Protein AF-A0A533ZCI6-F1 (afdb_monomer)

Sequence (620 aa):
MDQLDFVTLEGLLAYGEVLAHRTAGEGMVLPPAPSPSADRPRRAREAMEKIRAFVQRAQKGFPTAEEYRVARRGLIDDGCGGDELVFFAAWNQLLAAGELAPLVRAPIGSVQKPPHRRPVGIVPRAQLTPQLAEDRIVLDLGDDRFWLLPRDLTGRTLLFTMRHGVSRVESAKYRVGRRLANVLDPDRGVAKADAVGGALARMIGVVGQQLDFLHLHNYLDPRTFVHLVSPSPNTRQLCERAVAALLASHSDSCKATQPAVESALESQDFGWATGLDKKTEVEEAAKAFGVDPTTAKRLIKHPLYSYPGGHSFFDVYVDVVDGFRRLGQSHQGKVLCLYTHSSTLRALMIYLDPRPFREAFTEFGEYKEGQDNVVLLTFEHGLLSGYSTAVGLSARERAARDAWMTVERERRDRVTLKPKQIKRIVALVSGGDFAGAGAALKELRVAGNRLGLEVLFVRHGFLGLANNWIEAVTEQATRGMGSNASTPIGSSRFEDFKDEHVQQATMRHLKPHMEDGALVVIGGDGSLRGARALYEGFGVQVVGIPGTIDNNIAGTTALGFHSAVALANQSIESGPWVSRTRATYLLWPSRRLTAITGMEGSMVLSIMWVARLLSGRKLR

Foldseek 3Di:
DPQLQLFDLQLLLVLQQCLLPDDFDPQFDHDHRDDDDPCLNVLLVQLLVLVLVLLVVLQVAAAALVVNVVSLVCSCCVSNVVFLSSVQSSQLNCVSRVSNVSNLVRHHNLLDFDPDQDLAQKDFLVGDDPVSLPQFDWADQDPRMTGGHHLALFQKEKEKEFAFFAWPQHVVFWQQAPREQIAADPPGRLVRLLVLLLSLLVSLVRRQVVCVVVVGDSLSQLVQEAEEAEPHNRLQSSSVSNQCNNCVVPPDPDDRDRHHYDNLQRLRFLDSGRTDGPQVSLVSSCVSSVHDSVSSVVSCLDQCNGRRRGGRLVSNLSSNSSSVLVVGNVDRRHYYYYRHHPSSVLSVQLSQDPDRSVVSCVVSSPPDPPWAGIKMWMHHPSDIHTDTPTPHDDPVGCVVVVVVVVVVVVVVVVPPPVVPFQQEEEEEEADDKFAQLLVVLLVCCVVCVVVNHFYWYQAAALVSLLVLRIGGDDNVNSPCSRVDGTNSRHYYDDPCLVDVVSVVSSCVNCVVQQPNYAYEYEEAPSRVVSQVCCCVVPVGHYDYAAADLLQPDPPDGHGRVVVNVVVLVCCLVPDPVVDDDDDQDDDDDDDPLPDDDPDSVVPSVVSSVVSVVVVPDDDD

Nearest PDB structures (foldseek):
  5xz7-assembly1_A  TM=9.270E-01  e=3.174E-10  Staphylococcus aureus subsp. aureus NCTC 8325
  1mto-assembly2_E  TM=9.511E-01  e=9.132E-10  Geobacillus stearothermophilus
  3u39-assembly1_A  TM=9.474E-01  e=3.079E-09  Geobacillus stearothermophilus
  4i4i-assembly1_C  TM=9.494E-01  e=4.699E-09  Geobacillus stearothermophilus
  4i7e-assembly1_A  TM=9.435E-01  e=4.010E-09  Geobacillus stearothermophilus

Secondary structure (DSSP, 8-state):
----TT--HHHHHHHHHHHHTPPPPTTB-PPPPPPP-TTHHHHHHHHHHHHHHHHHHHHH-BSSHHHHHHHHHHIIIIISTT-HHHHHHHHHHHHHTTTTGGGGG--BGGGPPPSSPPP-SEEEGGG--HHHHTTEEEEEEETTEEEEEES--TTEEEEEEEE---BSS-TTTB---TTB---B-TTTHHHHHHHHHHHHHHHHHHHHHHHHHTT---TT-GGGPEEEE-SSHHHHHHHHHHHHHHHTT--S---PPPPEE-GGG-----TT--S-BHHHHHHHHHHHHTS-HHHHHHHHTSTT---TTS--HHHHHHHHHHHHHHHHHHTTT-EEEEEE-HHHHHHHHHHHSSS-HHHHHHHHHS--TTS-SEEEEEEETTEEEEEEE-SS--HHHHHHHHHHHHHHHHHHHH-----S---EEEEEEESS--TTHHHHHHHHHHHHHHTT-EEEEETTHHHHHHTT-EEE--HHHHTTGGG-SS-TT-----GGGGSHHHHHHHHHHHGGGSSSEEEEEEESHHHHHHHHHHHHHH---EEEEEB-TT---TTSPPBTHHHHHHHHHHHHHSSGGGSS----------TTTTSS-TTTTHHHHHHHHHHHHTT-----

Radius of gyration: 32.13 Å; Cα contacts (8 Å, |Δi|>4): 1011; chains: 1; bounding box: 85×69×82 Å

pLDDT: mean 77.2, std 17.93, range [25.48, 96.94]

Solvent-accessible surface area (backbone atoms only — not comparable to full-atom values): 33564 Å² total; per-residue (Å²): 134,85,68,42,80,66,60,44,57,67,26,39,39,54,45,44,52,56,58,52,71,55,83,72,58,94,74,46,70,77,76,82,61,79,79,90,63,96,56,43,70,60,50,14,59,58,25,35,57,54,50,49,54,47,49,58,46,34,60,77,36,31,82,33,56,65,59,46,50,51,58,55,49,43,41,32,47,73,45,33,69,61,33,40,55,30,36,30,20,22,52,49,42,37,45,27,69,49,69,49,63,57,59,75,68,33,49,30,51,60,62,56,70,71,97,59,87,67,69,72,35,52,41,48,53,95,68,65,42,72,81,70,46,57,85,35,42,78,37,74,73,56,93,61,31,30,37,44,39,64,81,64,47,82,70,22,12,41,35,43,38,30,47,44,41,47,39,62,67,51,64,89,54,22,42,70,14,64,37,40,74,44,38,54,18,80,81,61,5,46,60,43,20,42,52,51,11,45,50,52,31,52,52,44,51,56,43,42,54,53,32,55,72,67,72,44,86,62,80,68,48,70,91,71,49,43,45,34,19,19,89,46,55,24,19,46,56,30,48,56,37,26,51,51,42,52,47,68,86,51,91,66,88,67,81,78,80,79,62,45,77,36,73,54,40,58,54,33,52,42,21,69,38,67,48,48,46,51,66,59,53,26,49,52,48,5,62,39,40,73,50,55,47,71,62,36,41,54,54,73,68,35,52,76,37,47,38,42,79,36,40,18,56,53,53,45,33,47,45,34,46,36,34,53,49,53,50,30,66,77,37,53,56,38,37,35,39,35,24,25,44,70,56,46,55,45,36,50,52,32,60,70,42,91,57,59,52,66,62,33,40,63,62,54,68,72,58,69,85,83,30,64,44,33,34,43,31,40,28,44,93,92,40,80,25,52,41,74,50,42,82,35,54,55,78,67,49,39,52,51,48,53,51,48,46,49,51,47,48,54,48,52,70,66,53,73,73,69,80,85,57,72,44,32,37,42,34,31,36,20,29,76,83,31,30,50,49,13,32,54,52,36,49,53,44,55,55,30,48,76,72,68,27,48,47,30,40,25,32,26,9,64,53,18,39,54,69,59,40,68,40,80,65,52,74,76,76,40,61,66,26,62,76,35,66,47,43,79,56,38,54,31,76,55,72,68,59,76,40,65,70,46,44,56,54,20,42,68,57,49,51,85,56,48,84,40,20,36,40,37,41,35,14,29,70,73,37,46,50,53,49,48,48,44,29,77,75,68,68,46,53,67,45,76,43,57,27,25,60,77,52,83,50,88,95,56,83,28,38,17,25,67,58,49,53,52,50,51,52,49,55,64,71,72,36,73,75,83,63,76,78,100,71,92,82,87,86,81,74,69,96,69,58,80,71,92,61,101,65,66,49,45,54,65,53,42,56,58,48,48,67,58,62,75,65,79,71,86,85,130

Structure (mmCIF, N/CA/C/O backbone):
data_AF-A0A533ZCI6-F1
#
_entry.id   AF-A0A533ZCI6-F1
#
loop_
_atom_site.group_PDB
_atom_site.id
_atom_site.type_symbol
_atom_site.label_atom_id
_atom_site.label_alt_id
_atom_site.label_comp_id
_atom_site.label_asym_id
_atom_site.label_entity_id
_atom_site.label_seq_id
_atom_site.pdbx_PDB_ins_code
_atom_site.Cartn_x
_atom_site.Cartn_y
_atom_site.Cartn_z
_atom_site.occupancy
_atom_site.B_iso_or_equiv
_atom_site.auth_seq_id
_atom_site.auth_comp_id
_atom_site.auth_asym_id
_atom_site.auth_atom_id
_atom_site.pdbx_PDB_model_num
ATOM 1 N N . MET A 1 1 ? -0.637 -5.320 -31.713 1.00 46.88 1 MET A N 1
ATOM 2 C CA . MET A 1 1 ? 0.721 -4.802 -31.459 1.00 46.88 1 MET A CA 1
ATOM 3 C C . MET A 1 1 ? 0.829 -3.613 -32.368 1.00 46.88 1 MET A C 1
ATOM 5 O O . MET A 1 1 ? 0.711 -3.813 -33.564 1.00 46.88 1 MET A O 1
ATOM 9 N N . ASP A 1 2 ? 0.964 -2.417 -31.827 1.00 52.34 2 ASP A N 1
ATOM 10 C CA . ASP A 1 2 ? 1.239 -1.270 -32.679 1.00 52.34 2 ASP A CA 1
ATOM 11 C C . ASP A 1 2 ? 2.759 -1.151 -32.723 1.00 52.34 2 ASP A C 1
ATOM 13 O O . ASP A 1 2 ? 3.364 -0.729 -31.735 1.00 52.34 2 ASP A O 1
ATOM 17 N N . GLN A 1 3 ? 3.375 -1.625 -33.801 1.00 59.22 3 GLN A N 1
ATOM 18 C CA . GLN A 1 3 ? 4.811 -1.462 -33.994 1.00 59.22 3 GLN A CA 1
ATOM 19 C C . GLN A 1 3 ? 5.144 0.038 -34.022 1.00 59.22 3 GLN A C 1
ATOM 21 O O . GLN A 1 3 ? 4.397 0.843 -34.583 1.00 59.22 3 GLN A O 1
ATOM 26 N N . LEU A 1 4 ? 6.220 0.434 -33.338 1.00 74.12 4 LEU A N 1
ATOM 27 C CA . LEU A 1 4 ? 6.676 1.825 -33.276 1.00 74.12 4 LEU A CA 1
ATOM 28 C C . LEU A 1 4 ? 7.741 2.049 -34.364 1.00 74.12 4 LEU A C 1
ATOM 30 O O . LEU A 1 4 ? 8.807 2.590 -34.084 1.00 74.12 4 LEU A O 1
ATOM 34 N N . ASP A 1 5 ? 7.456 1.626 -35.601 1.00 67.25 5 ASP A N 1
ATOM 35 C CA . ASP A 1 5 ? 8.414 1.543 -36.725 1.00 67.25 5 ASP A CA 1
ATOM 36 C C . ASP A 1 5 ? 9.002 2.896 -37.178 1.00 67.25 5 ASP A C 1
ATOM 38 O O . ASP A 1 5 ? 9.829 2.959 -38.082 1.00 67.25 5 ASP A O 1
ATOM 42 N N . PHE A 1 6 ? 8.591 3.994 -36.544 1.00 73.81 6 PHE A N 1
ATOM 43 C CA . PHE A 1 6 ? 9.089 5.347 -36.781 1.00 73.81 6 PHE A CA 1
ATOM 44 C C . PHE A 1 6 ? 10.406 5.664 -36.054 1.00 73.81 6 PHE A C 1
ATOM 46 O O . PHE A 1 6 ? 11.034 6.679 -36.344 1.00 73.81 6 PHE A O 1
ATOM 53 N N . VAL A 1 7 ? 10.810 4.857 -35.069 1.00 81.50 7 VAL A N 1
ATOM 54 C CA . VAL A 1 7 ? 12.011 5.128 -34.266 1.00 81.50 7 VAL A CA 1
ATOM 55 C C . VAL A 1 7 ? 13.256 4.686 -35.038 1.00 81.50 7 VAL A C 1
ATOM 57 O O . VAL A 1 7 ? 13.346 3.535 -35.464 1.00 81.50 7 VAL A O 1
ATOM 60 N N . THR A 1 8 ? 14.224 5.591 -35.203 1.00 88.81 8 THR A N 1
ATOM 61 C CA . THR A 1 8 ? 15.527 5.307 -35.827 1.00 88.81 8 THR A CA 1
ATOM 62 C C . THR A 1 8 ? 16.657 5.331 -34.799 1.00 88.81 8 THR A C 1
ATOM 64 O O . THR A 1 8 ? 16.584 6.038 -33.786 1.00 88.81 8 THR A O 1
ATOM 67 N N . LEU A 1 9 ? 17.743 4.599 -35.077 1.00 90.31 9 LEU A N 1
ATOM 68 C CA . LEU A 1 9 ? 18.943 4.605 -34.234 1.00 90.31 9 LEU A CA 1
ATOM 69 C C . LEU A 1 9 ? 19.563 6.000 -34.157 1.00 90.31 9 LEU A C 1
ATOM 71 O O . LEU A 1 9 ? 19.981 6.428 -33.086 1.00 90.31 9 LEU A O 1
ATOM 75 N N . GLU A 1 10 ? 19.596 6.721 -35.274 1.00 89.50 10 GLU A N 1
ATOM 76 C CA . GLU A 1 10 ? 20.118 8.080 -35.364 1.00 89.50 10 GLU A CA 1
ATOM 77 C C . GLU A 1 10 ? 19.290 9.046 -34.510 1.00 89.50 10 GLU A C 1
ATOM 79 O O . GLU A 1 10 ? 19.861 9.848 -33.772 1.00 89.50 10 GLU A O 1
ATOM 84 N N . GLY A 1 11 ? 17.957 8.930 -34.545 1.00 89.94 11 GLY A N 1
ATOM 85 C CA . GLY A 1 11 ? 17.057 9.732 -33.714 1.00 89.94 11 GLY A CA 1
ATOM 86 C C . GLY A 1 11 ? 17.222 9.437 -32.221 1.00 89.94 11 GLY A C 1
ATOM 87 O O . GLY A 1 11 ? 17.282 10.362 -31.409 1.00 89.94 11 GLY A O 1
ATOM 88 N N . LEU A 1 12 ? 17.368 8.160 -31.846 1.00 92.19 12 LEU A N 1
ATOM 89 C CA . LEU A 1 12 ? 17.655 7.756 -30.466 1.00 92.19 12 LEU A CA 1
ATOM 90 C C . LEU A 1 12 ? 19.017 8.267 -29.991 1.00 92.19 12 LEU A C 1
ATOM 92 O O . LEU A 1 12 ? 19.107 8.820 -28.899 1.00 92.19 12 LEU A O 1
ATOM 96 N N . LEU A 1 13 ? 20.070 8.127 -30.795 1.00 91.75 13 LEU A N 1
ATOM 97 C CA . LEU A 1 13 ? 21.396 8.635 -30.446 1.00 91.75 13 LEU A CA 1
ATOM 98 C C . LEU A 1 13 ? 21.377 10.157 -30.295 1.00 91.75 13 LEU A C 1
ATOM 100 O O . LEU A 1 13 ? 21.826 10.654 -29.270 1.00 91.75 13 LEU A O 1
ATOM 104 N N . ALA A 1 14 ? 20.779 10.888 -31.239 1.00 88.56 14 ALA A N 1
ATOM 105 C CA . ALA A 1 14 ? 20.638 12.340 -31.144 1.00 88.56 14 ALA A CA 1
ATOM 106 C C . ALA A 1 14 ? 19.874 12.759 -29.877 1.00 88.56 14 ALA A C 1
ATOM 108 O O . ALA A 1 14 ? 20.297 13.668 -29.164 1.00 88.56 14 ALA A O 1
ATOM 109 N N . TYR A 1 15 ? 18.779 12.066 -29.551 1.00 89.62 15 TYR A N 1
ATOM 110 C CA . TYR A 1 15 ? 18.026 12.317 -28.325 1.00 89.62 15 TYR A CA 1
ATOM 111 C C . TYR A 1 15 ? 18.847 12.018 -27.060 1.00 89.62 15 TYR A C 1
ATOM 113 O O . TYR A 1 15 ? 18.854 12.810 -26.118 1.00 89.62 15 TYR A O 1
ATOM 121 N N . GLY A 1 16 ? 19.580 10.904 -27.048 1.00 89.12 16 GLY A N 1
ATOM 122 C CA . GLY A 1 16 ? 20.467 10.521 -25.955 1.00 89.12 16 GLY A CA 1
ATOM 123 C C . GLY A 1 16 ? 21.603 11.524 -25.731 1.00 89.12 16 GLY A C 1
ATOM 124 O O . GLY A 1 16 ? 21.868 11.893 -24.591 1.00 89.12 16 GLY A O 1
ATOM 125 N N . GLU A 1 17 ? 22.227 12.028 -26.797 1.00 85.81 17 GLU A N 1
ATOM 126 C CA . GLU A 1 17 ? 23.256 13.077 -26.722 1.00 85.81 17 GLU A CA 1
ATOM 127 C C . GLU A 1 17 ? 22.709 14.362 -26.109 1.00 85.81 17 GLU A C 1
ATOM 129 O O . GLU A 1 17 ? 23.333 14.954 -25.226 1.00 85.81 17 GLU A O 1
ATOM 134 N N . VAL A 1 18 ? 21.508 14.768 -26.529 1.00 83.75 18 VAL A N 1
ATOM 135 C CA . VAL A 1 18 ? 20.822 15.920 -25.944 1.00 83.75 18 VAL A CA 1
ATOM 136 C C . VAL A 1 18 ? 20.559 15.683 -24.455 1.00 83.75 18 VAL A C 1
ATOM 138 O O . VAL A 1 18 ? 20.718 16.611 -23.669 1.00 83.75 18 VAL A O 1
ATOM 141 N N . LEU A 1 19 ? 20.202 14.465 -24.033 1.00 82.75 19 LEU A N 1
ATOM 142 C CA . LEU A 1 19 ? 20.065 14.134 -22.610 1.00 82.75 19 LEU A CA 1
ATOM 143 C C . LEU A 1 19 ? 21.404 14.209 -21.855 1.00 82.75 19 LEU A C 1
ATOM 145 O O . LEU A 1 19 ? 21.415 14.663 -20.712 1.00 82.75 19 LEU A O 1
ATOM 149 N N . ALA A 1 20 ? 22.511 13.794 -22.477 1.00 80.12 20 ALA A N 1
ATOM 150 C CA . ALA A 1 20 ? 23.845 13.763 -21.866 1.00 80.12 20 ALA A CA 1
ATOM 151 C C . ALA A 1 20 ? 24.405 15.157 -21.560 1.00 80.12 20 ALA A C 1
ATOM 153 O O . ALA A 1 20 ? 25.083 15.350 -20.553 1.00 80.12 20 ALA A O 1
ATOM 154 N N . HIS A 1 21 ? 24.126 16.118 -22.441 1.00 77.50 21 HIS A N 1
ATOM 155 C CA . HIS A 1 21 ? 24.715 17.459 -22.413 1.00 77.50 21 HIS A CA 1
ATOM 156 C C . HIS A 1 21 ? 23.812 18.513 -21.757 1.00 77.50 21 HIS A C 1
ATOM 158 O O . HIS A 1 21 ? 24.104 19.708 -21.811 1.00 77.50 21 HIS A O 1
ATOM 164 N N . ARG A 1 22 ? 22.696 18.103 -21.146 1.00 73.94 22 ARG A N 1
ATOM 165 C CA . ARG A 1 22 ? 21.786 19.032 -20.468 1.00 73.94 22 ARG A CA 1
ATOM 166 C C . ARG A 1 22 ? 22.423 19.633 -19.226 1.00 73.94 22 ARG A C 1
ATOM 168 O O . ARG A 1 22 ? 23.042 18.939 -18.427 1.00 73.94 22 ARG A O 1
ATOM 175 N N . THR A 1 23 ? 22.193 20.924 -19.029 1.00 65.38 23 THR A N 1
ATOM 176 C CA . THR A 1 23 ? 22.563 21.623 -17.802 1.00 65.38 23 THR A CA 1
ATOM 177 C C . THR A 1 23 ? 21.701 21.152 -16.632 1.00 65.38 23 THR A C 1
ATOM 179 O O . THR A 1 23 ? 20.480 21.016 -16.732 1.00 65.38 23 THR A O 1
ATOM 182 N N . ALA A 1 24 ? 22.354 20.879 -15.504 1.00 59.66 24 ALA A N 1
ATOM 183 C CA . ALA A 1 24 ? 21.690 20.524 -14.260 1.00 59.66 24 ALA A CA 1
ATOM 184 C C . ALA A 1 24 ? 21.007 21.763 -13.649 1.00 59.66 24 ALA A C 1
ATOM 186 O O . ALA A 1 24 ? 21.622 22.821 -13.543 1.00 59.66 24 ALA A O 1
ATOM 187 N N . GLY A 1 25 ? 19.748 21.634 -13.225 1.00 63.47 25 GLY A N 1
ATOM 188 C CA . GLY A 1 25 ? 19.134 22.557 -12.261 1.00 63.47 25 GLY A CA 1
ATOM 189 C C . GLY A 1 25 ? 19.746 22.434 -10.854 1.00 63.47 25 GLY A C 1
ATOM 190 O O . GLY A 1 25 ? 20.546 21.534 -10.592 1.00 63.47 25 GLY A O 1
ATOM 191 N N . GLU A 1 26 ? 19.363 23.329 -9.936 1.00 58.88 26 GLU A N 1
ATOM 192 C CA . GLU A 1 26 ? 19.875 23.347 -8.555 1.00 58.88 26 GLU A CA 1
ATOM 193 C C . GLU A 1 26 ? 19.722 21.988 -7.839 1.00 58.88 26 GLU A C 1
ATOM 195 O O . GLU A 1 26 ? 18.660 21.364 -7.871 1.00 58.88 26 GLU A O 1
ATOM 200 N N . GLY A 1 27 ? 20.784 21.541 -7.155 1.00 59.69 27 GLY A N 1
ATOM 201 C CA . GLY A 1 27 ? 20.763 20.334 -6.315 1.00 59.69 27 GLY A CA 1
ATOM 202 C C . GLY A 1 27 ? 20.915 19.000 -7.057 1.00 59.69 27 GLY A C 1
ATOM 203 O O . GLY A 1 27 ? 20.572 17.958 -6.494 1.00 59.69 27 GLY A O 1
ATOM 204 N N . MET A 1 28 ? 21.415 19.010 -8.297 1.00 65.19 28 MET A N 1
ATOM 205 C CA . MET A 1 28 ? 21.593 17.806 -9.114 1.00 65.19 28 MET A CA 1
ATOM 206 C C . MET A 1 28 ? 23.055 17.503 -9.440 1.00 65.19 28 MET A C 1
ATOM 208 O O . MET A 1 28 ? 23.829 18.394 -9.780 1.00 65.19 28 MET A O 1
ATOM 212 N N . VAL A 1 29 ? 23.412 16.218 -9.385 1.00 60.19 29 VAL A N 1
ATOM 213 C CA . VAL A 1 29 ? 24.728 15.708 -9.796 1.00 60.19 29 VAL A CA 1
ATOM 214 C C . VAL A 1 29 ? 24.561 14.929 -11.097 1.00 60.19 29 VAL A C 1
ATOM 216 O O . VAL A 1 29 ? 23.854 13.918 -11.141 1.00 60.19 29 VAL A O 1
ATOM 219 N N . LEU A 1 30 ? 25.206 15.403 -12.162 1.00 59.53 30 LEU A N 1
ATOM 220 C CA . LEU A 1 30 ? 25.295 14.686 -13.431 1.00 59.53 30 LEU A CA 1
ATOM 221 C C . LEU A 1 30 ? 26.580 13.842 -13.464 1.00 59.53 30 LEU A C 1
ATOM 223 O O . LEU A 1 30 ? 27.618 14.300 -12.986 1.00 59.53 30 LEU A O 1
ATOM 227 N N . PRO A 1 31 ? 26.543 12.621 -14.023 1.00 61.19 31 PRO A N 1
ATOM 228 C CA . PRO A 1 31 ? 27.748 11.905 -14.402 1.00 61.19 31 PRO A CA 1
ATOM 229 C C . PRO A 1 31 ? 28.469 12.682 -15.512 1.00 61.19 31 PRO A C 1
ATOM 231 O O . PRO A 1 31 ? 27.842 13.491 -16.204 1.00 61.19 31 PRO A O 1
ATOM 234 N N . PRO A 1 32 ? 29.768 12.421 -15.716 1.00 65.19 32 PRO A N 1
ATOM 235 C CA . PRO A 1 32 ? 30.481 12.970 -16.858 1.00 65.19 32 PRO A CA 1
ATOM 236 C C . PRO A 1 32 ? 29.771 12.585 -18.161 1.00 65.19 32 PRO A C 1
ATOM 238 O O . PRO A 1 32 ? 29.330 11.443 -18.324 1.00 65.19 32 PRO A O 1
ATOM 241 N N . ALA A 1 33 ? 29.658 13.549 -19.078 1.00 65.75 33 ALA A N 1
ATOM 242 C CA . ALA A 1 33 ? 29.137 13.291 -20.412 1.00 65.75 33 ALA A CA 1
ATOM 243 C C . ALA A 1 33 ? 29.990 12.198 -21.083 1.00 65.75 33 ALA A C 1
ATOM 245 O O . ALA A 1 33 ? 31.220 12.202 -20.940 1.00 65.75 33 ALA A O 1
ATOM 246 N N . PRO A 1 34 ? 29.368 11.243 -21.789 1.00 70.19 34 PRO A N 1
ATOM 247 C CA . PRO A 1 34 ? 30.109 10.186 -22.453 1.00 70.19 34 PRO A CA 1
ATOM 248 C C . PRO A 1 34 ? 30.978 10.788 -23.563 1.00 70.19 34 PRO A C 1
ATOM 250 O O . PRO A 1 34 ? 30.570 11.721 -24.255 1.00 70.19 34 PRO A O 1
ATOM 253 N N . SER A 1 35 ? 32.182 10.247 -23.758 1.00 71.38 35 SER A N 1
ATOM 254 C CA . SER A 1 35 ? 33.121 10.770 -24.757 1.00 71.38 35 SER A CA 1
ATOM 255 C C . SER A 1 35 ? 32.500 10.768 -26.163 1.00 71.38 35 SER A C 1
ATOM 257 O O . SER A 1 35 ? 31.834 9.790 -26.512 1.00 71.38 35 SER A O 1
ATOM 259 N N . PRO A 1 36 ? 32.701 11.808 -26.990 1.00 69.25 36 PRO A N 1
ATOM 260 C CA . PRO A 1 36 ? 32.188 11.830 -28.358 1.00 69.25 36 PRO A CA 1
ATOM 261 C C . PRO A 1 36 ? 32.702 10.627 -29.159 1.00 69.25 36 PRO A C 1
ATOM 263 O O . PRO A 1 36 ? 33.893 10.318 -29.126 1.00 69.25 36 PRO A O 1
ATOM 266 N N . SER A 1 37 ? 31.819 9.943 -29.888 1.00 76.75 37 SER A N 1
ATOM 267 C CA . SER A 1 37 ? 32.194 8.797 -30.722 1.00 76.75 37 SER A CA 1
ATOM 268 C C . SER A 1 37 ? 31.373 8.772 -32.009 1.00 76.75 37 SER A C 1
ATOM 270 O O . SER A 1 37 ? 30.152 8.633 -31.976 1.00 76.75 37 SER A O 1
ATOM 272 N N . ALA A 1 38 ? 32.052 8.864 -33.157 1.00 72.69 38 ALA A N 1
ATOM 273 C CA . ALA A 1 38 ? 31.417 8.794 -34.477 1.00 72.69 38 ALA A CA 1
ATOM 274 C C . ALA A 1 38 ? 30.890 7.385 -34.826 1.00 72.69 38 ALA A C 1
ATOM 276 O O . ALA A 1 38 ? 30.128 7.217 -35.772 1.00 72.69 38 ALA A O 1
ATOM 277 N N . ASP A 1 39 ? 31.278 6.370 -34.052 1.00 89.25 39 ASP A N 1
ATOM 278 C CA . ASP A 1 39 ? 31.022 4.957 -34.340 1.00 89.25 39 ASP A CA 1
ATOM 279 C C . ASP A 1 39 ? 29.811 4.379 -33.574 1.00 89.25 39 ASP A C 1
ATOM 281 O O . ASP A 1 39 ? 29.494 3.190 -33.659 1.00 89.25 39 ASP A O 1
ATOM 285 N N . ARG A 1 40 ? 29.091 5.222 -32.818 1.00 91.50 40 ARG A N 1
ATOM 286 C CA . ARG A 1 40 ? 27.909 4.816 -32.038 1.00 91.50 40 ARG A CA 1
ATOM 287 C C . ARG A 1 40 ? 26.831 4.101 -32.865 1.00 91.50 40 ARG A C 1
ATOM 289 O O . ARG A 1 40 ? 26.344 3.082 -32.381 1.00 91.50 40 ARG A O 1
ATOM 296 N N . PRO A 1 41 ? 26.479 4.527 -34.097 1.00 92.31 41 PRO A N 1
ATOM 297 C CA . PRO A 1 41 ? 25.459 3.831 -34.888 1.00 92.31 41 PRO A CA 1
ATOM 298 C C . PRO A 1 41 ? 25.843 2.395 -35.266 1.00 92.31 41 PRO A C 1
ATOM 300 O O . PRO A 1 41 ? 24.992 1.505 -35.261 1.00 92.31 41 PRO A O 1
ATOM 303 N N . ARG A 1 42 ? 27.119 2.146 -35.598 1.00 92.75 42 ARG A N 1
ATOM 304 C CA . ARG A 1 42 ? 27.611 0.796 -35.918 1.00 92.75 42 ARG A CA 1
ATOM 305 C C . ARG A 1 42 ? 27.631 -0.072 -34.662 1.00 92.75 42 ARG A C 1
ATOM 307 O O . ARG A 1 42 ? 27.061 -1.160 -34.667 1.00 92.75 42 ARG A O 1
ATOM 314 N N . ARG A 1 43 ? 28.201 0.444 -33.570 1.00 93.75 43 ARG A N 1
ATOM 315 C CA . ARG A 1 43 ? 28.249 -0.248 -32.272 1.00 93.75 43 ARG A CA 1
ATOM 316 C C . ARG A 1 43 ? 26.856 -0.561 -31.730 1.00 93.75 43 ARG A C 1
ATOM 318 O O . ARG A 1 43 ? 26.660 -1.631 -31.169 1.00 93.75 43 ARG A O 1
ATOM 325 N N . ALA A 1 44 ? 25.879 0.326 -31.928 1.00 94.69 44 ALA A N 1
ATOM 326 C CA . ALA A 1 44 ? 24.496 0.083 -31.523 1.00 94.69 44 ALA A CA 1
ATOM 327 C C . ALA A 1 44 ? 23.879 -1.079 -32.312 1.00 94.69 44 ALA A C 1
ATOM 329 O O . ALA A 1 44 ? 23.277 -1.962 -31.708 1.00 94.69 44 ALA A O 1
ATOM 330 N N . ARG A 1 45 ? 24.097 -1.145 -33.633 1.00 94.31 45 ARG A N 1
ATOM 331 C CA . ARG A 1 45 ? 23.666 -2.292 -34.454 1.00 94.31 45 ARG A CA 1
ATOM 332 C C . ARG A 1 45 ? 24.297 -3.606 -33.994 1.00 94.31 45 ARG A C 1
ATOM 334 O O . ARG A 1 45 ? 23.604 -4.611 -33.902 1.00 94.31 45 ARG A O 1
ATOM 341 N N . GLU A 1 46 ? 25.580 -3.596 -33.647 1.00 94.00 46 GLU A N 1
ATOM 342 C CA . GLU A 1 46 ? 26.270 -4.775 -33.102 1.00 94.00 46 GLU A CA 1
ATOM 343 C C . GLU A 1 46 ? 25.747 -5.165 -31.712 1.00 94.00 46 GLU A C 1
ATOM 345 O O . GLU A 1 46 ? 25.552 -6.346 -31.417 1.00 94.00 46 GLU A O 1
ATOM 350 N N . ALA A 1 47 ? 25.461 -4.179 -30.860 1.00 95.75 47 ALA A N 1
ATOM 351 C CA . ALA A 1 47 ? 24.879 -4.401 -29.543 1.00 95.75 47 ALA A CA 1
ATOM 352 C C . ALA A 1 47 ? 23.466 -4.999 -29.625 1.00 95.75 47 ALA A C 1
ATOM 354 O O . ALA A 1 47 ? 23.110 -5.812 -28.771 1.00 95.75 47 ALA A O 1
ATOM 355 N N . MET A 1 48 ? 22.677 -4.668 -30.656 1.00 96.19 48 MET A N 1
ATOM 356 C CA . MET A 1 48 ? 21.342 -5.246 -30.855 1.00 96.19 48 MET A CA 1
ATOM 357 C C . MET A 1 48 ? 21.379 -6.777 -30.951 1.00 96.19 48 MET A C 1
ATOM 359 O O . MET A 1 48 ? 20.527 -7.431 -30.355 1.00 96.19 48 MET A O 1
ATOM 363 N N . GLU A 1 49 ? 22.383 -7.369 -31.605 1.00 95.81 49 GLU A N 1
ATOM 364 C CA . GLU A 1 49 ? 22.536 -8.834 -31.662 1.00 95.81 49 GLU A CA 1
ATOM 365 C C . GLU A 1 49 ? 22.775 -9.444 -30.276 1.00 95.81 49 GLU A C 1
ATOM 367 O O . GLU A 1 49 ? 22.152 -10.440 -29.896 1.00 95.81 49 GLU A O 1
ATOM 372 N N . LYS A 1 50 ? 23.621 -8.804 -29.460 1.00 95.81 50 LYS A N 1
ATOM 373 C CA . LYS A 1 50 ? 23.867 -9.239 -28.077 1.00 95.81 50 LYS A CA 1
ATOM 374 C C . LYS A 1 50 ? 22.608 -9.104 -27.214 1.00 95.81 50 LYS A C 1
ATOM 376 O O . LYS A 1 50 ? 22.314 -9.990 -26.412 1.00 95.81 50 LYS A O 1
ATOM 381 N N . ILE A 1 51 ? 21.831 -8.034 -27.401 1.00 96.75 51 ILE A N 1
ATOM 382 C CA . ILE A 1 51 ? 20.553 -7.835 -26.704 1.00 96.75 51 ILE A CA 1
ATOM 383 C C . ILE A 1 51 ? 19.530 -8.894 -27.144 1.00 96.75 51 ILE A C 1
ATOM 385 O O . ILE A 1 51 ? 18.854 -9.461 -26.288 1.00 96.75 51 ILE A O 1
ATOM 389 N N . ARG A 1 52 ? 19.443 -9.241 -28.436 1.00 96.88 52 ARG A N 1
ATOM 390 C CA . ARG A 1 52 ? 18.586 -10.341 -28.923 1.00 96.88 52 ARG A CA 1
ATOM 391 C C . ARG A 1 52 ? 18.950 -11.671 -28.272 1.00 96.88 52 ARG A C 1
ATOM 393 O O . ARG A 1 52 ? 18.064 -12.371 -27.780 1.00 96.88 52 ARG A O 1
ATOM 400 N N . ALA A 1 53 ? 20.241 -11.993 -28.191 1.00 96.00 53 ALA A N 1
ATOM 401 C CA . ALA A 1 53 ? 20.713 -13.185 -27.487 1.00 96.00 53 ALA A CA 1
ATOM 402 C C . ALA A 1 53 ? 20.332 -13.159 -25.994 1.00 96.00 53 ALA A C 1
ATOM 404 O O . ALA A 1 53 ? 19.897 -14.173 -25.440 1.00 96.00 53 ALA A O 1
ATOM 405 N N . PHE A 1 54 ? 20.414 -11.994 -25.342 1.00 96.06 54 PHE A N 1
ATOM 406 C CA . PHE A 1 54 ? 19.922 -11.815 -23.976 1.00 96.06 54 PHE A CA 1
ATOM 407 C C . PHE A 1 54 ? 18.409 -12.032 -23.860 1.00 96.06 54 PHE A C 1
ATOM 409 O O . PHE A 1 54 ? 17.981 -12.723 -22.940 1.00 96.06 54 PHE A O 1
ATOM 416 N N . VAL A 1 55 ? 17.595 -11.520 -24.788 1.00 95.81 55 VAL A N 1
ATOM 417 C CA . VAL A 1 55 ? 16.139 -11.748 -24.796 1.00 95.81 55 VAL A CA 1
ATOM 418 C C . VAL A 1 55 ? 15.823 -13.237 -24.957 1.00 95.81 55 VAL A C 1
ATOM 420 O O . VAL A 1 55 ? 14.991 -13.767 -24.220 1.00 95.81 55 VAL A O 1
ATOM 423 N N . GLN A 1 56 ? 16.524 -13.942 -25.849 1.00 94.75 56 GLN A N 1
ATOM 424 C CA . GLN A 1 56 ? 16.386 -15.394 -26.011 1.00 94.75 56 GLN A CA 1
ATOM 425 C C . GLN A 1 56 ? 16.774 -16.154 -24.736 1.00 94.75 56 GLN A C 1
ATOM 427 O O . GLN A 1 56 ? 16.103 -17.111 -24.345 1.00 94.75 56 GLN A O 1
ATOM 432 N N . ARG A 1 57 ? 17.837 -15.725 -24.044 1.00 94.31 57 ARG A N 1
ATOM 433 C CA . ARG A 1 57 ? 18.200 -16.270 -22.728 1.00 94.31 57 ARG A CA 1
ATOM 434 C C . ARG A 1 57 ? 17.112 -15.981 -21.693 1.00 94.31 57 ARG A C 1
ATOM 436 O O . ARG A 1 57 ? 16.711 -16.890 -20.975 1.00 94.31 57 ARG A O 1
ATOM 443 N N . ALA A 1 58 ? 16.594 -14.758 -21.648 1.00 91.00 58 ALA A N 1
ATOM 444 C CA . ALA A 1 58 ? 15.547 -14.349 -20.718 1.00 91.00 58 ALA A CA 1
ATOM 445 C C . ALA A 1 58 ? 14.251 -15.148 -20.904 1.00 91.00 58 ALA A C 1
ATOM 447 O O . ALA A 1 58 ? 13.588 -15.456 -19.920 1.00 91.00 58 ALA A O 1
ATOM 448 N N . GLN A 1 59 ? 13.918 -15.547 -22.137 1.00 90.69 59 GLN A N 1
ATOM 449 C CA . GLN A 1 59 ? 12.797 -16.451 -22.418 1.00 90.69 59 GLN A CA 1
ATOM 450 C C . GLN A 1 59 ? 12.980 -17.840 -21.795 1.00 90.69 59 GLN A C 1
ATOM 452 O O . GLN A 1 59 ? 12.001 -18.431 -21.345 1.00 90.69 59 GLN A O 1
ATOM 457 N N . LYS A 1 60 ? 14.217 -18.353 -21.748 1.00 92.19 60 LYS A N 1
ATOM 458 C CA . LYS A 1 60 ? 14.544 -19.616 -21.059 1.00 92.19 60 LYS A CA 1
ATOM 459 C C . LYS A 1 60 ? 14.474 -19.472 -19.536 1.00 92.19 60 LYS A C 1
ATOM 461 O O . LYS A 1 60 ? 14.233 -20.456 -18.845 1.00 92.19 60 LYS A O 1
ATOM 466 N N . GLY A 1 61 ? 14.638 -18.249 -19.038 1.00 90.00 61 GLY A N 1
ATOM 467 C CA . GLY A 1 61 ? 14.491 -17.884 -17.637 1.00 90.00 61 GLY A CA 1
ATOM 468 C C . GLY A 1 61 ? 15.802 -17.584 -16.928 1.00 90.00 61 GLY A C 1
ATOM 469 O O . GLY A 1 61 ? 16.886 -17.960 -17.372 1.00 90.00 61 GLY A O 1
ATOM 470 N N . PHE A 1 62 ? 15.666 -16.908 -15.792 1.00 94.00 62 PHE A N 1
ATOM 471 C CA . PHE A 1 62 ? 16.737 -16.656 -14.838 1.00 94.00 62 PHE A CA 1
ATOM 472 C C . PHE A 1 62 ? 16.355 -17.249 -13.474 1.00 94.00 62 PHE A C 1
ATOM 474 O O . PHE A 1 62 ? 15.263 -16.958 -12.972 1.00 94.00 62 PHE A O 1
ATOM 481 N N . PRO A 1 63 ? 17.234 -18.043 -12.838 1.00 91.25 63 PRO A N 1
ATOM 482 C CA . PRO A 1 63 ? 17.002 -18.571 -11.495 1.00 91.25 63 PRO A CA 1
ATOM 483 C C . PRO A 1 63 ? 16.756 -17.473 -10.452 1.00 91.25 63 PRO A C 1
ATOM 485 O O . PRO A 1 63 ? 15.887 -17.618 -9.592 1.00 91.25 63 PRO A O 1
ATOM 488 N N . THR A 1 64 ? 17.477 -16.352 -10.544 1.00 92.50 64 THR A N 1
ATOM 489 C CA . THR A 1 64 ? 17.415 -15.245 -9.578 1.00 92.50 64 THR A CA 1
ATOM 490 C C . THR A 1 64 ? 17.354 -13.879 -10.269 1.00 92.50 64 THR A C 1
ATOM 492 O O . THR A 1 64 ? 17.801 -13.723 -11.408 1.00 92.50 64 THR A O 1
ATOM 495 N N . ALA A 1 65 ? 16.820 -12.861 -9.580 1.00 92.81 65 ALA A N 1
ATOM 496 C CA . ALA A 1 65 ? 16.900 -11.475 -10.052 1.00 92.81 65 ALA A CA 1
ATOM 497 C C . ALA A 1 65 ? 18.348 -10.961 -10.125 1.00 92.81 65 ALA A C 1
ATOM 499 O O . ALA A 1 65 ? 18.651 -10.133 -10.980 1.00 92.81 65 ALA A O 1
ATOM 500 N N . GLU A 1 66 ? 19.248 -11.468 -9.274 1.00 93.25 66 GLU A N 1
ATOM 501 C CA . GLU A 1 66 ? 20.676 -11.133 -9.327 1.00 93.25 66 GLU A CA 1
ATOM 502 C C . GLU A 1 66 ? 21.294 -11.558 -10.662 1.00 93.25 66 GLU A C 1
ATOM 504 O O . GLU A 1 66 ? 21.917 -10.746 -11.338 1.00 93.25 66 GLU A O 1
ATOM 509 N N . GLU A 1 67 ? 21.057 -12.794 -11.107 1.00 94.88 67 GLU A N 1
ATOM 510 C CA . GLU A 1 67 ? 21.570 -13.263 -12.398 1.00 94.88 67 GLU A CA 1
ATOM 511 C C . GLU A 1 67 ? 21.001 -12.477 -13.583 1.00 94.88 67 GLU A C 1
ATOM 513 O O . GLU A 1 67 ? 21.729 -12.197 -14.538 1.00 94.88 67 GLU A O 1
ATOM 518 N N . TYR A 1 68 ? 19.721 -12.092 -13.520 1.00 94.88 68 TYR A N 1
ATOM 519 C CA . TYR A 1 68 ? 19.117 -11.196 -14.508 1.00 94.88 68 TYR A CA 1
ATOM 520 C C . TYR A 1 68 ? 19.823 -9.831 -14.523 1.00 94.88 68 TYR A C 1
ATOM 522 O O . TYR A 1 68 ? 20.215 -9.356 -15.592 1.00 94.88 68 TYR A O 1
ATOM 530 N N . ARG A 1 69 ? 20.044 -9.222 -13.347 1.00 92.00 69 ARG A N 1
ATOM 531 C CA . ARG A 1 69 ? 20.747 -7.937 -13.205 1.00 92.00 69 ARG A CA 1
ATOM 532 C C . ARG A 1 69 ? 22.173 -8.000 -13.739 1.00 92.00 69 ARG A C 1
ATOM 534 O O . ARG A 1 69 ? 22.557 -7.127 -14.515 1.00 92.00 69 ARG A O 1
ATOM 541 N N . VAL A 1 70 ? 22.935 -9.027 -13.364 1.00 94.62 70 VAL A N 1
ATOM 542 C CA . VAL A 1 70 ? 24.315 -9.235 -13.826 1.00 94.62 70 VAL A CA 1
ATOM 543 C C . VAL A 1 70 ? 24.351 -9.413 -15.342 1.00 94.62 70 VAL A C 1
ATOM 545 O O . VAL A 1 70 ? 25.129 -8.746 -16.018 1.00 94.62 70 VAL A O 1
ATOM 548 N N . ALA A 1 71 ? 23.466 -10.244 -15.902 1.00 94.50 71 ALA A N 1
ATOM 549 C CA . ALA A 1 71 ? 23.398 -10.453 -17.346 1.00 94.50 71 ALA A CA 1
ATOM 550 C C . ALA A 1 71 ? 23.033 -9.169 -18.106 1.00 94.50 71 ALA A C 1
ATOM 552 O O . ALA A 1 71 ? 23.620 -8.887 -19.148 1.00 94.50 71 ALA A O 1
ATOM 553 N N . ARG A 1 72 ? 22.096 -8.371 -17.578 1.00 92.81 72 ARG A N 1
ATOM 554 C CA . ARG A 1 72 ? 21.728 -7.079 -18.167 1.00 92.81 72 ARG A CA 1
ATOM 555 C C . ARG A 1 72 ? 22.873 -6.070 -18.070 1.00 92.81 72 ARG A C 1
ATOM 557 O O . ARG A 1 72 ? 23.107 -5.344 -19.027 1.00 92.81 72 ARG A O 1
ATOM 564 N N . ARG A 1 73 ? 23.593 -6.022 -16.946 1.00 91.75 73 ARG A N 1
ATOM 565 C CA . ARG A 1 73 ? 24.749 -5.131 -16.766 1.00 91.75 73 ARG A CA 1
ATOM 566 C C . ARG A 1 73 ? 25.893 -5.480 -17.720 1.00 91.75 73 ARG A C 1
ATOM 568 O O . ARG A 1 73 ? 26.428 -4.580 -18.355 1.00 91.75 73 ARG A O 1
ATOM 575 N N . GLY A 1 74 ? 26.150 -6.769 -17.946 1.00 93.12 74 GLY A N 1
ATOM 576 C CA . GLY A 1 74 ? 27.115 -7.226 -18.953 1.00 93.12 74 GLY A CA 1
ATOM 577 C C . GLY A 1 74 ? 26.795 -6.767 -20.386 1.00 93.12 74 GLY A C 1
ATOM 578 O O . GLY A 1 74 ? 27.705 -6.595 -21.193 1.00 93.12 74 GLY A O 1
ATOM 579 N N . LEU A 1 75 ? 25.525 -6.486 -20.723 1.00 93.31 75 LEU A N 1
ATOM 580 C CA . LEU A 1 75 ? 25.185 -5.874 -22.018 1.00 93.31 75 LEU A CA 1
ATOM 581 C C . LEU A 1 75 ? 25.722 -4.449 -22.155 1.00 93.31 75 LEU A C 1
ATOM 583 O O . LEU A 1 75 ? 26.019 -4.023 -23.267 1.00 93.31 75 LEU A O 1
ATOM 587 N N . ILE A 1 76 ? 25.821 -3.707 -21.056 1.00 90.00 76 ILE A N 1
ATOM 588 C CA . ILE A 1 76 ? 26.346 -2.342 -21.057 1.00 90.00 76 ILE A CA 1
ATOM 589 C C . ILE A 1 76 ? 27.873 -2.413 -21.085 1.00 90.00 76 ILE A C 1
ATOM 591 O O . ILE A 1 76 ? 28.492 -1.889 -22.013 1.00 90.00 76 ILE A O 1
ATOM 595 N N . ASP A 1 77 ? 28.458 -3.139 -20.132 1.00 89.25 77 ASP A N 1
ATOM 596 C CA . ASP A 1 77 ? 29.907 -3.204 -19.926 1.00 89.25 77 ASP A CA 1
ATOM 597 C C . ASP A 1 77 ? 30.615 -3.860 -21.126 1.00 89.25 77 ASP A C 1
ATOM 599 O O . ASP A 1 77 ? 31.374 -3.202 -21.838 1.00 89.25 77 ASP A O 1
ATOM 603 N N . ASP A 1 78 ? 30.286 -5.116 -21.436 1.00 86.75 78 ASP A N 1
ATOM 604 C CA . ASP A 1 78 ? 30.932 -5.890 -22.508 1.00 86.75 78 ASP A CA 1
ATOM 605 C C . ASP A 1 78 ? 30.195 -5.753 -23.845 1.00 86.75 78 ASP A C 1
ATOM 607 O O . ASP A 1 78 ? 30.767 -5.822 -24.942 1.00 86.75 78 ASP A O 1
ATOM 611 N N . GLY A 1 79 ? 28.871 -5.613 -23.775 1.00 84.12 79 GLY A N 1
ATOM 612 C CA . GLY A 1 79 ? 28.026 -5.548 -24.956 1.00 84.12 79 GLY A CA 1
ATOM 613 C C . GLY A 1 79 ? 28.216 -4.248 -25.726 1.00 84.12 79 GLY A C 1
ATOM 614 O O . GLY A 1 79 ? 28.412 -4.288 -26.945 1.00 84.12 79 GLY A O 1
ATOM 615 N N . CYS A 1 80 ? 28.229 -3.137 -24.991 1.00 89.31 80 CYS A N 1
ATOM 616 C CA . CYS A 1 80 ? 28.304 -1.779 -25.508 1.00 89.31 80 CYS A CA 1
ATOM 617 C C . CYS A 1 80 ? 29.645 -1.098 -25.205 1.00 89.31 80 CYS A C 1
ATOM 619 O O . CYS A 1 80 ? 29.825 0.047 -25.610 1.00 89.31 80 CYS A O 1
ATOM 621 N N . GLY A 1 81 ? 30.600 -1.765 -24.545 1.00 86.50 81 GLY A N 1
ATOM 622 C CA . GLY A 1 81 ? 31.903 -1.185 -24.197 1.00 86.50 81 GLY A CA 1
ATOM 623 C C . GLY A 1 81 ? 31.791 -0.052 -23.174 1.00 86.50 81 GLY A C 1
ATOM 624 O O . GLY A 1 81 ? 32.467 0.964 -23.321 1.00 86.50 81 GLY A O 1
ATOM 625 N N . GLY A 1 82 ? 30.859 -0.173 -22.224 1.00 87.75 82 GLY A N 1
ATOM 626 C CA . GLY A 1 82 ? 30.564 0.838 -21.205 1.00 87.75 82 GLY A CA 1
ATOM 627 C C . GLY A 1 82 ? 29.872 2.107 -21.722 1.00 87.75 82 GLY A C 1
ATOM 628 O O . GLY A 1 82 ? 29.705 3.060 -20.965 1.00 87.75 82 GLY A O 1
ATOM 629 N N . ASP A 1 83 ? 29.474 2.161 -23.000 1.00 90.75 83 ASP A N 1
ATOM 630 C CA . ASP A 1 83 ? 28.798 3.329 -23.577 1.00 90.75 83 ASP A CA 1
ATOM 631 C C . ASP A 1 83 ? 27.271 3.229 -23.404 1.00 90.75 83 ASP A C 1
ATOM 633 O O . ASP A 1 83 ? 26.567 2.539 -24.148 1.00 90.75 83 ASP A O 1
ATOM 637 N N . GLU A 1 84 ? 26.760 3.963 -22.418 1.00 90.06 84 GLU A N 1
ATOM 638 C CA . GLU A 1 84 ? 25.337 4.039 -22.068 1.00 90.06 84 GLU A CA 1
ATOM 639 C C . GLU A 1 84 ? 24.445 4.555 -23.209 1.00 90.06 84 GLU A C 1
ATOM 641 O O . GLU A 1 84 ? 23.268 4.194 -23.277 1.00 90.06 84 GLU A O 1
ATOM 646 N N . LEU A 1 85 ? 24.977 5.370 -24.132 1.00 92.12 85 LEU A N 1
ATOM 647 C CA . LEU A 1 85 ? 24.220 5.848 -25.295 1.00 92.12 85 LEU A CA 1
ATOM 648 C C . LEU A 1 85 ? 24.050 4.760 -26.350 1.00 92.12 85 LEU A C 1
ATOM 650 O O . LEU A 1 85 ? 22.990 4.662 -26.972 1.00 92.12 85 LEU A O 1
ATOM 654 N N . VAL A 1 86 ? 25.074 3.923 -26.526 1.00 93.88 86 VAL A N 1
ATOM 655 C CA . VAL A 1 86 ? 25.010 2.759 -27.417 1.00 93.88 86 VAL A CA 1
ATOM 656 C C . VAL A 1 86 ? 23.968 1.771 -26.901 1.00 93.88 86 VAL A C 1
ATOM 658 O O . VAL A 1 86 ? 23.106 1.345 -27.673 1.00 93.88 86 VAL A O 1
ATOM 661 N N . PHE A 1 87 ? 23.989 1.468 -25.597 1.00 94.50 87 PHE A N 1
ATOM 662 C CA . PHE A 1 87 ? 22.978 0.611 -24.975 1.00 94.50 87 PHE A CA 1
ATOM 663 C C . PHE A 1 87 ? 21.573 1.208 -25.115 1.00 94.50 87 PHE A C 1
ATOM 665 O O . PHE A 1 87 ? 20.662 0.526 -25.581 1.00 94.50 87 PHE A O 1
ATOM 672 N N . PHE A 1 88 ? 21.406 2.489 -24.770 1.00 94.50 88 PHE A N 1
ATOM 673 C CA . PHE A 1 88 ? 20.139 3.212 -24.880 1.00 94.50 88 PHE A CA 1
ATOM 674 C C . PHE A 1 88 ? 19.527 3.118 -26.283 1.00 94.50 88 PHE A C 1
ATOM 676 O O . PHE A 1 88 ? 18.350 2.770 -26.421 1.00 94.50 88 PHE A O 1
ATOM 683 N N . ALA A 1 89 ? 20.314 3.418 -27.320 1.00 94.81 89 ALA A N 1
ATOM 684 C CA . ALA A 1 89 ? 19.834 3.411 -28.695 1.00 94.81 89 ALA A CA 1
ATOM 685 C C . ALA A 1 89 ? 19.505 1.990 -29.170 1.00 94.81 89 ALA A C 1
ATOM 687 O O . ALA A 1 89 ? 18.413 1.753 -29.680 1.00 94.81 89 ALA A O 1
ATOM 688 N N . ALA A 1 90 ? 20.398 1.025 -28.940 1.00 95.69 90 ALA A N 1
ATOM 689 C CA . ALA A 1 90 ? 20.179 -0.365 -29.337 1.00 95.69 90 ALA A CA 1
ATOM 690 C C . ALA A 1 90 ? 18.941 -0.975 -28.654 1.00 95.69 90 ALA A C 1
ATOM 692 O O . ALA A 1 90 ? 18.093 -1.586 -29.308 1.00 95.69 90 ALA A O 1
ATOM 693 N N . TRP A 1 91 ? 18.805 -0.770 -27.342 1.00 96.25 91 TRP A N 1
ATOM 694 C CA . TRP A 1 91 ? 17.692 -1.283 -26.548 1.00 96.25 91 TRP A CA 1
ATOM 695 C C . TRP A 1 91 ? 16.354 -0.691 -26.990 1.00 96.25 91 TRP A C 1
ATOM 697 O O . TRP A 1 91 ? 15.407 -1.427 -27.264 1.00 96.25 91 TRP A O 1
ATOM 707 N N . ASN A 1 92 ? 16.261 0.638 -27.095 1.00 95.00 92 ASN A N 1
ATOM 708 C CA . ASN A 1 92 ? 14.996 1.282 -27.442 1.00 95.00 92 ASN A CA 1
ATOM 709 C C . ASN A 1 92 ? 14.621 1.105 -28.923 1.00 95.00 92 ASN A C 1
ATOM 711 O O . ASN A 1 92 ? 13.432 1.124 -29.240 1.00 95.00 92 ASN A O 1
ATOM 715 N N . GLN A 1 93 ? 15.588 0.843 -29.810 1.00 94.12 93 GLN A N 1
ATOM 716 C CA . GLN A 1 93 ? 15.302 0.434 -31.187 1.00 94.12 93 GLN A CA 1
ATOM 717 C C . GLN A 1 93 ? 14.638 -0.948 -31.230 1.00 94.12 93 GLN A C 1
ATOM 719 O O . GLN A 1 93 ? 13.604 -1.125 -31.872 1.00 94.12 93 GLN A O 1
ATOM 724 N N . LEU A 1 94 ? 15.187 -1.926 -30.502 1.00 94.62 94 LEU A N 1
ATOM 725 C CA . LEU A 1 94 ? 14.582 -3.259 -30.382 1.00 94.62 94 LEU A CA 1
ATOM 726 C C . LEU A 1 94 ? 13.224 -3.210 -29.680 1.00 94.62 94 LEU A C 1
ATOM 728 O O . LEU A 1 94 ? 12.322 -3.987 -29.997 1.00 94.62 94 LEU A O 1
ATOM 732 N N . LEU A 1 95 ? 13.057 -2.285 -28.731 1.00 93.75 95 LEU A N 1
ATOM 733 C CA . LEU A 1 95 ? 11.764 -2.026 -28.118 1.00 93.75 95 LEU A CA 1
ATOM 734 C C . LEU A 1 95 ? 10.745 -1.555 -29.160 1.00 93.75 95 LEU A C 1
ATOM 736 O O . LEU A 1 95 ? 9.631 -2.075 -29.197 1.00 93.75 95 LEU A O 1
ATOM 740 N N . ALA A 1 96 ? 11.126 -0.591 -29.998 1.00 90.94 96 ALA A N 1
ATOM 741 C CA . ALA A 1 96 ? 10.259 -0.035 -31.026 1.00 90.94 96 ALA A CA 1
ATOM 742 C C . ALA A 1 96 ? 9.829 -1.088 -32.064 1.00 90.94 96 ALA A C 1
ATOM 744 O O . ALA A 1 96 ? 8.653 -1.147 -32.427 1.00 90.94 96 ALA A O 1
ATOM 745 N N . ALA A 1 97 ? 10.749 -1.989 -32.423 1.00 90.94 97 ALA A N 1
ATOM 746 C CA . ALA A 1 97 ? 10.496 -3.152 -33.275 1.00 90.94 97 ALA A CA 1
ATOM 747 C C . ALA A 1 97 ? 9.641 -4.252 -32.602 1.00 90.94 97 ALA A C 1
ATOM 749 O O . ALA A 1 97 ? 9.247 -5.224 -33.246 1.00 90.94 97 ALA A O 1
ATOM 750 N N . GLY A 1 98 ? 9.342 -4.132 -31.302 1.00 90.69 98 GLY A N 1
ATOM 751 C CA . GLY A 1 98 ? 8.570 -5.114 -30.534 1.00 90.69 98 GLY A CA 1
ATOM 752 C C . GLY A 1 98 ? 9.365 -6.350 -30.096 1.00 90.69 98 GLY A C 1
ATOM 753 O O . GLY A 1 98 ? 8.802 -7.250 -29.468 1.00 90.69 98 GLY A O 1
ATOM 754 N N . GLU A 1 99 ? 10.671 -6.388 -30.357 1.00 93.81 99 GLU A N 1
ATOM 755 C CA . GLU A 1 99 ? 11.536 -7.543 -30.095 1.00 93.81 99 GLU A CA 1
ATOM 756 C C . GLU A 1 99 ? 11.807 -7.765 -28.598 1.00 93.81 99 GLU A C 1
ATOM 758 O O . GLU A 1 99 ? 12.115 -8.879 -28.181 1.00 93.81 99 GLU A O 1
ATOM 763 N N . LEU A 1 100 ? 11.626 -6.738 -27.757 1.00 94.00 100 LEU A N 1
ATOM 764 C CA . LEU A 1 100 ? 11.779 -6.862 -26.299 1.00 94.00 100 LEU A CA 1
ATOM 765 C C . LEU A 1 100 ? 10.522 -7.373 -25.577 1.00 94.00 100 LEU A C 1
ATOM 767 O O . LEU A 1 100 ? 10.572 -7.657 -24.379 1.00 94.00 100 LEU A O 1
ATOM 771 N N . ALA A 1 101 ? 9.392 -7.523 -26.277 1.00 89.88 101 ALA A N 1
ATOM 772 C CA . ALA A 1 101 ? 8.130 -7.976 -25.688 1.00 89.88 101 ALA A CA 1
ATOM 773 C C . ALA A 1 101 ? 8.223 -9.277 -24.859 1.00 89.88 101 ALA A C 1
ATOM 775 O O . ALA A 1 101 ? 7.481 -9.388 -23.880 1.00 89.88 101 ALA A O 1
ATOM 776 N N . PRO A 1 102 ? 9.099 -10.256 -25.164 1.00 89.44 102 PRO A N 1
ATOM 777 C CA . PRO A 1 102 ? 9.247 -11.443 -24.326 1.00 89.44 102 PRO A CA 1
ATOM 778 C C . PRO A 1 102 ? 9.760 -11.170 -22.906 1.00 89.44 102 PRO A C 1
ATOM 780 O O . PRO A 1 102 ? 9.445 -11.948 -22.007 1.00 89.44 102 PRO A O 1
ATOM 783 N N . LEU A 1 103 ? 10.490 -10.071 -22.668 1.00 90.12 103 LEU A N 1
ATOM 784 C CA . LEU A 1 103 ? 11.086 -9.771 -21.359 1.00 90.12 103 LEU A CA 1
ATOM 785 C C . LEU A 1 103 ? 10.041 -9.624 -20.250 1.00 90.12 103 LEU A C 1
ATOM 787 O O . LEU A 1 103 ? 10.244 -10.131 -19.153 1.00 90.12 103 LEU A O 1
ATOM 791 N N . VAL A 1 104 ? 8.873 -9.035 -20.538 1.00 86.81 104 VAL A N 1
ATOM 792 C CA . VAL A 1 104 ? 7.806 -8.881 -19.525 1.00 86.81 104 VAL A CA 1
ATOM 793 C C . VAL A 1 104 ? 7.163 -10.210 -19.108 1.00 86.81 104 VAL A C 1
ATOM 795 O O . VAL A 1 104 ? 6.341 -10.241 -18.193 1.00 86.81 104 VAL A O 1
ATOM 798 N N . ARG A 1 105 ? 7.491 -11.300 -19.814 1.00 84.81 105 ARG A N 1
ATOM 799 C CA . ARG A 1 105 ? 7.064 -12.675 -19.528 1.00 84.81 105 ARG A CA 1
ATOM 800 C C . ARG A 1 105 ? 8.236 -13.567 -19.110 1.00 84.81 105 ARG A C 1
ATOM 802 O O . ARG A 1 105 ? 8.018 -14.756 -18.901 1.00 84.81 105 ARG A O 1
ATOM 809 N N . ALA A 1 106 ? 9.451 -13.022 -19.018 1.00 84.69 106 ALA A N 1
ATOM 810 C CA . ALA A 1 106 ? 10.638 -13.785 -18.669 1.00 84.69 106 ALA A CA 1
ATOM 811 C C . ALA A 1 106 ? 10.459 -14.429 -17.282 1.00 84.69 106 ALA A C 1
ATOM 813 O O . ALA A 1 106 ? 10.154 -13.721 -16.314 1.00 84.69 106 ALA A O 1
ATOM 814 N N . PRO A 1 107 ? 10.634 -15.755 -17.153 1.00 84.44 107 PRO A N 1
ATOM 815 C CA . PRO A 1 107 ? 10.569 -16.408 -15.859 1.00 84.44 107 PRO A CA 1
ATOM 816 C C . PRO A 1 107 ? 11.821 -16.053 -15.051 1.00 84.44 107 PRO A C 1
ATOM 818 O O . PRO A 1 107 ? 12.875 -16.649 -15.236 1.00 84.44 107 PRO A O 1
ATOM 821 N N . ILE A 1 108 ? 11.699 -15.086 -14.141 1.00 89.94 108 ILE A N 1
ATOM 822 C CA . ILE A 1 108 ? 12.762 -14.682 -13.211 1.00 89.94 108 ILE A CA 1
ATOM 823 C C . ILE A 1 108 ? 12.354 -15.137 -11.803 1.00 89.94 108 ILE A C 1
ATOM 825 O O . ILE A 1 108 ? 11.354 -14.661 -11.264 1.00 89.94 108 ILE A O 1
ATOM 829 N N . GLY A 1 109 ? 13.091 -16.082 -11.213 1.00 85.56 109 GLY A N 1
ATOM 830 C CA . GLY A 1 109 ? 12.623 -16.868 -10.060 1.00 85.56 109 GLY A CA 1
ATOM 831 C C . GLY A 1 109 ? 12.103 -16.053 -8.868 1.00 85.56 109 GLY A C 1
ATOM 832 O O . GLY A 1 109 ? 11.010 -16.323 -8.367 1.00 85.56 109 GLY A O 1
ATOM 833 N N . SER A 1 110 ? 12.814 -15.005 -8.437 1.00 77.00 110 SER A N 1
ATOM 834 C CA . SER A 1 110 ? 12.400 -14.204 -7.272 1.00 77.00 110 SER A CA 1
ATOM 835 C C . SER A 1 110 ? 11.207 -13.274 -7.525 1.00 77.00 110 SER A C 1
ATOM 837 O O . SER A 1 110 ? 10.616 -12.772 -6.570 1.00 77.00 110 SER A O 1
ATOM 839 N N . VAL A 1 111 ? 10.767 -13.106 -8.771 1.00 81.69 111 VAL A N 1
ATOM 840 C CA . VAL A 1 111 ? 9.647 -12.214 -9.132 1.00 81.69 111 VAL A CA 1
ATOM 841 C C . VAL A 1 111 ? 8.492 -12.950 -9.803 1.00 81.69 111 VAL A C 1
ATOM 843 O O . VAL A 1 111 ? 7.466 -12.345 -10.118 1.00 81.69 111 VAL A O 1
ATOM 846 N N . GLN A 1 112 ? 8.628 -14.266 -9.990 1.00 80.38 112 GLN A N 1
ATOM 847 C CA . GLN A 1 112 ? 7.539 -15.105 -10.463 1.00 80.38 112 GLN A CA 1
ATOM 848 C C . GLN A 1 112 ? 6.346 -15.002 -9.518 1.00 80.38 112 GLN A C 1
ATOM 850 O O . GLN A 1 112 ? 6.444 -15.218 -8.306 1.00 80.38 112 GLN A O 1
ATOM 855 N N . LYS A 1 113 ? 5.193 -14.675 -10.102 1.00 75.25 113 LYS A N 1
ATOM 856 C CA . LYS A 1 113 ? 3.925 -14.680 -9.384 1.00 75.25 113 LYS A CA 1
ATOM 857 C C . LYS A 1 113 ? 3.567 -16.134 -9.047 1.00 75.25 113 LYS A C 1
ATOM 859 O O . LYS A 1 113 ? 3.668 -16.988 -9.927 1.00 75.25 113 LYS A O 1
ATOM 864 N N . PRO A 1 114 ? 3.153 -16.433 -7.805 1.00 65.50 114 PRO A N 1
ATOM 865 C CA . PRO A 1 114 ? 2.765 -17.783 -7.430 1.00 65.50 114 PRO A CA 1
ATOM 866 C C . PRO A 1 114 ? 1.559 -18.257 -8.264 1.00 65.50 114 PRO A C 1
ATOM 868 O O . PRO A 1 114 ? 0.680 -17.448 -8.570 1.00 65.50 114 PRO A O 1
ATOM 871 N N . PRO A 1 115 ? 1.484 -19.559 -8.597 1.00 56.66 115 PRO A N 1
ATOM 872 C CA . PRO A 1 115 ? 0.411 -20.130 -9.418 1.00 56.66 115 PRO A CA 1
ATOM 873 C C . PRO A 1 115 ? -0.943 -20.206 -8.690 1.00 56.66 115 PRO A C 1
ATOM 875 O O . PRO A 1 115 ? -1.976 -20.419 -9.320 1.00 56.66 115 PRO A O 1
ATOM 878 N N . HIS A 1 116 ? -0.951 -20.041 -7.365 1.00 55.91 116 HIS A N 1
ATOM 879 C CA . HIS A 1 116 ? -2.145 -20.097 -6.525 1.00 55.91 116 HIS A CA 1
ATOM 880 C C . HIS A 1 116 ? -2.450 -18.748 -5.873 1.00 55.91 116 HIS A C 1
ATOM 882 O O . HIS A 1 116 ? -1.574 -17.894 -5.704 1.00 55.91 116 HIS A O 1
ATOM 888 N N . ARG A 1 117 ? -3.719 -18.569 -5.482 1.00 54.44 117 ARG A N 1
ATOM 889 C CA . ARG A 1 117 ? -4.193 -17.369 -4.786 1.00 54.44 117 ARG A CA 1
ATOM 890 C C . ARG A 1 117 ? -3.401 -17.193 -3.490 1.00 54.44 117 ARG A C 1
ATOM 892 O O . ARG A 1 117 ? -3.302 -18.114 -2.685 1.00 54.44 117 ARG A O 1
ATOM 899 N N . ARG A 1 118 ? -2.822 -16.007 -3.311 1.00 63.62 118 ARG A N 1
ATOM 900 C CA . ARG A 1 118 ? -2.017 -15.677 -2.129 1.00 63.62 118 ARG A CA 1
ATOM 901 C C . ARG A 1 118 ? -2.897 -15.671 -0.875 1.00 63.62 118 ARG A C 1
ATOM 903 O O . ARG A 1 118 ? -4.077 -15.325 -0.993 1.00 63.62 118 ARG A O 1
ATOM 910 N N . PRO A 1 119 ? -2.339 -15.987 0.307 1.00 57.47 119 PRO A N 1
ATOM 911 C CA . PRO A 1 119 ? -3.032 -15.755 1.567 1.00 57.47 119 PRO A CA 1
ATOM 912 C C . PRO A 1 119 ? -3.509 -14.304 1.618 1.00 57.47 119 PRO A C 1
ATOM 914 O O . PRO A 1 119 ? -2.734 -13.389 1.337 1.00 57.47 119 PRO A O 1
ATOM 917 N N . VAL A 1 120 ? -4.788 -14.082 1.908 1.00 61.47 120 VAL A N 1
ATOM 918 C CA . VAL A 1 120 ? -5.330 -12.725 1.987 1.00 61.47 120 VAL A CA 1
ATOM 919 C C . VAL A 1 120 ? -5.088 -12.218 3.401 1.00 61.47 120 VAL A C 1
ATOM 921 O O . VAL A 1 120 ? -5.656 -12.744 4.353 1.00 61.47 120 VAL A O 1
ATOM 924 N N . GLY A 1 121 ? -4.208 -11.226 3.535 1.00 65.31 121 GLY A N 1
ATOM 925 C CA . GLY A 1 121 ? -3.916 -10.609 4.825 1.00 65.31 121 GLY A CA 1
ATOM 926 C C . GLY A 1 121 ? -5.076 -9.753 5.325 1.00 65.31 121 GLY A C 1
ATOM 927 O O . GLY A 1 121 ? -5.382 -9.793 6.500 1.00 65.31 121 GLY A O 1
ATOM 928 N N . ILE A 1 122 ? -5.765 -9.007 4.460 1.00 66.62 122 ILE A N 1
ATOM 929 C CA . ILE A 1 122 ? -6.874 -8.122 4.857 1.00 66.62 122 ILE A CA 1
ATOM 930 C C . ILE A 1 122 ? -8.072 -8.378 3.948 1.00 66.62 122 ILE A C 1
ATOM 932 O O . ILE A 1 122 ? -7.934 -8.383 2.724 1.00 66.62 122 ILE A O 1
ATOM 936 N N . VAL A 1 123 ? -9.242 -8.592 4.543 1.00 66.75 123 VAL A N 1
ATOM 937 C CA . VAL A 1 123 ? -10.460 -9.042 3.864 1.00 66.75 123 VAL A CA 1
ATOM 938 C C . VAL A 1 123 ? -11.583 -8.025 4.092 1.00 66.75 123 VAL A C 1
ATOM 940 O O . VAL A 1 123 ? -11.796 -7.612 5.235 1.00 66.75 123 VAL A O 1
ATOM 943 N N . PRO A 1 124 ? -12.324 -7.608 3.045 1.00 67.12 124 PRO A N 1
ATOM 944 C CA . PRO A 1 124 ? -13.551 -6.841 3.231 1.00 67.12 124 PRO A CA 1
ATOM 945 C C . PRO A 1 124 ? -14.518 -7.598 4.140 1.00 67.12 124 PRO A C 1
ATOM 947 O O . PRO A 1 124 ? -14.669 -8.809 4.000 1.00 67.12 124 PRO A O 1
ATOM 950 N N . ARG A 1 125 ? -15.231 -6.902 5.021 1.00 70.56 125 ARG A N 1
ATOM 951 C CA . ARG A 1 125 ? -16.187 -7.490 5.969 1.00 70.56 125 ARG A CA 1
ATOM 952 C C . ARG A 1 125 ? -17.188 -8.417 5.274 1.00 70.56 125 ARG A C 1
ATOM 954 O O . ARG A 1 125 ? -17.410 -9.525 5.740 1.00 70.56 125 ARG A O 1
ATOM 961 N N . ALA A 1 126 ? -17.686 -8.021 4.100 1.00 65.88 126 ALA A N 1
ATOM 962 C CA . ALA A 1 126 ? -18.605 -8.821 3.281 1.00 65.88 126 ALA A CA 1
ATOM 963 C C . ALA A 1 126 ? -17.997 -10.110 2.682 1.00 65.88 126 ALA A C 1
ATOM 965 O O . ALA A 1 126 ? -18.729 -10.960 2.186 1.00 65.88 126 ALA A O 1
ATOM 966 N N . GLN A 1 127 ? -16.669 -10.240 2.669 1.00 65.31 127 GLN A N 1
ATOM 967 C CA . GLN A 1 127 ? -15.938 -11.390 2.124 1.00 65.31 127 GLN A CA 1
ATOM 968 C C . GLN A 1 127 ? -15.279 -12.238 3.217 1.00 65.31 127 GLN A C 1
ATOM 970 O O . GLN A 1 127 ? -14.631 -13.237 2.898 1.00 65.31 127 GLN A O 1
ATOM 975 N N . LEU A 1 128 ? -15.409 -11.852 4.492 1.00 70.88 128 LEU A N 1
ATOM 976 C CA . LEU A 1 128 ? -14.896 -12.646 5.598 1.00 70.88 128 LEU A CA 1
ATOM 977 C C . LEU A 1 128 ? -15.674 -13.964 5.666 1.00 70.88 128 LEU A C 1
ATOM 979 O O . LEU A 1 128 ? -16.899 -13.976 5.757 1.00 70.88 128 LEU A O 1
ATOM 983 N N . THR A 1 129 ? -14.951 -15.079 5.628 1.00 71.44 129 THR A N 1
ATOM 984 C CA . THR A 1 129 ? -15.516 -16.425 5.770 1.00 71.44 129 THR A CA 1
ATOM 985 C C . THR A 1 129 ? -14.826 -17.150 6.925 1.00 71.44 129 THR A C 1
ATOM 987 O O . THR A 1 129 ? -13.676 -16.821 7.235 1.00 71.44 129 THR A O 1
ATOM 990 N N . PRO A 1 130 ? -15.473 -18.152 7.550 1.00 66.69 130 PRO A N 1
ATOM 991 C CA . PRO A 1 130 ? -14.851 -18.948 8.608 1.00 66.69 130 PRO A CA 1
ATOM 992 C C . PRO A 1 130 ? -13.507 -19.559 8.192 1.00 66.69 130 PRO A C 1
ATOM 994 O O . PRO A 1 130 ? -12.561 -19.526 8.966 1.00 66.69 130 PRO A O 1
ATOM 997 N N . GLN A 1 131 ? -13.395 -20.027 6.944 1.00 67.81 131 GLN A N 1
ATOM 998 C CA . GLN A 1 131 ? -12.164 -20.607 6.398 1.00 67.81 131 GLN A CA 1
ATOM 999 C C . GLN A 1 131 ? -11.027 -19.584 6.276 1.00 67.81 131 GLN A C 1
ATOM 1001 O O . GLN A 1 131 ? -9.860 -19.940 6.380 1.00 67.81 131 GLN A O 1
ATOM 1006 N N . LEU A 1 132 ? -11.345 -18.306 6.036 1.00 66.19 132 LEU A N 1
ATOM 1007 C CA . LEU A 1 132 ? -10.334 -17.245 5.998 1.00 66.19 132 LEU A CA 1
ATOM 1008 C C . LEU A 1 132 ? -9.869 -16.852 7.405 1.00 66.19 132 LEU A C 1
ATOM 1010 O O . LEU A 1 132 ? -8.703 -16.510 7.580 1.00 66.19 132 LEU A O 1
ATOM 1014 N N . ALA A 1 133 ? -10.767 -16.895 8.390 1.00 69.38 133 ALA A N 1
ATOM 1015 C CA . ALA A 1 133 ? -10.466 -16.569 9.784 1.00 69.38 133 ALA A CA 1
ATOM 1016 C C . ALA A 1 133 ? -9.786 -17.717 10.554 1.00 69.38 133 ALA A C 1
ATOM 1018 O O . ALA A 1 133 ? -9.247 -17.488 11.636 1.00 69.38 133 ALA A O 1
ATOM 1019 N N . GLU A 1 134 ? -9.812 -18.940 10.019 1.00 67.88 134 GLU A N 1
ATOM 1020 C CA . GLU A 1 134 ? -9.211 -20.123 10.636 1.00 67.88 134 GLU A CA 1
ATOM 1021 C C . GLU A 1 134 ? -7.717 -19.898 10.929 1.00 67.88 134 GLU A C 1
ATOM 1023 O O . GLU A 1 134 ? -6.970 -19.389 10.092 1.00 67.88 134 GLU A O 1
ATOM 1028 N N . ASP A 1 135 ? -7.304 -20.211 12.160 1.00 67.25 135 ASP A N 1
ATOM 1029 C CA . ASP A 1 135 ? -5.950 -20.007 12.700 1.00 67.25 135 ASP A CA 1
ATOM 1030 C C . ASP A 1 135 ? -5.399 -18.567 12.641 1.00 67.25 135 ASP A C 1
ATOM 1032 O O . ASP A 1 135 ? -4.208 -18.328 12.869 1.00 67.25 135 ASP A O 1
ATOM 1036 N N . ARG A 1 136 ? -6.265 -17.573 12.409 1.00 75.69 136 ARG A N 1
ATOM 1037 C CA . ARG A 1 136 ? -5.904 -16.152 12.368 1.00 75.69 136 ARG A CA 1
ATOM 1038 C C . ARG A 1 136 ? -6.635 -15.355 13.445 1.00 75.69 136 ARG A C 1
ATOM 1040 O O . ARG A 1 136 ? -7.735 -15.679 13.882 1.00 75.69 136 ARG A O 1
ATOM 1047 N N . ILE A 1 137 ? -5.985 -14.294 13.891 1.00 74.06 137 ILE A N 1
ATOM 1048 C CA . ILE A 1 137 ? -6.576 -13.180 14.617 1.00 74.06 137 ILE A CA 1
ATOM 1049 C C . ILE A 1 137 ? -7.294 -12.304 13.592 1.00 74.06 137 ILE A C 1
ATOM 1051 O O . ILE A 1 137 ? -6.700 -11.892 12.597 1.00 74.06 137 ILE A O 1
ATOM 1055 N N . VAL A 1 138 ? -8.567 -12.014 13.838 1.00 77.31 138 VAL A N 1
ATOM 1056 C CA . VAL A 1 138 ? -9.361 -11.098 13.016 1.00 77.31 138 VAL A CA 1
ATOM 1057 C C . VAL A 1 138 ? -9.395 -9.750 13.724 1.00 77.31 138 VAL A C 1
ATOM 1059 O O . VAL A 1 138 ? -10.010 -9.624 14.777 1.00 77.31 138 VAL A O 1
ATOM 1062 N N . LEU A 1 139 ? -8.714 -8.760 13.160 1.00 74.81 139 LEU A N 1
ATOM 1063 C CA . LEU A 1 139 ? -8.589 -7.419 13.727 1.00 74.81 139 LEU A CA 1
ATOM 1064 C C . LEU A 1 139 ? -9.413 -6.443 12.898 1.00 74.81 139 LEU A C 1
ATOM 1066 O O . LEU A 1 139 ? -9.240 -6.366 11.683 1.00 74.81 139 LEU A O 1
ATOM 1070 N N . ASP A 1 140 ? -10.305 -5.689 13.525 1.00 71.75 140 ASP A N 1
ATOM 1071 C CA . ASP A 1 140 ? -11.076 -4.663 12.825 1.00 71.75 140 ASP A CA 1
ATOM 1072 C C . ASP A 1 140 ? -10.178 -3.455 12.525 1.00 71.75 140 ASP A C 1
ATOM 1074 O O . ASP A 1 140 ? -9.558 -2.890 13.432 1.00 71.75 140 ASP A O 1
ATOM 1078 N N . LEU A 1 141 ? -10.085 -3.085 11.245 1.00 67.50 141 LEU A N 1
ATOM 1079 C CA . LEU A 1 141 ? -9.353 -1.902 10.788 1.00 67.50 141 LEU A CA 1
ATOM 1080 C C . LEU A 1 141 ? -10.261 -0.676 10.598 1.00 67.50 141 LEU A C 1
ATOM 1082 O O . LEU A 1 141 ? -9.758 0.404 10.283 1.00 67.50 141 LEU A O 1
ATOM 1086 N N . GLY A 1 142 ? -11.577 -0.828 10.753 1.00 61.88 142 GLY A N 1
ATOM 1087 C CA . GLY A 1 142 ? -12.578 0.138 10.315 1.00 61.88 142 GLY A CA 1
ATOM 1088 C C . GLY A 1 142 ? -12.871 0.056 8.810 1.00 61.88 142 GLY A C 1
ATOM 1089 O O . GLY A 1 142 ? -12.292 -0.751 8.077 1.00 61.88 142 GLY A O 1
ATOM 1090 N N . ASP A 1 143 ? -13.798 0.901 8.345 1.00 57.91 143 ASP A N 1
ATOM 1091 C CA . ASP A 1 143 ? -14.221 0.997 6.936 1.00 57.91 143 ASP A CA 1
ATOM 1092 C C . ASP A 1 143 ? -14.588 -0.364 6.302 1.00 57.91 143 ASP A C 1
ATOM 1094 O O . ASP A 1 143 ? -14.180 -0.663 5.180 1.00 57.91 143 ASP A O 1
ATOM 1098 N N . ASP A 1 144 ? -15.316 -1.216 7.035 1.00 62.38 144 ASP A N 1
ATOM 1099 C CA . ASP A 1 144 ? -15.741 -2.556 6.597 1.00 62.38 144 ASP A CA 1
ATOM 1100 C C . ASP A 1 144 ? -14.589 -3.480 6.161 1.00 62.38 144 ASP A C 1
ATOM 1102 O O . ASP A 1 144 ? -14.703 -4.218 5.178 1.00 62.38 144 ASP A O 1
ATOM 1106 N N . ARG A 1 145 ? -13.465 -3.482 6.889 1.00 68.06 145 ARG A N 1
ATOM 1107 C CA . ARG A 1 145 ? -12.315 -4.355 6.603 1.00 68.06 145 ARG A CA 1
ATOM 1108 C C . ARG A 1 145 ? -11.746 -4.996 7.860 1.00 68.06 145 ARG A C 1
ATOM 1110 O O . ARG A 1 145 ? -11.622 -4.358 8.899 1.00 68.06 145 ARG A O 1
ATOM 1117 N N . PHE A 1 146 ? -11.316 -6.245 7.716 1.00 74.06 146 PHE A N 1
ATOM 1118 C CA . PHE A 1 146 ? -10.619 -6.988 8.756 1.00 74.06 146 PHE A CA 1
ATOM 1119 C C . PHE A 1 146 ? -9.201 -7.327 8.337 1.00 74.06 146 PHE A C 1
ATOM 1121 O O . PHE A 1 146 ? -8.977 -7.800 7.225 1.00 74.06 146 PHE A O 1
ATOM 1128 N N . TRP A 1 147 ? -8.255 -7.157 9.248 1.00 79.38 147 TRP A N 1
ATOM 1129 C CA . TRP A 1 147 ? -6.911 -7.687 9.133 1.00 79.38 147 TRP A CA 1
ATOM 1130 C C . TRP A 1 147 ? -6.830 -9.065 9.768 1.00 79.38 147 TRP A C 1
ATOM 1132 O O . TRP A 1 147 ? -6.997 -9.233 10.969 1.00 79.38 147 TRP A O 1
ATOM 1142 N N . LEU A 1 148 ? -6.577 -10.055 8.923 1.00 77.88 148 LEU A N 1
ATOM 1143 C CA . LEU A 1 148 ? -6.323 -11.434 9.287 1.00 77.88 148 LEU A CA 1
ATOM 1144 C C . LEU A 1 148 ? -4.839 -11.609 9.573 1.00 77.88 148 LEU A C 1
ATOM 1146 O O . LEU A 1 148 ? -4.019 -11.838 8.677 1.00 77.88 148 LEU A O 1
ATOM 1150 N N . LEU A 1 149 ? -4.506 -11.482 10.843 1.00 75.44 149 LEU A N 1
ATOM 1151 C CA . LEU A 1 149 ? -3.143 -11.525 11.330 1.00 75.44 149 LEU A CA 1
ATOM 1152 C C . LEU A 1 149 ? -2.891 -12.873 12.002 1.00 75.44 149 LEU A C 1
ATOM 1154 O O . LEU A 1 149 ? -3.791 -13.411 12.633 1.00 75.44 149 LEU A O 1
ATOM 1158 N N . PRO A 1 150 ? -1.720 -13.495 11.858 1.00 71.50 150 PRO A N 1
ATOM 1159 C CA . PRO A 1 150 ? -1.489 -14.777 12.489 1.00 71.50 150 PRO A CA 1
ATOM 1160 C C . PRO A 1 150 ? -1.364 -14.628 14.008 1.00 71.50 150 PRO A C 1
ATOM 1162 O O . PRO A 1 150 ? -0.992 -13.570 14.518 1.00 71.50 150 PRO A O 1
ATOM 1165 N N . ARG A 1 151 ? -1.662 -15.715 14.728 1.00 71.38 151 ARG A N 1
ATOM 1166 C CA . ARG A 1 151 ? -1.540 -15.767 16.195 1.00 71.38 151 ARG A CA 1
ATOM 1167 C C . ARG A 1 151 ? -0.099 -15.599 16.682 1.00 71.38 151 ARG A C 1
ATOM 1169 O O . ARG A 1 151 ? 0.108 -15.089 17.777 1.00 71.38 151 ARG A O 1
ATOM 1176 N N . ASP A 1 152 ? 0.872 -15.984 15.857 1.00 75.38 152 ASP A N 1
ATOM 1177 C CA . ASP A 1 152 ? 2.300 -15.793 16.082 1.00 75.38 152 ASP A CA 1
ATOM 1178 C C . ASP A 1 152 ? 3.009 -15.251 14.825 1.00 75.38 152 ASP A C 1
ATOM 1180 O O . ASP A 1 152 ? 2.619 -15.514 13.686 1.00 75.38 152 ASP A O 1
ATOM 1184 N N . LEU A 1 153 ? 4.076 -14.470 15.009 1.00 76.62 153 LEU A N 1
ATOM 1185 C CA . LEU A 1 153 ? 4.906 -13.993 13.892 1.00 76.62 153 LEU A CA 1
ATOM 1186 C C . LEU A 1 153 ? 6.106 -14.905 13.601 1.00 76.62 153 LEU A C 1
ATOM 1188 O O . LEU A 1 153 ? 6.977 -14.538 12.813 1.00 76.62 153 LEU A O 1
ATOM 1192 N N . THR A 1 154 ? 6.180 -16.091 14.205 1.00 79.94 154 THR A N 1
ATOM 1193 C CA . THR A 1 154 ? 7.277 -17.037 13.971 1.00 79.94 154 THR A CA 1
ATOM 1194 C C . THR A 1 154 ? 7.401 -17.342 12.474 1.00 79.94 154 THR A C 1
ATOM 1196 O O . THR A 1 154 ? 6.452 -17.798 11.843 1.00 79.94 154 THR A O 1
ATOM 1199 N N . GLY A 1 155 ? 8.562 -17.044 11.878 1.00 78.19 155 GLY A N 1
ATOM 1200 C CA . GLY A 1 155 ? 8.805 -17.234 10.440 1.00 78.19 155 GLY A CA 1
ATOM 1201 C C . GLY A 1 155 ? 8.073 -16.252 9.508 1.00 78.19 155 GLY A C 1
ATOM 1202 O O . GLY A 1 155 ? 8.085 -16.452 8.291 1.00 78.19 155 GLY A O 1
ATOM 1203 N N . ARG A 1 156 ? 7.450 -15.194 10.047 1.00 85.94 156 ARG A N 1
ATOM 1204 C CA . ARG A 1 156 ? 6.694 -14.181 9.295 1.00 85.94 156 ARG A CA 1
ATOM 1205 C C . ARG A 1 156 ? 7.243 -12.780 9.533 1.00 85.94 156 ARG A C 1
ATOM 1207 O O . ARG A 1 156 ? 7.736 -12.478 10.613 1.00 85.94 156 ARG A O 1
ATOM 1214 N N . THR A 1 157 ? 7.098 -11.897 8.554 1.00 90.94 157 THR A N 1
ATOM 1215 C CA . THR A 1 157 ? 7.510 -10.488 8.668 1.00 90.94 157 THR A CA 1
ATOM 1216 C C . THR A 1 157 ? 6.378 -9.588 8.215 1.00 90.94 157 THR A C 1
ATOM 1218 O O . THR A 1 157 ? 5.780 -9.829 7.165 1.00 90.94 157 THR A O 1
ATOM 1221 N N . LEU A 1 158 ? 6.082 -8.541 8.983 1.00 90.06 158 LEU A N 1
ATOM 1222 C CA . LEU A 1 158 ? 5.124 -7.509 8.583 1.00 90.06 158 LEU A CA 1
ATOM 1223 C C . LEU A 1 158 ? 5.882 -6.347 7.944 1.00 90.06 158 LEU A C 1
ATOM 1225 O O . LEU A 1 158 ? 6.903 -5.917 8.472 1.00 90.06 158 LEU A O 1
ATOM 1229 N N . LEU A 1 159 ? 5.397 -5.838 6.813 1.00 91.56 159 LEU A N 1
ATOM 1230 C CA . LEU A 1 159 ? 6.015 -4.722 6.103 1.00 91.56 159 LEU A CA 1
ATOM 1231 C C . LEU A 1 159 ? 4.975 -3.617 5.895 1.00 91.56 159 LEU A C 1
ATOM 1233 O O . LEU A 1 159 ? 4.022 -3.772 5.132 1.00 91.56 159 LEU A O 1
ATOM 1237 N N . PHE A 1 160 ? 5.168 -2.490 6.570 1.00 91.12 160 PHE A N 1
ATOM 1238 C CA . PHE A 1 160 ? 4.389 -1.265 6.444 1.00 91.12 160 PHE A CA 1
ATOM 1239 C C . PHE A 1 160 ? 5.074 -0.344 5.445 1.00 91.12 160 PHE A C 1
ATOM 1241 O O . PHE A 1 160 ? 6.006 0.387 5.772 1.00 91.12 160 PHE A O 1
ATOM 1248 N N . THR A 1 161 ? 4.621 -0.402 4.199 1.00 89.62 161 THR A N 1
ATOM 1249 C CA . THR A 1 161 ? 5.226 0.345 3.097 1.00 89.62 161 THR A CA 1
ATOM 1250 C C . THR A 1 161 ? 4.530 1.681 2.933 1.00 89.62 161 THR A C 1
ATOM 1252 O O . THR A 1 161 ? 3.367 1.734 2.554 1.00 89.62 161 THR A O 1
ATOM 1255 N N . MET A 1 162 ? 5.238 2.764 3.210 1.00 88.31 162 MET A N 1
ATOM 1256 C CA . MET A 1 162 ? 4.723 4.122 3.215 1.00 88.31 162 MET A CA 1
ATOM 1257 C C . MET A 1 162 ? 5.272 4.915 2.043 1.00 88.31 162 MET A C 1
ATOM 1259 O O . MET A 1 162 ? 6.477 4.948 1.785 1.00 88.31 162 MET A O 1
ATOM 1263 N N . ARG A 1 163 ? 4.373 5.602 1.348 1.00 83.25 163 ARG A N 1
ATOM 1264 C CA . ARG A 1 163 ? 4.747 6.514 0.274 1.00 83.25 163 ARG A CA 1
ATOM 1265 C C . ARG A 1 163 ? 5.241 7.838 0.844 1.00 83.25 163 ARG A C 1
ATOM 1267 O O . ARG A 1 163 ? 4.579 8.400 1.710 1.00 83.25 163 ARG A O 1
ATOM 1274 N N . HIS A 1 164 ? 6.317 8.373 0.270 1.00 78.44 164 HIS A N 1
ATOM 1275 C CA . HIS A 1 164 ? 6.762 9.750 0.475 1.00 78.44 164 HIS A CA 1
ATOM 1276 C C . HIS A 1 164 ? 5.610 10.767 0.335 1.00 78.44 164 HIS A C 1
ATOM 1278 O O . HIS A 1 164 ? 4.706 10.600 -0.490 1.00 78.44 164 HIS A O 1
ATOM 1284 N N . GLY A 1 165 ? 5.641 11.820 1.157 1.00 75.25 165 GLY A N 1
ATOM 1285 C CA . GLY A 1 165 ? 4.654 12.901 1.106 1.00 75.25 165 GLY A CA 1
ATOM 1286 C C . GLY A 1 165 ? 4.795 13.765 -0.153 1.00 75.25 165 GLY A C 1
ATOM 1287 O O . GLY A 1 165 ? 5.637 13.505 -1.019 1.00 75.25 165 GLY A O 1
ATOM 1288 N N . VAL A 1 166 ? 3.976 14.819 -0.251 1.00 81.62 166 VAL A N 1
ATOM 1289 C CA . VAL A 1 166 ? 4.049 15.772 -1.373 1.00 81.62 166 VAL A CA 1
ATOM 1290 C C . VAL A 1 166 ? 5.445 16.379 -1.405 1.00 81.62 166 VAL A C 1
ATOM 1292 O O . VAL A 1 166 ? 5.874 17.033 -0.457 1.00 81.62 166 VAL A O 1
ATOM 1295 N N . SER A 1 167 ? 6.176 16.122 -2.481 1.00 82.94 167 SER A N 1
ATOM 1296 C CA . SER A 1 167 ? 7.499 16.695 -2.658 1.00 82.94 167 SER A CA 1
ATOM 1297 C C . SER A 1 167 ? 7.426 18.110 -3.217 1.00 82.94 167 SER A C 1
ATOM 1299 O O . SER A 1 167 ? 6.466 18.450 -3.907 1.00 82.94 167 SER A O 1
ATOM 1301 N N . ARG A 1 168 ? 8.491 18.893 -3.019 1.00 82.38 168 ARG A N 1
ATOM 1302 C CA . ARG A 1 168 ? 8.654 20.214 -3.645 1.00 82.38 168 ARG A CA 1
ATOM 1303 C C . ARG A 1 168 ? 8.576 20.134 -5.172 1.00 82.38 168 ARG A C 1
ATOM 1305 O O . ARG A 1 168 ? 7.988 21.002 -5.809 1.00 82.38 168 ARG A O 1
ATOM 1312 N N . VAL A 1 169 ? 9.150 19.083 -5.763 1.00 79.19 169 VAL A N 1
ATOM 1313 C CA . VAL A 1 169 ? 9.013 18.821 -7.200 1.00 79.19 169 VAL A CA 1
ATOM 1314 C C . VAL A 1 169 ? 7.796 17.941 -7.455 1.00 79.19 169 VAL A C 1
ATOM 1316 O O . VAL A 1 169 ? 7.760 16.776 -7.048 1.00 79.19 169 VAL A O 1
ATOM 1319 N N . GLU A 1 170 ? 6.815 18.496 -8.166 1.00 76.44 170 GLU A N 1
ATOM 1320 C CA . GLU A 1 170 ? 5.579 17.799 -8.513 1.00 76.44 170 GLU A CA 1
ATOM 1321 C C . GLU A 1 170 ? 5.825 16.726 -9.579 1.00 76.44 170 GLU A C 1
ATOM 1323 O O . GLU A 1 170 ? 5.973 17.024 -10.765 1.00 76.44 170 GLU A O 1
ATOM 1328 N N . SER A 1 171 ? 5.790 15.455 -9.170 1.00 75.00 171 SER A N 1
ATOM 1329 C CA . SER A 1 171 ? 5.910 14.281 -10.050 1.00 75.00 171 SER A CA 1
ATOM 1330 C C . SER A 1 171 ? 4.845 14.225 -11.140 1.00 75.00 171 SER A C 1
ATOM 1332 O O . SER A 1 171 ? 5.043 13.547 -12.145 1.00 75.00 171 SER A O 1
ATOM 1334 N N . ALA A 1 172 ? 3.708 14.906 -10.972 1.00 74.00 172 ALA A N 1
ATOM 1335 C CA . ALA A 1 172 ? 2.681 15.016 -12.002 1.00 74.00 172 ALA A CA 1
ATOM 1336 C C . ALA A 1 172 ? 3.209 15.769 -13.231 1.00 74.00 172 ALA A C 1
ATOM 1338 O O . ALA A 1 172 ? 3.010 15.301 -14.356 1.00 74.00 172 ALA A O 1
ATOM 1339 N N . LYS A 1 173 ? 3.932 16.868 -12.993 1.00 78.56 173 LYS A N 1
ATOM 1340 C CA . LYS A 1 173 ? 4.449 17.786 -14.007 1.00 78.56 173 LYS A CA 1
ATOM 1341 C C . LYS A 1 173 ? 5.866 17.426 -14.454 1.00 78.56 173 LYS A C 1
ATOM 1343 O O . LYS A 1 173 ? 6.146 17.426 -15.647 1.00 78.56 173 LYS A O 1
ATOM 1348 N N . TYR A 1 174 ? 6.719 17.027 -13.518 1.00 78.69 174 TYR A N 1
ATOM 1349 C CA . TYR A 1 174 ? 8.140 16.787 -13.751 1.00 78.69 174 TYR A CA 1
ATOM 1350 C C . TYR A 1 174 ? 8.513 15.306 -13.630 1.00 78.69 174 TYR A C 1
ATOM 1352 O O . TYR A 1 174 ? 7.890 14.539 -12.890 1.00 78.69 174 TYR A O 1
ATOM 1360 N N . ARG A 1 175 ? 9.560 14.881 -14.342 1.00 73.94 175 ARG A N 1
ATOM 1361 C CA . ARG A 1 175 ? 10.163 13.550 -14.183 1.00 73.94 175 ARG A CA 1
ATOM 1362 C C . ARG A 1 175 ? 11.189 13.538 -13.070 1.00 73.94 175 ARG A C 1
ATOM 1364 O O . ARG A 1 175 ? 12.318 13.978 -13.247 1.00 73.94 175 ARG A O 1
ATOM 1371 N N . VAL A 1 176 ? 10.803 12.984 -11.931 1.00 70.50 176 VAL A N 1
ATOM 1372 C CA . VAL A 1 176 ? 11.693 12.849 -10.778 1.00 70.50 176 VAL A CA 1
ATOM 1373 C C . VAL A 1 176 ? 12.493 11.550 -10.909 1.00 70.50 176 VAL A C 1
ATOM 1375 O O . VAL A 1 176 ? 11.928 10.465 -10.767 1.00 70.50 176 VAL A O 1
ATOM 1378 N N . GLY A 1 177 ? 13.788 11.674 -11.199 1.00 70.19 177 GLY A N 1
ATOM 1379 C CA . GLY A 1 177 ? 14.761 10.581 -11.159 1.00 70.19 177 GLY A CA 1
ATOM 1380 C C . GLY A 1 177 ? 15.668 10.663 -9.927 1.00 70.19 177 GLY A C 1
ATOM 1381 O O . GLY A 1 177 ? 15.658 11.655 -9.201 1.00 70.19 177 GLY A O 1
ATOM 1382 N N . ARG A 1 178 ? 16.497 9.635 -9.731 1.00 67.44 178 ARG A N 1
ATOM 1383 C CA . ARG A 1 178 ? 17.460 9.462 -8.628 1.00 67.44 178 ARG A CA 1
ATOM 1384 C C . ARG A 1 178 ? 18.426 10.640 -8.468 1.00 67.44 178 ARG A C 1
ATOM 1386 O O . ARG A 1 178 ? 18.939 10.883 -7.383 1.00 67.44 178 ARG A O 1
ATOM 1393 N N . ARG A 1 179 ? 18.681 11.376 -9.553 1.00 68.38 179 ARG A N 1
ATOM 1394 C CA . ARG A 1 179 ? 19.635 12.497 -9.602 1.00 68.38 179 ARG A CA 1
ATOM 1395 C C . ARG A 1 179 ? 19.077 13.812 -9.073 1.00 68.38 179 ARG A C 1
ATOM 1397 O O . ARG A 1 179 ? 19.838 14.760 -8.912 1.00 68.38 179 ARG A O 1
ATOM 1404 N N . LEU A 1 180 ? 17.774 13.862 -8.796 1.00 70.25 180 LEU A N 1
ATOM 1405 C CA . LEU A 1 180 ? 17.098 15.008 -8.211 1.00 70.25 180 LEU A CA 1
ATOM 1406 C C . LEU A 1 180 ? 16.859 14.746 -6.721 1.00 70.25 180 LEU A C 1
ATOM 1408 O O . LEU A 1 180 ? 15.994 13.948 -6.354 1.00 70.25 180 LEU A O 1
ATOM 1412 N N . ALA A 1 181 ? 17.609 15.444 -5.863 1.00 68.81 181 ALA A N 1
ATOM 1413 C CA . ALA A 1 181 ? 17.467 15.370 -4.412 1.00 68.81 181 ALA A CA 1
ATOM 1414 C C . ALA A 1 181 ? 16.134 15.996 -3.967 1.00 68.81 181 ALA A C 1
ATOM 1416 O O . ALA A 1 181 ? 16.045 17.170 -3.610 1.00 68.81 181 ALA A O 1
ATOM 1417 N N . ASN A 1 182 ? 15.063 15.208 -4.037 1.00 77.69 182 ASN A N 1
ATOM 1418 C CA . ASN A 1 182 ? 13.727 15.690 -3.733 1.00 77.69 182 ASN A CA 1
ATOM 1419 C C . ASN A 1 182 ? 13.508 15.747 -2.214 1.00 77.69 182 ASN A C 1
ATOM 1421 O O . ASN A 1 182 ? 13.864 14.822 -1.483 1.00 77.69 182 ASN A O 1
ATOM 1425 N N . VAL A 1 183 ? 12.873 16.820 -1.755 1.00 86.25 183 VAL A N 1
ATOM 1426 C CA . VAL A 1 183 ? 12.491 17.057 -0.354 1.00 86.25 183 VAL A CA 1
ATOM 1427 C C . VAL A 1 183 ? 10.980 17.247 -0.267 1.00 86.25 183 VAL A C 1
ATOM 1429 O O . VAL A 1 183 ? 10.332 17.535 -1.279 1.00 86.25 183 VAL A O 1
ATOM 1432 N N . LEU A 1 184 ? 10.405 17.091 0.923 1.00 86.44 184 LEU A N 1
ATOM 1433 C CA . LEU A 1 184 ? 9.013 17.453 1.169 1.00 86.44 184 LEU A CA 1
ATOM 1434 C C . LEU A 1 184 ? 8.782 18.936 0.866 1.00 86.44 184 LEU A C 1
ATOM 1436 O O . LEU A 1 184 ? 9.602 19.802 1.176 1.00 86.44 184 LEU A O 1
ATOM 1440 N N . ASP A 1 185 ? 7.640 19.210 0.247 1.00 87.44 185 ASP A N 1
ATOM 1441 C CA . ASP A 1 185 ? 7.101 20.557 0.117 1.00 87.44 185 ASP A CA 1
ATOM 1442 C C . ASP A 1 185 ? 6.809 21.101 1.535 1.00 87.44 185 ASP A C 1
ATOM 1444 O O . ASP A 1 185 ? 6.129 20.413 2.306 1.00 87.44 185 ASP A O 1
ATOM 1448 N N . PRO A 1 186 ? 7.344 22.272 1.927 1.00 86.94 186 PRO A N 1
ATOM 1449 C CA . PRO A 1 186 ? 7.165 22.792 3.283 1.00 86.94 186 PRO A CA 1
ATOM 1450 C C . PRO A 1 186 ? 5.698 23.013 3.670 1.00 86.94 186 PRO A C 1
ATOM 1452 O O . PRO A 1 186 ? 5.321 22.709 4.799 1.00 86.94 186 PRO A O 1
ATOM 1455 N N . ASP A 1 187 ? 4.871 23.473 2.728 1.00 84.81 187 ASP A N 1
ATOM 1456 C CA . ASP A 1 187 ? 3.495 23.896 2.999 1.00 84.81 187 ASP A CA 1
ATOM 1457 C C . ASP A 1 187 ? 2.514 22.721 2.906 1.00 84.81 187 ASP A C 1
ATOM 1459 O O . ASP A 1 187 ? 1.619 22.555 3.734 1.00 84.81 187 ASP A O 1
ATOM 1463 N N . ARG A 1 188 ? 2.682 21.869 1.888 1.00 83.94 188 ARG A N 1
ATOM 1464 C CA . ARG A 1 188 ? 1.759 20.762 1.574 1.00 83.94 188 ARG A CA 1
ATOM 1465 C C . ARG A 1 188 ? 2.314 19.403 1.986 1.00 83.94 188 ARG A C 1
ATOM 1467 O O . ARG A 1 188 ? 1.565 18.509 2.382 1.00 83.94 188 ARG A O 1
ATOM 1474 N N . GLY A 1 189 ? 3.623 19.222 1.849 1.00 84.00 189 GLY A N 1
ATOM 1475 C CA . GLY A 1 189 ? 4.322 17.954 2.047 1.00 84.00 189 GLY A CA 1
ATOM 1476 C C . GLY A 1 189 ? 4.443 17.557 3.502 1.00 84.00 189 GLY A C 1
ATOM 1477 O O . GLY A 1 189 ? 4.149 16.409 3.835 1.00 84.00 189 GLY A O 1
ATOM 1478 N N . VAL A 1 190 ? 4.813 18.505 4.362 1.00 86.25 190 VAL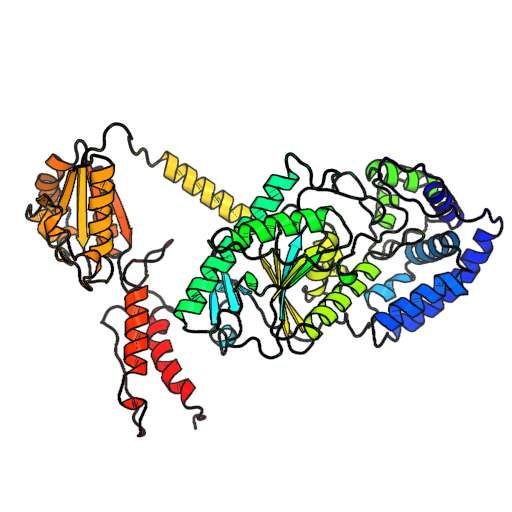 A N 1
ATOM 1479 C CA . VAL A 1 190 ? 4.945 18.276 5.808 1.00 86.25 190 VAL A CA 1
ATOM 1480 C C . VAL A 1 190 ? 3.600 17.881 6.414 1.00 86.25 190 VAL A C 1
ATOM 1482 O O . VAL A 1 190 ? 3.489 16.795 6.975 1.00 86.25 190 VAL A O 1
ATOM 1485 N N . ALA A 1 191 ? 2.547 18.673 6.182 1.00 83.94 191 ALA A N 1
ATOM 1486 C CA . ALA A 1 191 ? 1.203 18.364 6.676 1.00 83.94 191 ALA A CA 1
ATOM 1487 C C . ALA A 1 191 ? 0.693 16.998 6.179 1.00 83.94 191 ALA A C 1
ATOM 1489 O O . ALA A 1 191 ? 0.049 16.248 6.917 1.00 83.94 191 ALA A O 1
ATOM 1490 N N . LYS A 1 192 ? 1.007 16.632 4.926 1.00 83.62 192 LYS A N 1
ATOM 1491 C CA . LYS A 1 192 ? 0.675 15.307 4.392 1.00 83.62 192 LYS A CA 1
ATOM 1492 C C . LYS A 1 192 ? 1.450 14.197 5.105 1.00 83.62 192 LYS A C 1
ATOM 1494 O O . LYS A 1 192 ? 0.844 13.179 5.425 1.00 83.62 192 LYS A O 1
ATOM 1499 N N . ALA A 1 193 ? 2.749 14.371 5.343 1.00 85.38 193 ALA A N 1
ATOM 1500 C CA . ALA A 1 193 ? 3.577 13.401 6.058 1.00 85.38 193 ALA A CA 1
ATOM 1501 C C . ALA A 1 193 ? 3.088 13.189 7.501 1.00 85.38 193 ALA A C 1
ATOM 1503 O O . ALA A 1 193 ? 2.942 12.043 7.929 1.00 85.38 193 ALA A O 1
ATOM 1504 N N . ASP A 1 194 ? 2.731 14.267 8.200 1.00 83.81 194 ASP A N 1
ATOM 1505 C CA . ASP A 1 194 ? 2.133 14.206 9.538 1.00 83.81 194 ASP A CA 1
ATOM 1506 C C . ASP A 1 194 ? 0.804 13.438 9.523 1.00 83.81 194 ASP A C 1
ATOM 1508 O O . ASP A 1 194 ? 0.557 12.582 10.374 1.00 83.81 194 ASP A O 1
ATOM 1512 N N . ALA A 1 195 ? -0.041 13.671 8.512 1.00 82.12 195 ALA A N 1
ATOM 1513 C CA . ALA A 1 195 ? -1.297 12.942 8.356 1.00 82.12 195 ALA A CA 1
ATOM 1514 C C . ALA A 1 195 ? -1.085 11.436 8.116 1.00 82.12 195 ALA A C 1
ATOM 1516 O O . ALA A 1 195 ? -1.856 10.625 8.637 1.00 82.12 195 ALA A O 1
ATOM 1517 N N . VAL A 1 196 ? -0.051 11.052 7.356 1.00 82.56 196 VAL A N 1
ATOM 1518 C CA . VAL A 1 196 ? 0.328 9.641 7.153 1.00 82.56 196 VAL A CA 1
ATOM 1519 C C . VAL A 1 196 ? 0.785 9.015 8.469 1.00 82.56 196 VAL A C 1
ATOM 1521 O O . VAL A 1 196 ? 0.265 7.965 8.847 1.00 82.56 196 VAL A O 1
ATOM 1524 N N . GLY A 1 197 ? 1.684 9.684 9.197 1.00 83.12 197 GLY A N 1
ATOM 1525 C CA . GLY A 1 197 ? 2.156 9.237 10.508 1.00 83.12 197 GLY A CA 1
ATOM 1526 C C . GLY A 1 197 ? 1.022 9.067 11.517 1.00 83.12 197 GLY A C 1
ATOM 1527 O O . GLY A 1 197 ? 0.879 8.011 12.128 1.00 83.12 197 GLY A O 1
ATOM 1528 N N . GLY A 1 198 ? 0.152 10.073 11.636 1.00 81.69 198 GLY A N 1
ATOM 1529 C CA . GLY A 1 198 ? -0.993 10.032 12.542 1.00 81.69 198 GLY A CA 1
ATOM 1530 C C . GLY A 1 198 ? -2.017 8.954 12.177 1.00 81.69 198 GLY A C 1
ATOM 1531 O O . GLY A 1 198 ? -2.617 8.354 13.065 1.00 81.69 198 GLY A O 1
ATOM 1532 N N . ALA A 1 199 ? -2.226 8.678 10.886 1.00 78.12 199 ALA A N 1
ATOM 1533 C CA . ALA A 1 199 ? -3.098 7.586 10.455 1.00 78.12 199 ALA A CA 1
ATOM 1534 C C . ALA A 1 199 ? -2.526 6.214 10.829 1.00 78.12 199 ALA A C 1
ATOM 1536 O O . ALA A 1 199 ? -3.261 5.384 11.365 1.00 78.12 199 ALA A O 1
ATOM 1537 N N . LEU A 1 200 ? -1.225 6.004 10.608 1.00 83.19 200 LEU A N 1
ATOM 1538 C CA . LEU A 1 200 ? -0.549 4.777 11.019 1.00 83.19 200 LEU A CA 1
ATOM 1539 C C . LEU A 1 200 ? -0.620 4.597 12.541 1.00 83.19 200 LEU A C 1
ATOM 1541 O O . LEU A 1 200 ? -1.016 3.532 13.002 1.00 83.19 200 LEU A O 1
ATOM 1545 N N . ALA A 1 201 ? -0.328 5.644 13.317 1.00 83.12 201 ALA A N 1
ATOM 1546 C CA . ALA A 1 201 ? -0.393 5.601 14.777 1.00 83.12 201 ALA A CA 1
ATOM 1547 C C . ALA A 1 201 ? -1.793 5.242 15.298 1.00 83.12 201 ALA A C 1
ATOM 1549 O O . ALA A 1 201 ? -1.920 4.395 16.179 1.00 83.12 201 ALA A O 1
ATOM 1550 N N . ARG A 1 202 ? -2.857 5.812 14.714 1.00 79.19 202 ARG A N 1
ATOM 1551 C CA . ARG A 1 202 ? -4.240 5.443 15.067 1.00 79.19 202 ARG A CA 1
ATOM 1552 C C . ARG A 1 202 ? -4.545 3.980 14.761 1.00 79.19 202 ARG A C 1
ATOM 1554 O O . ARG A 1 202 ? -5.105 3.298 15.611 1.00 79.19 202 ARG A O 1
ATOM 1561 N N . MET A 1 203 ? -4.176 3.507 13.570 1.00 80.06 203 MET A N 1
ATOM 1562 C CA . MET A 1 203 ? -4.397 2.116 13.167 1.00 80.06 203 MET A CA 1
ATOM 1563 C C . MET A 1 203 ? -3.689 1.154 14.126 1.00 80.06 203 MET A C 1
ATOM 1565 O O . MET A 1 203 ? -4.309 0.225 14.633 1.00 80.06 203 MET A O 1
ATOM 1569 N N . ILE A 1 204 ? -2.413 1.410 14.425 1.00 82.31 204 ILE A N 1
ATOM 1570 C CA . ILE A 1 204 ? -1.630 0.595 15.356 1.00 82.31 204 ILE A CA 1
ATOM 1571 C C . ILE A 1 204 ? -2.201 0.656 16.774 1.00 82.31 204 ILE A C 1
ATOM 1573 O O . ILE A 1 204 ? -2.285 -0.380 17.418 1.00 82.31 204 ILE A O 1
ATOM 1577 N N . GLY A 1 205 ? -2.670 1.816 17.241 1.00 78.62 205 GLY A N 1
ATOM 1578 C CA . GLY A 1 205 ? -3.321 1.935 18.548 1.00 78.62 205 GLY A CA 1
ATOM 1579 C C . GLY A 1 205 ? -4.598 1.095 18.662 1.00 78.62 205 GLY A C 1
ATOM 1580 O O . GLY A 1 205 ? -4.769 0.368 19.636 1.00 78.62 205 GLY A O 1
ATOM 1581 N N . VAL A 1 206 ? -5.468 1.139 17.646 1.00 73.75 206 VAL A N 1
ATOM 1582 C CA . VAL A 1 206 ? -6.715 0.350 17.609 1.00 73.75 206 VAL A CA 1
ATOM 1583 C C . VAL A 1 206 ? -6.430 -1.149 17.545 1.00 73.75 206 VAL A C 1
ATOM 1585 O O . VAL A 1 206 ? -7.093 -1.938 18.217 1.00 73.75 206 VAL A O 1
ATOM 1588 N N . VAL A 1 207 ? -5.445 -1.563 16.750 1.00 76.38 207 VAL A N 1
ATOM 1589 C CA . VAL A 1 207 ? -5.067 -2.977 16.654 1.00 76.38 207 VAL A CA 1
ATOM 1590 C C . VAL A 1 207 ? -4.362 -3.446 17.927 1.00 76.38 207 VAL A C 1
ATOM 1592 O O . VAL A 1 207 ? -4.664 -4.527 18.420 1.00 76.38 207 VAL A O 1
ATOM 1595 N N . GLY A 1 208 ? -3.472 -2.632 18.494 1.00 76.06 208 GLY A N 1
ATOM 1596 C CA . GLY A 1 208 ? -2.773 -2.924 19.744 1.00 76.06 208 GLY A CA 1
ATOM 1597 C C . GLY A 1 208 ? -3.746 -3.183 20.892 1.00 76.06 208 GLY A C 1
ATOM 1598 O O . GLY A 1 208 ? -3.635 -4.207 21.552 1.00 76.06 208 GLY A O 1
ATOM 1599 N N . GLN A 1 209 ? -4.780 -2.348 21.040 1.00 73.06 209 GLN A N 1
ATOM 1600 C CA . GLN A 1 209 ? -5.845 -2.565 22.030 1.00 73.06 209 GLN A CA 1
ATOM 1601 C C . GLN A 1 209 ? -6.582 -3.899 21.831 1.00 73.06 209 GLN A C 1
ATOM 1603 O O . GLN A 1 209 ? -6.916 -4.570 22.805 1.00 73.06 209 GLN A O 1
ATOM 1608 N N . GLN A 1 210 ? -6.824 -4.303 20.579 1.00 78.38 210 GLN A N 1
ATOM 1609 C CA . GLN A 1 210 ? -7.437 -5.599 20.268 1.00 78.38 210 GLN A CA 1
ATOM 1610 C C . GLN A 1 210 ? -6.500 -6.774 20.594 1.00 78.38 210 GLN A C 1
ATOM 1612 O O . GLN A 1 210 ? -6.964 -7.796 21.091 1.00 78.38 210 GLN A O 1
ATOM 1617 N N . LEU A 1 211 ? -5.192 -6.646 20.350 1.00 73.56 211 LEU A N 1
ATOM 1618 C CA . LEU A 1 211 ? -4.203 -7.674 20.703 1.00 73.56 211 LEU A CA 1
ATOM 1619 C C . LEU A 1 211 ? -4.043 -7.821 22.219 1.00 73.56 211 LEU A C 1
ATOM 1621 O O . LEU A 1 211 ? -4.013 -8.947 22.718 1.00 73.56 211 LEU A O 1
ATOM 1625 N N . ASP A 1 212 ? -4.013 -6.699 22.940 1.00 70.56 212 ASP A N 1
ATOM 1626 C CA . ASP A 1 212 ? -3.957 -6.671 24.402 1.00 70.56 212 ASP A CA 1
ATOM 1627 C C . ASP A 1 212 ? -5.215 -7.315 25.009 1.00 70.56 212 ASP A C 1
ATOM 1629 O O . ASP A 1 212 ? -5.111 -8.100 25.954 1.00 70.56 212 ASP A O 1
ATOM 1633 N N . PHE A 1 213 ? -6.396 -7.059 24.425 1.00 66.94 213 PHE A N 1
ATOM 1634 C CA . PHE A 1 213 ? -7.650 -7.718 24.812 1.00 66.94 213 PHE A CA 1
ATOM 1635 C C . PHE A 1 213 ? -7.593 -9.241 24.643 1.00 66.94 213 PHE A C 1
ATOM 1637 O O . PHE A 1 213 ? -8.139 -9.978 25.458 1.00 66.94 213 PHE A O 1
ATOM 1644 N N . LEU A 1 214 ? -6.917 -9.723 23.600 1.00 66.56 214 LEU A N 1
ATOM 1645 C CA . LEU A 1 214 ? -6.742 -11.154 23.354 1.00 66.56 214 LEU A CA 1
ATOM 1646 C C . LEU A 1 214 ? -5.627 -11.783 24.207 1.00 66.56 214 LEU A C 1
ATOM 1648 O O . LEU A 1 214 ? -5.362 -12.975 24.054 1.00 66.56 214 LEU A O 1
ATOM 1652 N N . HIS A 1 215 ? -4.968 -11.011 25.081 1.00 72.12 215 HIS A N 1
ATOM 1653 C CA . HIS A 1 215 ? -3.798 -11.434 25.858 1.00 72.12 215 HIS A CA 1
ATOM 1654 C C . HIS A 1 215 ? -2.678 -12.031 24.987 1.00 72.12 215 HIS A C 1
ATOM 1656 O O . HIS A 1 215 ? -1.951 -12.934 25.405 1.00 72.12 215 HIS A O 1
ATOM 1662 N N . LEU A 1 216 ? -2.541 -11.530 23.757 1.00 69.19 216 LEU A N 1
ATOM 1663 C CA . LEU A 1 216 ? -1.518 -11.968 22.815 1.00 69.19 216 LEU A CA 1
ATOM 1664 C C . LEU A 1 216 ? -0.301 -11.051 22.881 1.00 69.19 216 LEU A C 1
ATOM 1666 O O . LEU A 1 216 ? -0.386 -9.886 23.262 1.00 69.19 216 LEU A O 1
ATOM 1670 N N . HIS A 1 217 ? 0.855 -11.579 22.479 1.00 73.19 217 HIS A N 1
ATOM 1671 C CA . HIS A 1 217 ? 2.060 -10.769 22.370 1.00 73.19 217 HIS A CA 1
ATOM 1672 C C . HIS A 1 217 ? 1.835 -9.630 21.366 1.00 73.19 217 HIS A C 1
ATOM 1674 O O . HIS A 1 217 ? 1.585 -9.880 20.184 1.00 73.19 217 HIS A O 1
ATOM 1680 N N . ASN A 1 218 ? 1.937 -8.385 21.833 1.00 75.81 218 ASN A N 1
ATOM 1681 C CA . ASN A 1 218 ? 1.744 -7.210 20.997 1.00 75.81 218 ASN A CA 1
ATOM 1682 C C . ASN A 1 218 ? 2.996 -6.935 20.150 1.00 75.81 218 ASN A C 1
ATOM 1684 O O . ASN A 1 218 ? 3.833 -6.093 20.468 1.00 75.81 218 ASN A O 1
ATOM 1688 N N . TYR A 1 219 ? 3.107 -7.646 19.030 1.00 79.75 219 TYR A N 1
ATOM 1689 C CA . TYR A 1 219 ? 4.147 -7.421 18.021 1.00 79.75 219 TYR A CA 1
ATOM 1690 C C . TYR A 1 219 ? 4.003 -6.078 17.279 1.00 79.75 219 TYR A C 1
ATOM 1692 O O . TYR A 1 219 ? 4.819 -5.775 16.411 1.00 79.75 219 TYR A O 1
ATOM 1700 N N . LEU A 1 220 ? 2.975 -5.275 17.580 1.00 85.38 220 LEU A N 1
ATOM 1701 C CA . LEU A 1 220 ? 2.771 -3.941 17.017 1.00 85.38 220 LEU A CA 1
ATOM 1702 C C . LEU A 1 220 ? 3.226 -2.813 17.950 1.00 85.38 220 LEU A C 1
ATOM 1704 O O . LEU A 1 220 ? 2.856 -1.663 17.723 1.00 85.38 220 LEU A O 1
ATOM 1708 N N . ASP A 1 221 ? 4.051 -3.111 18.956 1.00 85.94 221 ASP A N 1
ATOM 1709 C CA . ASP A 1 221 ? 4.740 -2.086 19.740 1.00 85.94 221 ASP A CA 1
ATOM 1710 C C . ASP A 1 221 ? 5.671 -1.255 18.831 1.00 85.94 221 ASP A C 1
ATOM 1712 O O . ASP A 1 221 ? 6.698 -1.779 18.370 1.00 85.94 221 ASP A O 1
ATOM 1716 N N . PRO A 1 222 ? 5.380 0.044 18.598 1.00 88.12 222 PRO A N 1
ATOM 1717 C CA . PRO A 1 222 ? 6.156 0.872 17.680 1.00 88.12 222 PRO A CA 1
ATOM 1718 C C . PRO A 1 222 ? 7.633 1.008 18.059 1.00 88.12 222 PRO A C 1
ATOM 1720 O O . PRO A 1 222 ? 8.461 1.287 17.194 1.00 88.12 222 PRO A O 1
ATOM 1723 N N . ARG A 1 223 ? 7.993 0.782 19.330 1.00 85.88 223 ARG A N 1
ATOM 1724 C CA . ARG A 1 223 ? 9.386 0.830 19.809 1.00 85.88 223 ARG A CA 1
ATOM 1725 C C . ARG A 1 223 ? 10.246 -0.298 19.238 1.00 85.88 223 ARG A C 1
ATOM 1727 O O . ARG A 1 223 ? 11.470 -0.200 19.243 1.00 85.88 223 ARG A O 1
ATOM 1734 N N . THR A 1 224 ? 9.614 -1.364 18.752 1.00 87.88 224 THR A N 1
ATOM 1735 C CA . THR A 1 224 ? 10.282 -2.547 18.191 1.00 87.88 224 THR A CA 1
ATOM 1736 C C . THR A 1 224 ? 10.413 -2.499 16.666 1.00 87.88 224 THR A C 1
ATOM 1738 O O . THR A 1 224 ? 11.037 -3.382 16.071 1.00 87.88 224 THR A O 1
ATOM 1741 N N . PHE A 1 225 ? 9.839 -1.479 16.017 1.00 92.25 225 PHE A N 1
ATOM 1742 C CA . PHE A 1 225 ? 9.793 -1.391 14.561 1.00 92.25 225 PHE A CA 1
ATOM 1743 C C . PHE A 1 225 ? 11.167 -1.075 13.967 1.00 92.25 225 PHE A C 1
ATOM 1745 O O . PHE A 1 225 ? 11.934 -0.255 14.474 1.00 92.25 225 PHE A O 1
ATOM 1752 N N . VAL A 1 226 ? 11.463 -1.713 12.834 1.00 94.06 226 VAL A N 1
ATOM 1753 C CA . VAL A 1 226 ? 12.660 -1.428 12.038 1.00 94.06 226 VAL A CA 1
ATOM 1754 C C . VAL A 1 226 ? 12.292 -0.419 10.958 1.00 94.06 226 VAL A C 1
ATOM 1756 O O . VAL A 1 226 ? 11.459 -0.704 10.102 1.00 94.06 226 VAL A O 1
ATOM 1759 N N . HIS A 1 227 ? 12.913 0.757 10.980 1.00 94.94 227 HIS A N 1
ATOM 1760 C CA . HIS A 1 227 ? 12.644 1.828 10.019 1.00 94.94 227 HIS A CA 1
ATOM 1761 C C . HIS A 1 227 ? 13.695 1.830 8.905 1.00 94.94 227 HIS A C 1
ATOM 1763 O O . HIS A 1 227 ? 14.883 2.004 9.178 1.00 94.94 227 HIS A O 1
ATOM 1769 N N . LEU A 1 228 ? 13.256 1.656 7.655 1.00 95.75 228 LEU A N 1
ATOM 1770 C CA . LEU A 1 228 ? 14.110 1.629 6.467 1.00 95.75 228 LEU A CA 1
ATOM 1771 C C . LEU A 1 228 ? 13.707 2.737 5.490 1.00 95.75 228 LEU A C 1
ATOM 1773 O O . LEU A 1 228 ? 12.539 2.846 5.114 1.00 95.75 228 LEU A O 1
ATOM 1777 N N . VAL A 1 229 ? 14.672 3.544 5.058 1.00 93.81 229 VAL A N 1
ATOM 1778 C CA . VAL A 1 229 ? 14.469 4.668 4.129 1.00 93.81 229 VAL A CA 1
ATOM 1779 C C . VAL A 1 229 ? 15.267 4.460 2.847 1.00 93.81 229 VAL A C 1
ATOM 1781 O O . VAL A 1 229 ? 16.322 3.828 2.856 1.00 93.81 229 VAL A O 1
ATOM 1784 N N . SER A 1 230 ? 14.792 5.021 1.738 1.00 89.62 230 SER A N 1
ATOM 1785 C CA . SER A 1 230 ? 15.630 5.153 0.542 1.00 89.62 230 SER A CA 1
ATOM 1786 C C . SER A 1 230 ? 16.734 6.209 0.761 1.00 89.62 230 SER A C 1
ATOM 1788 O O . SER A 1 230 ? 16.661 6.995 1.713 1.00 89.62 230 SER A O 1
ATOM 1790 N N . PRO A 1 231 ? 17.730 6.310 -0.136 1.00 86.31 231 PRO A N 1
ATOM 1791 C CA . PRO A 1 231 ? 18.687 7.419 -0.132 1.00 86.31 231 PRO A CA 1
ATOM 1792 C C . PRO A 1 231 ? 18.049 8.814 -0.298 1.00 86.31 231 PRO A C 1
ATOM 1794 O O . PRO A 1 231 ? 18.694 9.819 0.002 1.00 86.31 231 PRO A O 1
ATOM 1797 N N . SER A 1 232 ? 16.795 8.902 -0.760 1.00 85.31 232 SER A N 1
ATOM 1798 C CA . SER A 1 232 ? 16.099 10.169 -0.996 1.00 85.31 232 SER A CA 1
ATOM 1799 C C . SER A 1 232 ? 15.794 10.939 0.303 1.00 85.31 232 SER A C 1
ATOM 1801 O O . SER A 1 232 ? 15.144 10.382 1.203 1.00 85.31 232 SER A O 1
ATOM 1803 N N . PRO A 1 233 ? 16.136 12.245 0.388 1.00 87.69 233 PRO A N 1
ATOM 1804 C CA . PRO A 1 233 ? 15.836 13.085 1.551 1.00 87.69 233 PRO A CA 1
ATOM 1805 C C . PRO A 1 233 ? 14.352 13.108 1.935 1.00 87.69 233 PRO A C 1
ATOM 1807 O O . PRO A 1 233 ? 14.026 13.090 3.120 1.00 87.69 233 PRO A O 1
ATOM 1810 N N . ASN A 1 234 ? 13.445 13.090 0.953 1.00 87.94 234 ASN A N 1
ATOM 1811 C CA . ASN A 1 234 ? 12.004 13.078 1.207 1.00 87.94 234 ASN A CA 1
ATOM 1812 C C . ASN A 1 234 ? 11.577 11.856 2.046 1.00 87.94 234 ASN A C 1
ATOM 1814 O O . ASN A 1 234 ? 10.828 11.988 3.013 1.00 87.94 234 ASN A O 1
ATOM 1818 N N . THR A 1 235 ? 12.102 10.664 1.740 1.00 90.69 235 THR A N 1
ATOM 1819 C CA . THR A 1 235 ? 11.744 9.452 2.500 1.00 90.69 235 THR A CA 1
ATOM 1820 C C . THR A 1 235 ? 12.241 9.496 3.945 1.00 90.69 235 THR A C 1
ATOM 1822 O O . THR A 1 235 ? 11.531 9.045 4.843 1.00 90.69 235 THR A O 1
ATOM 1825 N N . ARG A 1 236 ? 13.403 10.118 4.191 1.00 91.62 236 ARG A N 1
ATOM 1826 C CA . ARG A 1 236 ? 13.910 10.374 5.546 1.00 91.62 236 ARG A CA 1
ATOM 1827 C C . ARG A 1 236 ? 13.015 11.348 6.311 1.00 91.62 236 ARG A C 1
ATOM 1829 O O . ARG A 1 236 ? 12.622 11.042 7.430 1.00 91.62 236 ARG A O 1
ATOM 1836 N N . GLN A 1 237 ? 12.632 12.463 5.692 1.00 92.00 237 GLN A N 1
ATOM 1837 C CA . GLN A 1 237 ? 11.740 13.446 6.314 1.00 92.00 237 GLN A CA 1
ATOM 1838 C C . GLN A 1 237 ? 10.373 12.838 6.657 1.00 92.00 237 GLN A C 1
ATOM 1840 O O . GLN A 1 237 ? 9.837 13.092 7.731 1.00 92.00 237 GLN A O 1
ATOM 1845 N N . LEU A 1 238 ? 9.814 11.988 5.787 1.00 90.88 238 LEU A N 1
ATOM 1846 C CA . LEU A 1 238 ? 8.595 11.242 6.108 1.00 90.88 238 LEU A CA 1
ATOM 1847 C C . LEU A 1 238 ? 8.798 10.304 7.306 1.00 90.88 238 LEU A C 1
ATOM 1849 O O . LEU A 1 238 ? 7.932 10.247 8.178 1.00 90.88 238 LEU A O 1
ATOM 1853 N N . CYS A 1 239 ? 9.915 9.573 7.346 1.00 92.94 239 CYS A N 1
ATOM 1854 C CA . CYS A 1 239 ? 10.236 8.684 8.460 1.00 92.94 239 CYS A CA 1
ATOM 1855 C C . CYS A 1 239 ? 10.243 9.436 9.790 1.00 92.94 239 CYS A C 1
ATOM 1857 O O . CYS A 1 239 ? 9.593 8.997 10.733 1.00 92.94 239 CYS A O 1
ATOM 1859 N N . GLU A 1 240 ? 10.911 10.587 9.854 1.00 91.38 240 GLU A N 1
ATOM 1860 C CA . GLU A 1 240 ? 10.972 11.422 11.059 1.00 91.38 240 GLU A CA 1
ATOM 1861 C C . GLU A 1 240 ? 9.571 11.805 11.560 1.00 91.38 240 GLU A C 1
ATOM 1863 O O . GLU A 1 240 ? 9.272 11.646 12.745 1.00 91.38 240 GLU A O 1
ATOM 1868 N N . ARG A 1 241 ? 8.676 12.234 10.658 1.00 90.25 241 ARG A N 1
ATOM 1869 C CA . ARG A 1 241 ? 7.289 12.589 11.011 1.00 90.25 241 ARG A CA 1
ATOM 1870 C C . ARG A 1 241 ? 6.466 11.383 11.454 1.00 90.25 241 ARG A C 1
ATOM 1872 O O . ARG A 1 241 ? 5.742 11.456 12.445 1.00 90.25 241 ARG A O 1
ATOM 1879 N N . ALA A 1 242 ? 6.591 10.262 10.748 1.00 89.50 242 ALA A N 1
ATOM 1880 C CA . ALA A 1 242 ? 5.869 9.041 11.081 1.00 89.50 242 ALA A CA 1
ATOM 1881 C C . ALA A 1 242 ? 6.304 8.465 12.436 1.00 89.50 242 ALA A C 1
ATOM 1883 O O . ALA A 1 242 ? 5.451 8.091 13.238 1.00 89.50 242 ALA A O 1
ATOM 1884 N N . VAL A 1 243 ? 7.611 8.439 12.712 1.00 90.44 243 VAL A N 1
ATOM 1885 C CA . VAL A 1 243 ? 8.170 7.998 13.999 1.00 90.44 243 VAL A CA 1
ATOM 1886 C C . VAL A 1 243 ? 7.707 8.915 15.129 1.00 90.44 243 VAL A C 1
ATOM 1888 O O . VAL A 1 243 ? 7.256 8.422 16.160 1.00 90.44 243 VAL A O 1
ATOM 1891 N N . ALA A 1 244 ? 7.741 10.236 14.925 1.00 88.75 244 ALA A N 1
ATOM 1892 C CA . ALA A 1 244 ? 7.250 11.189 15.918 1.00 88.75 244 ALA A CA 1
ATOM 1893 C C . ALA A 1 244 ? 5.773 10.940 16.267 1.00 88.75 244 ALA A C 1
ATOM 1895 O O . ALA A 1 244 ? 5.420 10.888 17.442 1.00 88.75 244 ALA A O 1
ATOM 1896 N N . ALA A 1 245 ? 4.918 10.718 15.264 1.00 87.94 245 ALA A N 1
ATOM 1897 C CA . ALA A 1 245 ? 3.502 10.424 15.482 1.00 87.94 245 ALA A CA 1
ATOM 1898 C C . ALA A 1 245 ? 3.266 9.078 16.193 1.00 87.94 245 ALA A C 1
ATOM 1900 O O . ALA A 1 245 ? 2.395 8.991 17.055 1.00 87.94 245 ALA A O 1
ATOM 1901 N N . LEU A 1 246 ? 4.038 8.040 15.851 1.00 86.69 246 LEU A N 1
ATOM 1902 C CA . LEU A 1 246 ? 3.950 6.714 16.475 1.00 86.69 246 LEU A CA 1
ATOM 1903 C C . LEU A 1 246 ? 4.346 6.725 17.956 1.00 86.69 246 LEU A C 1
ATOM 1905 O O . LEU A 1 246 ? 3.772 5.988 18.755 1.00 86.69 246 LEU A O 1
ATOM 1909 N N . LEU A 1 247 ? 5.328 7.551 18.321 1.00 85.44 247 LEU A N 1
ATOM 1910 C CA . LEU A 1 247 ? 5.880 7.595 19.675 1.00 85.44 247 LEU A CA 1
ATOM 1911 C C . LEU A 1 247 ? 5.246 8.678 20.563 1.00 85.44 247 LEU A C 1
ATOM 1913 O O . LEU A 1 247 ? 5.448 8.644 21.771 1.00 85.44 247 LEU A O 1
ATOM 1917 N N . ALA A 1 248 ? 4.433 9.587 20.011 1.00 78.31 248 ALA A N 1
ATOM 1918 C CA . ALA A 1 248 ? 3.847 10.726 20.731 1.00 78.31 248 ALA A CA 1
ATOM 1919 C C . ALA A 1 248 ? 3.027 10.361 21.987 1.00 78.31 248 ALA A C 1
ATOM 1921 O O . ALA A 1 248 ? 2.896 11.182 22.891 1.00 78.31 248 ALA A O 1
ATOM 1922 N N . SER A 1 249 ? 2.466 9.150 22.059 1.00 61.00 249 SER A N 1
ATOM 1923 C CA . SER A 1 249 ? 1.682 8.669 23.206 1.00 61.00 249 SER A CA 1
ATOM 1924 C C . SER A 1 249 ? 2.519 8.077 24.347 1.00 61.00 249 SER A C 1
ATOM 1926 O O . SER A 1 249 ? 1.949 7.669 25.356 1.00 61.00 249 SER A O 1
ATOM 1928 N N . HIS A 1 250 ? 3.844 7.995 24.203 1.00 61.34 250 HIS A N 1
ATOM 1929 C CA . HIS A 1 250 ? 4.735 7.370 25.179 1.00 61.34 250 HIS A CA 1
ATOM 1930 C C . HIS A 1 250 ? 5.519 8.466 25.915 1.00 61.34 250 HIS A C 1
ATOM 1932 O O . HIS A 1 250 ? 6.334 9.165 2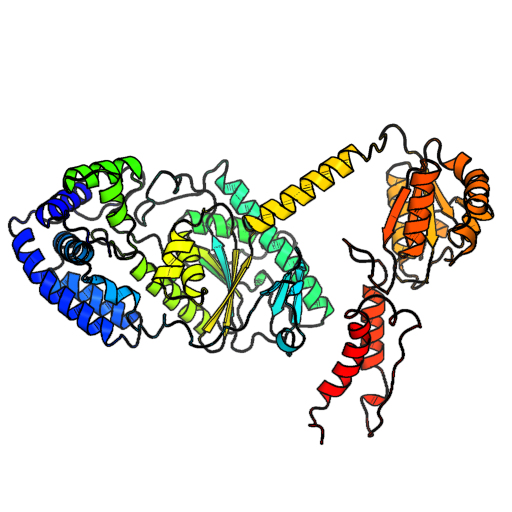5.322 1.00 61.34 250 HIS A O 1
ATOM 1938 N N . SER A 1 251 ? 5.239 8.644 27.211 1.00 47.72 251 SER A N 1
ATOM 1939 C CA . SER A 1 251 ? 5.818 9.695 28.068 1.00 47.72 251 SER A CA 1
ATOM 1940 C C . SER A 1 251 ? 7.314 9.529 28.351 1.00 47.72 251 SER A C 1
ATOM 1942 O O . SER A 1 251 ? 7.952 10.469 28.822 1.00 47.72 251 SER A O 1
ATOM 1944 N N . ASP A 1 252 ? 7.872 8.356 28.057 1.00 50.28 252 ASP A N 1
ATOM 1945 C CA . ASP A 1 252 ? 9.302 8.097 28.156 1.00 50.28 252 ASP A CA 1
ATOM 1946 C C . ASP A 1 252 ? 9.988 8.527 26.859 1.00 50.28 252 ASP A C 1
ATOM 1948 O O . ASP A 1 252 ? 9.695 8.017 25.776 1.00 50.28 252 ASP A O 1
ATOM 1952 N N . SER A 1 253 ? 10.925 9.468 26.974 1.00 45.94 253 SER A N 1
ATOM 1953 C CA . SER A 1 253 ? 11.778 9.952 25.889 1.00 45.94 253 SER A CA 1
ATOM 1954 C C . SER A 1 253 ? 12.724 8.850 25.392 1.00 45.94 253 SER A C 1
ATOM 1956 O O . SER A 1 253 ? 13.927 8.835 25.650 1.00 45.94 253 SER A O 1
ATOM 1958 N N . CYS A 1 254 ? 12.182 7.888 24.649 1.00 45.19 254 CYS A N 1
ATOM 1959 C CA . CYS A 1 254 ? 12.969 6.868 23.977 1.00 45.19 254 CYS A CA 1
ATOM 1960 C C . CYS A 1 254 ? 13.767 7.525 22.842 1.00 45.19 254 CYS A C 1
ATOM 1962 O O . CYS A 1 254 ? 13.209 8.245 22.011 1.00 45.19 254 CYS A O 1
ATOM 1964 N N . LYS A 1 255 ? 15.083 7.275 22.795 1.00 52.72 255 LYS A N 1
ATOM 1965 C CA . LYS A 1 255 ? 15.947 7.669 21.671 1.00 52.72 255 LYS A CA 1
ATOM 1966 C C . LYS A 1 255 ? 15.310 7.165 20.374 1.00 52.72 255 LYS A C 1
ATOM 1968 O O . LYS A 1 255 ? 15.213 5.957 20.186 1.00 52.72 255 LYS A O 1
ATOM 1973 N N . ALA A 1 256 ? 14.876 8.078 19.505 1.00 54.25 256 ALA A N 1
ATOM 1974 C CA . ALA A 1 256 ? 14.339 7.725 18.197 1.00 54.25 256 ALA A CA 1
ATOM 1975 C C . ALA A 1 256 ? 15.352 6.836 17.457 1.00 54.25 256 ALA A C 1
ATOM 1977 O O . ALA A 1 256 ? 16.509 7.227 17.278 1.00 54.25 256 ALA A O 1
ATOM 1978 N N . THR A 1 257 ? 14.937 5.632 17.066 1.00 63.50 257 THR A N 1
ATOM 1979 C CA . THR A 1 257 ? 15.778 4.712 16.297 1.00 63.50 257 THR A CA 1
ATOM 1980 C C . THR A 1 257 ? 16.119 5.383 14.970 1.00 63.50 257 THR A C 1
ATOM 1982 O O . THR A 1 257 ? 15.220 5.714 14.197 1.00 63.50 257 THR A O 1
ATOM 1985 N N . GLN A 1 258 ? 17.406 5.627 14.704 1.00 78.94 258 GLN A N 1
ATOM 1986 C CA . GLN A 1 258 ? 17.811 6.189 13.417 1.00 78.94 258 GLN A CA 1
ATOM 1987 C C . GLN A 1 258 ? 17.454 5.201 12.296 1.00 78.94 258 GLN A C 1
ATOM 1989 O O . GLN A 1 258 ? 17.764 4.013 12.426 1.00 78.94 258 GLN A O 1
ATOM 1994 N N . PRO A 1 259 ? 16.809 5.656 11.207 1.00 90.12 259 PRO A N 1
ATOM 1995 C CA . PRO A 1 259 ? 16.437 4.764 10.122 1.00 90.12 259 PRO A CA 1
ATOM 1996 C C . PRO A 1 259 ? 17.679 4.278 9.372 1.00 90.12 259 PRO A C 1
ATOM 1998 O O . PRO A 1 259 ? 18.595 5.059 9.101 1.00 90.12 259 PRO A O 1
ATOM 2001 N N . ALA A 1 260 ? 17.687 3.004 8.983 1.00 93.50 260 ALA A N 1
ATOM 2002 C CA . ALA A 1 260 ? 18.726 2.468 8.112 1.00 93.50 260 ALA A CA 1
ATOM 2003 C C . ALA A 1 260 ? 18.402 2.774 6.642 1.00 93.50 260 ALA A C 1
ATOM 2005 O O . ALA A 1 260 ? 17.242 2.764 6.225 1.00 93.50 260 ALA A O 1
ATOM 2006 N N . VAL A 1 261 ? 19.433 3.065 5.849 1.00 93.06 261 VAL A N 1
ATOM 2007 C CA . VAL A 1 261 ? 19.279 3.277 4.404 1.00 93.06 261 VAL A CA 1
ATOM 2008 C C . VAL A 1 261 ? 19.249 1.921 3.707 1.00 93.06 261 VAL A C 1
ATOM 2010 O O . VAL A 1 261 ? 20.162 1.122 3.891 1.00 93.06 261 VAL A O 1
ATOM 2013 N N . GLU A 1 262 ? 18.228 1.681 2.888 1.00 93.00 262 GLU A N 1
ATOM 2014 C CA . GLU A 1 262 ? 18.056 0.439 2.135 1.00 93.00 262 GLU A CA 1
ATOM 2015 C C . GLU A 1 262 ? 17.968 0.713 0.629 1.00 93.00 262 GLU A C 1
ATOM 2017 O O . GLU A 1 262 ? 17.068 1.397 0.137 1.00 93.00 262 GLU A O 1
ATOM 2022 N N . SER A 1 263 ? 18.908 0.126 -0.109 1.00 86.38 263 SER A N 1
ATOM 2023 C CA . SER A 1 263 ? 19.018 0.215 -1.567 1.00 86.38 263 SER A CA 1
ATOM 2024 C C . SER A 1 263 ? 17.792 -0.321 -2.310 1.00 86.38 263 SER A C 1
ATOM 2026 O O . SER A 1 263 ? 17.396 0.257 -3.315 1.00 86.38 263 SER A O 1
ATOM 2028 N N . ALA A 1 264 ? 17.137 -1.366 -1.795 1.00 85.69 264 ALA A N 1
ATOM 2029 C CA . ALA A 1 264 ? 15.932 -1.944 -2.392 1.00 85.69 264 ALA A CA 1
ATOM 2030 C C . ALA A 1 264 ? 14.728 -0.983 -2.417 1.00 85.69 264 ALA A C 1
ATOM 2032 O O . ALA A 1 264 ? 13.744 -1.240 -3.111 1.00 85.69 264 ALA A O 1
ATOM 2033 N N . LEU A 1 265 ? 14.778 0.108 -1.644 1.00 89.19 265 LEU A N 1
ATOM 2034 C CA . LEU A 1 265 ? 13.738 1.137 -1.626 1.00 89.19 265 LEU A CA 1
ATOM 2035 C C . LEU A 1 265 ? 13.968 2.236 -2.672 1.00 89.19 265 LEU A C 1
ATOM 2037 O O . LEU A 1 265 ? 13.083 3.079 -2.852 1.00 89.19 265 LEU A O 1
ATOM 2041 N N . GLU A 1 266 ? 15.125 2.237 -3.342 1.00 86.31 266 GLU A N 1
ATOM 2042 C CA . GLU A 1 266 ? 15.455 3.168 -4.417 1.00 86.31 266 GLU A CA 1
ATOM 2043 C C . GLU A 1 266 ? 14.770 2.738 -5.718 1.00 86.31 266 GLU A C 1
ATOM 2045 O O . GLU A 1 266 ? 15.177 1.794 -6.388 1.00 86.31 266 GLU A O 1
ATOM 2050 N N . SER A 1 267 ? 13.703 3.444 -6.078 1.00 82.81 267 SER A N 1
ATOM 2051 C CA . SER A 1 267 ? 12.897 3.161 -7.270 1.00 82.81 267 SER A CA 1
ATOM 2052 C C . SER A 1 267 ? 12.801 4.350 -8.220 1.00 82.81 267 SER A C 1
ATOM 2054 O O . SER A 1 267 ? 11.907 4.394 -9.073 1.00 82.81 267 SER A O 1
ATOM 2056 N N . GLN A 1 268 ? 13.690 5.334 -8.065 1.00 78.25 268 GLN A N 1
ATOM 2057 C CA . GLN A 1 268 ? 13.795 6.490 -8.949 1.00 78.25 268 GLN A CA 1
ATOM 2058 C C . GLN A 1 268 ? 14.967 6.370 -9.929 1.00 78.25 268 GLN A C 1
ATOM 2060 O O . GLN A 1 268 ? 15.293 7.353 -10.593 1.00 78.25 268 GLN A O 1
ATOM 2065 N N . ASP A 1 269 ? 15.595 5.198 -10.071 1.00 79.62 269 ASP A N 1
ATOM 2066 C CA . ASP A 1 269 ? 16.775 5.004 -10.925 1.00 79.62 269 ASP A CA 1
ATOM 2067 C C . ASP A 1 269 ? 16.466 4.940 -12.435 1.00 79.62 269 ASP A C 1
ATOM 2069 O O . ASP A 1 269 ? 16.830 4.013 -13.152 1.00 79.62 269 ASP A O 1
ATOM 2073 N N . PHE A 1 270 ? 15.777 5.961 -12.943 1.00 78.19 270 PHE A N 1
ATOM 2074 C CA . PHE A 1 270 ? 15.454 6.147 -14.357 1.00 78.19 270 PHE A CA 1
ATOM 2075 C C . PHE A 1 270 ? 16.582 6.863 -15.123 1.00 78.19 270 PHE A C 1
ATOM 2077 O O . PHE A 1 270 ? 16.317 7.568 -16.092 1.00 78.19 270 PHE A O 1
ATOM 2084 N N . GLY A 1 271 ? 17.839 6.736 -14.687 1.00 79.44 271 GLY A N 1
ATOM 2085 C CA . GLY A 1 271 ? 19.009 7.238 -15.413 1.00 79.44 271 GLY A CA 1
ATOM 2086 C C . GLY A 1 271 ? 19.157 8.758 -15.409 1.00 79.44 271 GLY A C 1
ATOM 2087 O O . GLY A 1 271 ? 19.095 9.405 -14.363 1.00 79.44 271 GLY A O 1
ATOM 2088 N N . TRP A 1 272 ? 19.416 9.342 -16.582 1.00 77.75 272 TRP A N 1
ATOM 2089 C CA . TRP A 1 272 ? 19.798 10.755 -16.726 1.00 77.75 272 TRP A CA 1
ATOM 2090 C C . TRP A 1 272 ? 18.667 11.777 -16.534 1.00 77.75 272 TRP A C 1
ATOM 2092 O O . TRP A 1 272 ? 18.897 12.973 -16.684 1.00 77.75 272 TRP A O 1
ATOM 2102 N N . ALA A 1 273 ? 17.461 11.347 -16.163 1.00 70.38 273 ALA A N 1
ATOM 2103 C CA . ALA A 1 273 ? 16.337 12.246 -15.924 1.00 70.38 273 ALA A CA 1
ATOM 2104 C C . ALA A 1 273 ? 16.559 13.158 -14.694 1.00 70.38 273 ALA A C 1
ATOM 2106 O O . ALA A 1 273 ? 16.785 12.688 -13.577 1.00 70.38 273 ALA A O 1
ATOM 2107 N N . THR A 1 274 ? 16.432 14.470 -14.904 1.00 65.00 274 THR A N 1
ATOM 2108 C CA . THR A 1 274 ? 16.820 15.541 -13.966 1.00 65.00 274 THR A CA 1
ATOM 2109 C C . THR A 1 274 ? 15.661 16.470 -13.565 1.00 65.00 274 THR A C 1
ATOM 2111 O O . THR A 1 274 ? 15.848 17.659 -13.349 1.00 65.00 274 THR A O 1
ATOM 2114 N N . GLY A 1 275 ? 14.418 15.987 -13.480 1.00 68.88 275 GLY A N 1
ATOM 2115 C CA . GLY A 1 275 ? 13.293 16.872 -13.126 1.00 68.88 275 GLY A CA 1
ATOM 2116 C C . GLY A 1 275 ? 12.714 17.656 -14.302 1.00 68.88 275 GLY A C 1
ATOM 2117 O O . GLY A 1 275 ? 12.080 18.682 -14.089 1.00 68.88 275 GLY A O 1
ATOM 2118 N N . LEU A 1 276 ? 12.904 17.180 -15.534 1.00 75.06 276 LEU A N 1
ATOM 2119 C CA . LEU A 1 276 ? 12.350 17.801 -16.737 1.00 75.06 276 LEU A CA 1
ATOM 2120 C C . LEU A 1 276 ? 10.817 17.801 -16.735 1.00 75.06 276 LEU A C 1
ATOM 2122 O O . LEU A 1 276 ? 10.192 16.823 -16.312 1.00 75.06 276 LEU A O 1
ATOM 2126 N N . ASP A 1 277 ? 10.217 18.877 -17.249 1.00 83.31 277 ASP A N 1
ATOM 2127 C CA . ASP A 1 277 ? 8.778 18.931 -17.497 1.00 83.31 277 ASP A CA 1
ATOM 2128 C C . ASP A 1 277 ? 8.388 17.860 -18.526 1.00 83.31 277 ASP A C 1
ATOM 2130 O O . ASP A 1 277 ? 8.958 17.766 -19.614 1.00 83.31 277 ASP A O 1
ATOM 2134 N N . LYS A 1 278 ? 7.410 17.021 -18.180 1.00 86.75 278 LYS A N 1
ATOM 2135 C CA . LYS A 1 278 ? 7.003 15.887 -19.017 1.00 86.75 278 LYS A CA 1
ATOM 2136 C C . LYS A 1 278 ? 6.493 16.315 -20.388 1.00 86.75 278 LYS A C 1
ATOM 2138 O O . LYS A 1 278 ? 6.587 15.523 -21.320 1.00 86.75 278 LYS A O 1
ATOM 2143 N N . LYS A 1 279 ? 5.903 17.508 -20.514 1.00 89.00 279 LYS A N 1
ATOM 2144 C CA . LYS A 1 279 ? 5.430 18.020 -21.802 1.00 89.00 279 LYS A CA 1
ATOM 2145 C C . LYS A 1 279 ? 6.625 18.377 -22.680 1.00 89.00 279 LYS A C 1
ATOM 2147 O O . LYS A 1 279 ? 6.690 17.892 -23.803 1.00 89.00 279 LYS A O 1
ATOM 2152 N N . THR A 1 280 ? 7.586 19.120 -22.133 1.00 87.19 280 THR A N 1
ATOM 2153 C CA . THR A 1 280 ? 8.828 19.473 -22.834 1.00 87.19 280 THR A CA 1
ATOM 2154 C C . THR A 1 280 ? 9.597 18.231 -23.275 1.00 87.19 280 THR A C 1
ATOM 2156 O O . THR A 1 280 ? 9.985 18.135 -24.431 1.00 87.19 280 THR A O 1
ATOM 2159 N N . GLU A 1 281 ? 9.742 17.231 -22.401 1.00 87.06 281 GLU A N 1
ATOM 2160 C CA . GLU A 1 281 ? 10.416 15.975 -22.756 1.00 87.06 281 GLU A CA 1
ATOM 2161 C C . GLU A 1 281 ? 9.749 15.272 -23.944 1.00 87.06 281 GLU A C 1
ATOM 2163 O O . GLU A 1 281 ? 10.418 14.805 -24.863 1.00 87.06 281 GLU A O 1
ATOM 2168 N N . VAL A 1 282 ? 8.418 15.184 -23.921 1.00 90.31 282 VAL A N 1
ATOM 2169 C CA . VAL A 1 282 ? 7.658 14.531 -24.987 1.00 90.31 282 VAL A CA 1
ATOM 2170 C C . VAL A 1 282 ? 7.798 15.302 -26.301 1.00 90.31 282 VAL A C 1
ATOM 2172 O O . VAL A 1 282 ? 7.912 14.671 -27.347 1.00 90.31 282 VAL A O 1
ATOM 2175 N N . GLU A 1 283 ? 7.819 16.635 -26.264 1.00 90.44 283 GLU A N 1
ATOM 2176 C CA . GLU A 1 283 ? 8.029 17.486 -27.443 1.00 90.44 283 GLU A CA 1
ATOM 2177 C C . GLU A 1 283 ? 9.439 17.324 -28.031 1.00 90.44 283 GLU A C 1
ATOM 2179 O O . GLU A 1 283 ? 9.599 17.202 -29.246 1.00 90.44 283 GLU A O 1
ATOM 2184 N N . GLU A 1 284 ? 10.468 17.263 -27.186 1.00 87.81 284 GLU A N 1
ATOM 2185 C CA . GLU A 1 284 ? 11.852 17.053 -27.623 1.00 87.81 284 GLU A CA 1
ATOM 2186 C C . GLU A 1 284 ? 12.065 15.656 -28.207 1.00 87.81 284 GLU A C 1
ATOM 2188 O O . GLU A 1 284 ? 12.699 15.513 -29.253 1.00 87.81 284 GLU A O 1
ATOM 2193 N N . ALA A 1 285 ? 11.499 14.631 -27.569 1.00 88.94 285 ALA A N 1
ATOM 2194 C CA . ALA A 1 285 ? 11.525 13.270 -28.083 1.00 88.94 285 ALA A CA 1
ATOM 2195 C C . ALA A 1 285 ? 10.780 13.163 -29.423 1.00 88.94 285 ALA A C 1
ATOM 2197 O O . ALA A 1 285 ? 11.288 12.566 -30.366 1.00 88.94 285 ALA A O 1
ATOM 2198 N N . ALA A 1 286 ? 9.609 13.796 -29.541 1.00 90.25 286 ALA A N 1
ATOM 2199 C CA . ALA A 1 286 ? 8.846 13.865 -30.787 1.00 90.25 286 ALA A CA 1
ATOM 2200 C C . ALA A 1 286 ? 9.661 14.493 -31.923 1.00 90.25 286 ALA A C 1
ATOM 2202 O O . ALA A 1 286 ? 9.725 13.935 -33.019 1.00 90.25 286 ALA A O 1
ATOM 2203 N N . LYS A 1 287 ? 10.367 15.594 -31.637 1.00 88.88 287 LYS A N 1
ATOM 2204 C CA . LYS A 1 287 ? 11.271 16.239 -32.594 1.00 88.88 287 LYS A CA 1
ATOM 2205 C C . LYS A 1 287 ? 12.438 15.333 -32.993 1.00 88.88 287 LYS A C 1
ATOM 2207 O O . LYS A 1 287 ? 12.754 15.259 -34.175 1.00 88.88 287 LYS A O 1
ATOM 2212 N N . ALA A 1 288 ? 13.066 14.650 -32.036 1.00 87.25 288 ALA A N 1
ATOM 2213 C CA . ALA A 1 288 ? 14.202 13.769 -32.307 1.00 87.25 288 ALA A CA 1
ATOM 2214 C C . ALA A 1 288 ? 13.811 12.515 -33.108 1.00 87.25 288 ALA A C 1
ATOM 2216 O O . ALA A 1 288 ? 14.595 12.038 -33.923 1.00 87.25 288 ALA A O 1
ATOM 2217 N N . PHE A 1 289 ? 12.597 12.000 -32.902 1.00 86.44 289 PHE A N 1
ATOM 2218 C CA . PHE A 1 289 ? 12.080 10.821 -33.603 1.00 86.44 289 PHE A CA 1
ATOM 2219 C C . PHE A 1 289 ? 11.315 11.162 -34.890 1.00 86.44 289 PHE A C 1
ATOM 2221 O O . PHE A 1 289 ? 10.932 10.253 -35.618 1.00 86.44 289 PHE A O 1
ATOM 2228 N N . GLY A 1 290 ? 11.066 12.445 -35.174 1.00 84.31 290 GLY A N 1
ATOM 2229 C CA . GLY A 1 290 ? 10.328 12.877 -36.363 1.00 84.31 290 GLY A CA 1
ATOM 2230 C C . GLY A 1 290 ? 8.844 12.486 -36.357 1.00 84.31 290 GLY A C 1
ATOM 2231 O O . GLY A 1 290 ? 8.284 12.214 -37.415 1.00 84.31 290 GLY A O 1
ATOM 2232 N N . VAL A 1 291 ? 8.204 12.445 -35.183 1.00 87.62 291 VAL A N 1
ATOM 2233 C CA . VAL A 1 291 ? 6.789 12.051 -35.020 1.00 87.62 291 VAL A CA 1
ATOM 2234 C C . VAL A 1 291 ? 5.996 13.049 -34.190 1.00 87.62 291 VAL A C 1
ATOM 2236 O O . VAL A 1 291 ? 6.547 13.991 -33.629 1.00 87.62 291 VAL A O 1
ATOM 2239 N N . ASP A 1 292 ? 4.683 12.842 -34.083 1.00 89.69 292 ASP A N 1
ATOM 2240 C CA . ASP A 1 292 ? 3.843 13.647 -33.207 1.00 89.69 292 ASP A CA 1
ATOM 2241 C C . ASP A 1 292 ? 4.073 13.323 -31.705 1.00 89.69 292 ASP A C 1
ATOM 2243 O O . ASP A 1 292 ? 4.461 12.202 -31.344 1.00 89.69 292 ASP A O 1
ATOM 2247 N N . PRO A 1 293 ? 3.785 14.275 -30.794 1.00 91.31 293 PRO A N 1
ATOM 2248 C CA . PRO A 1 293 ? 3.931 14.093 -29.347 1.00 91.31 293 PRO A CA 1
ATOM 2249 C C . PRO A 1 293 ? 3.208 12.872 -28.763 1.00 91.31 293 PRO A C 1
ATOM 2251 O O . PRO A 1 293 ? 3.698 12.256 -27.815 1.00 91.31 293 PRO A O 1
ATOM 2254 N N . THR A 1 294 ? 2.046 12.491 -29.300 1.00 90.44 294 THR A N 1
ATOM 2255 C CA . THR A 1 294 ? 1.284 11.335 -28.799 1.00 90.44 294 THR A CA 1
ATOM 2256 C C . THR A 1 294 ? 2.035 10.047 -29.095 1.00 90.44 294 THR A C 1
ATOM 2258 O O . THR A 1 294 ? 2.155 9.181 -28.226 1.00 90.44 294 THR A O 1
ATOM 2261 N N . THR A 1 295 ? 2.593 9.951 -30.296 1.00 86.75 295 THR A N 1
ATOM 2262 C C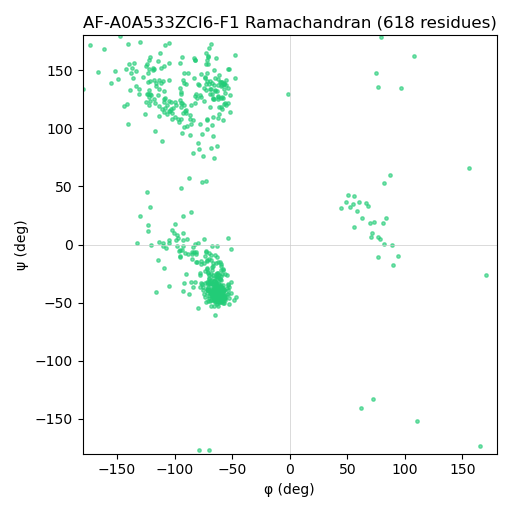A . THR A 1 295 ? 3.368 8.802 -30.754 1.00 86.75 295 THR A CA 1
ATOM 2263 C C . THR A 1 295 ? 4.688 8.662 -29.992 1.00 86.75 295 THR A C 1
ATOM 2265 O O . THR A 1 295 ? 4.966 7.586 -29.459 1.00 86.75 295 THR A O 1
ATOM 2268 N N . ALA A 1 296 ? 5.438 9.751 -29.788 1.00 88.69 296 ALA A N 1
ATOM 2269 C CA . ALA A 1 296 ? 6.648 9.731 -28.956 1.00 88.69 296 ALA A CA 1
ATOM 2270 C C . ALA A 1 296 ? 6.352 9.331 -27.499 1.00 88.69 296 ALA A C 1
ATOM 2272 O O . ALA A 1 296 ? 7.053 8.510 -26.901 1.00 88.69 296 ALA A O 1
ATOM 2273 N N . LYS A 1 297 ? 5.254 9.844 -26.929 1.00 89.81 297 LYS A N 1
ATOM 2274 C CA . LYS A 1 297 ? 4.824 9.522 -25.561 1.00 89.81 297 LYS A CA 1
ATOM 2275 C C . LYS A 1 297 ? 4.559 8.028 -25.354 1.00 89.81 297 LYS A C 1
ATOM 2277 O O . LYS A 1 297 ? 4.770 7.542 -24.241 1.00 89.81 297 LYS A O 1
ATOM 2282 N N . ARG A 1 298 ? 4.119 7.296 -26.386 1.00 88.38 298 ARG A N 1
ATOM 2283 C CA . ARG A 1 298 ? 3.882 5.840 -26.314 1.00 88.38 298 ARG A CA 1
ATOM 2284 C C . ARG A 1 298 ? 5.177 5.063 -26.076 1.00 88.38 298 ARG A C 1
ATOM 2286 O O . ARG A 1 298 ? 5.159 4.139 -25.267 1.00 88.38 298 ARG A O 1
ATOM 2293 N N . LEU A 1 299 ? 6.287 5.475 -26.697 1.00 89.25 299 LEU A N 1
ATOM 2294 C CA . LEU A 1 299 ? 7.606 4.878 -26.465 1.00 89.25 299 LEU A CA 1
ATOM 2295 C C . LEU A 1 299 ? 8.088 5.148 -25.033 1.00 89.25 299 LEU A C 1
ATOM 2297 O O . LEU A 1 299 ? 8.377 4.211 -24.297 1.00 89.25 299 LEU A O 1
ATOM 2301 N N . ILE A 1 300 ? 8.104 6.415 -24.600 1.00 88.88 300 ILE A N 1
ATOM 2302 C CA . ILE A 1 300 ? 8.678 6.809 -23.296 1.00 88.88 300 ILE A CA 1
ATOM 2303 C C . ILE A 1 300 ? 7.871 6.243 -22.112 1.00 88.88 300 ILE A C 1
ATOM 2305 O O . ILE A 1 300 ? 8.400 6.026 -21.022 1.00 88.88 300 ILE A O 1
ATOM 2309 N N . LYS A 1 301 ? 6.563 6.021 -22.286 1.00 88.00 301 LYS A N 1
ATOM 2310 C CA . LYS A 1 301 ? 5.712 5.392 -21.261 1.00 88.00 301 LYS A CA 1
ATOM 2311 C C . LYS A 1 301 ? 5.799 3.862 -21.243 1.00 88.00 301 LYS A C 1
ATOM 2313 O O . LYS A 1 301 ? 5.205 3.244 -20.358 1.00 88.00 301 LYS A O 1
ATOM 2318 N N . HIS A 1 302 ? 6.491 3.241 -22.196 1.00 90.88 302 HIS A N 1
ATOM 2319 C CA . HIS A 1 302 ? 6.592 1.791 -22.249 1.00 90.88 302 HIS A CA 1
ATOM 2320 C C . HIS A 1 302 ? 7.365 1.254 -21.024 1.00 90.88 302 HIS A C 1
ATOM 2322 O O . HIS A 1 302 ? 8.403 1.812 -20.672 1.00 90.88 302 HIS A O 1
ATOM 2328 N N . PRO A 1 303 ? 6.930 0.158 -20.368 1.00 91.38 303 PRO A N 1
ATOM 2329 C CA . PRO A 1 303 ? 7.572 -0.340 -19.141 1.00 91.38 303 PRO A CA 1
ATOM 2330 C C . PRO A 1 303 ? 9.026 -0.791 -19.333 1.00 91.38 303 PRO A C 1
ATOM 2332 O O . PRO A 1 303 ? 9.793 -0.801 -18.375 1.00 91.38 303 PRO A O 1
ATOM 2335 N N . LEU A 1 304 ? 9.389 -1.168 -20.561 1.00 93.31 304 LEU A N 1
ATOM 2336 C CA . LEU A 1 304 ? 10.752 -1.543 -20.951 1.00 93.31 304 LEU A CA 1
ATOM 2337 C C . LEU A 1 304 ? 11.577 -0.371 -21.497 1.00 93.31 304 LEU A C 1
ATOM 2339 O O . LEU A 1 304 ? 12.723 -0.587 -21.863 1.00 93.31 304 LEU A O 1
ATOM 2343 N N . TYR A 1 305 ? 11.030 0.843 -21.598 1.00 93.25 305 TYR A N 1
ATOM 2344 C CA . TYR A 1 305 ? 11.825 1.993 -22.025 1.00 93.25 305 TYR A CA 1
ATOM 2345 C C . TYR A 1 305 ? 12.942 2.245 -21.009 1.00 93.25 305 TYR A C 1
ATOM 2347 O O . TYR A 1 305 ? 12.676 2.338 -19.809 1.00 93.25 305 TYR A O 1
ATOM 2355 N N . SER A 1 306 ? 14.183 2.334 -21.484 1.00 91.62 306 SER A N 1
ATOM 2356 C CA . SER A 1 306 ? 15.356 2.582 -20.641 1.00 91.62 306 SER A CA 1
ATOM 2357 C C . SER A 1 306 ? 15.936 3.939 -20.994 1.00 91.62 306 SER A C 1
ATOM 2359 O O . SER A 1 306 ? 16.108 4.231 -22.172 1.00 91.62 306 SER A O 1
ATOM 2361 N N . TYR A 1 307 ? 16.263 4.754 -19.996 1.00 89.25 307 TYR A N 1
ATOM 2362 C CA . TYR A 1 307 ? 17.098 5.941 -20.192 1.00 89.25 307 TYR A CA 1
ATOM 2363 C C . TYR A 1 307 ? 18.584 5.545 -20.183 1.00 89.25 307 TYR A C 1
ATOM 2365 O O . TYR A 1 307 ? 18.911 4.478 -19.648 1.00 89.25 307 TYR A O 1
ATOM 2373 N N . PRO A 1 308 ? 19.489 6.381 -20.724 1.00 86.56 308 PRO A N 1
ATOM 2374 C CA . PRO A 1 308 ? 20.923 6.142 -20.588 1.00 86.56 308 PRO A CA 1
ATOM 2375 C C . PRO A 1 308 ? 21.323 6.107 -19.104 1.00 86.56 308 PRO A C 1
ATOM 2377 O O . PRO A 1 308 ? 20.841 6.929 -18.314 1.00 86.56 308 PRO A O 1
ATOM 2380 N N . GLY A 1 309 ? 22.179 5.159 -18.706 1.00 79.62 309 GLY A N 1
ATOM 2381 C CA . GLY A 1 309 ? 22.662 5.024 -17.328 1.00 79.62 309 GLY A CA 1
ATOM 2382 C C . GLY A 1 309 ? 21.583 4.716 -16.296 1.00 79.62 309 GLY A C 1
ATOM 2383 O O . GLY A 1 309 ? 21.755 5.078 -15.134 1.00 79.62 309 GLY A O 1
ATOM 2384 N N . GLY A 1 310 ? 20.452 4.146 -16.719 1.00 82.12 310 GLY A N 1
ATOM 2385 C CA . GLY A 1 310 ? 19.291 3.900 -15.872 1.00 82.12 310 GLY A CA 1
ATOM 2386 C C . GLY A 1 310 ? 18.597 2.572 -16.131 1.00 82.12 310 GLY A C 1
ATOM 2387 O O . GLY A 1 310 ? 18.866 1.854 -17.097 1.00 82.12 310 GLY A O 1
ATOM 2388 N N . HIS A 1 311 ? 17.647 2.278 -15.255 1.00 88.25 311 HIS A N 1
ATOM 2389 C CA . HIS A 1 311 ? 16.780 1.116 -15.318 1.00 88.25 311 HIS A CA 1
ATOM 2390 C C . HIS A 1 311 ? 15.485 1.435 -16.075 1.00 88.25 311 HIS A C 1
ATOM 2392 O O . HIS A 1 311 ? 14.959 2.552 -16.016 1.00 88.25 311 HIS A O 1
ATOM 2398 N N . SER A 1 312 ? 14.937 0.435 -16.771 1.00 91.88 312 SER A N 1
ATOM 2399 C CA . SER A 1 312 ? 13.538 0.501 -17.197 1.00 91.88 312 SER A CA 1
ATOM 2400 C C . SER A 1 312 ? 12.620 0.304 -15.989 1.00 91.88 312 SER A C 1
ATOM 2402 O O . SER A 1 312 ? 13.044 -0.192 -14.942 1.00 91.88 312 SER A O 1
ATOM 2404 N N . PHE A 1 313 ? 11.334 0.641 -16.114 1.00 90.81 313 PHE A N 1
ATOM 2405 C CA . PHE A 1 313 ? 10.393 0.366 -15.026 1.00 90.81 313 PHE A CA 1
ATOM 2406 C C . PHE A 1 313 ? 10.299 -1.136 -14.714 1.00 90.81 313 PHE A C 1
ATOM 2408 O O . PHE A 1 313 ? 10.147 -1.503 -13.553 1.00 90.81 313 PHE A O 1
ATOM 2415 N N . PHE A 1 314 ? 10.394 -2.007 -15.724 1.00 92.44 314 PHE A N 1
ATOM 2416 C CA . PHE A 1 314 ? 10.411 -3.454 -15.501 1.00 92.44 314 PHE A CA 1
ATOM 2417 C C . PHE A 1 314 ? 11.615 -3.888 -14.656 1.00 92.44 314 PHE A C 1
ATOM 2419 O O . PHE A 1 314 ? 11.458 -4.714 -13.764 1.00 92.44 314 PHE A O 1
ATOM 2426 N N . ASP A 1 315 ? 12.788 -3.293 -14.876 1.00 91.88 315 ASP A N 1
ATOM 2427 C CA . ASP A 1 315 ? 13.976 -3.584 -14.068 1.00 91.88 315 ASP A CA 1
ATOM 2428 C C . ASP A 1 315 ? 13.779 -3.121 -12.611 1.00 91.88 315 ASP A C 1
ATOM 2430 O O . ASP A 1 315 ? 14.003 -3.893 -11.684 1.00 91.88 315 ASP A O 1
ATOM 2434 N N . VAL A 1 316 ? 13.240 -1.911 -12.403 1.00 90.56 316 VAL A N 1
ATOM 2435 C CA . VAL A 1 316 ? 12.876 -1.408 -11.061 1.00 90.56 316 VAL A CA 1
ATOM 2436 C C . VAL A 1 316 ? 11.849 -2.320 -10.385 1.00 90.56 316 VAL A C 1
ATOM 2438 O O . VAL A 1 316 ? 11.939 -2.589 -9.191 1.00 90.56 316 VAL A O 1
ATOM 2441 N N . TYR A 1 317 ? 10.866 -2.816 -11.138 1.00 92.25 317 TYR A N 1
ATOM 2442 C CA . TYR A 1 317 ? 9.892 -3.782 -10.639 1.00 92.25 317 TYR A CA 1
ATOM 2443 C C . TYR A 1 317 ? 10.569 -5.066 -10.153 1.00 92.25 317 TYR A C 1
ATOM 2445 O O . TYR A 1 317 ? 10.230 -5.552 -9.072 1.00 92.25 317 TYR A O 1
ATOM 2453 N N . VAL A 1 318 ? 11.527 -5.591 -10.924 1.00 92.50 318 VAL A N 1
ATOM 2454 C CA . VAL A 1 318 ? 12.272 -6.794 -10.547 1.00 92.50 318 VAL A CA 1
ATOM 2455 C C . VAL A 1 318 ? 13.031 -6.569 -9.237 1.00 92.50 318 VAL A C 1
ATOM 2457 O O . VAL A 1 318 ? 12.910 -7.373 -8.311 1.00 92.50 318 VAL A O 1
ATOM 2460 N N . ASP A 1 319 ? 13.733 -5.442 -9.130 1.00 91.56 319 ASP A N 1
ATOM 2461 C CA . ASP A 1 319 ? 14.563 -5.109 -7.970 1.00 91.56 319 ASP A CA 1
ATOM 2462 C C . ASP A 1 319 ? 13.749 -4.842 -6.703 1.00 91.56 319 ASP A C 1
ATOM 2464 O O . ASP A 1 319 ? 14.110 -5.319 -5.625 1.00 91.56 319 ASP A O 1
ATOM 2468 N N . VAL A 1 320 ? 12.614 -4.149 -6.825 1.00 92.44 320 VAL A N 1
ATOM 2469 C CA . VAL A 1 320 ? 11.700 -3.904 -5.701 1.00 92.44 320 VAL A CA 1
ATOM 2470 C C . VAL A 1 320 ? 11.148 -5.221 -5.161 1.00 92.44 320 VAL A C 1
ATOM 2472 O O . VAL A 1 320 ? 11.169 -5.452 -3.952 1.00 92.44 320 VAL A O 1
ATOM 2475 N N . VAL A 1 321 ? 10.652 -6.105 -6.030 1.00 91.88 321 VAL A N 1
ATOM 2476 C CA . VAL A 1 321 ? 10.046 -7.369 -5.588 1.00 91.88 321 VAL A CA 1
ATOM 2477 C C . VAL A 1 321 ? 11.091 -8.279 -4.943 1.00 91.88 321 VAL A C 1
ATOM 2479 O O . VAL A 1 321 ? 10.843 -8.816 -3.861 1.00 91.88 321 VAL A O 1
ATOM 2482 N N . ASP A 1 322 ? 12.261 -8.426 -5.565 1.00 93.56 322 ASP A N 1
ATOM 2483 C CA . ASP A 1 322 ? 13.370 -9.206 -5.010 1.00 93.56 322 ASP A CA 1
ATOM 2484 C C . ASP A 1 322 ? 13.848 -8.639 -3.667 1.00 93.56 322 ASP A C 1
ATOM 2486 O O . ASP A 1 322 ? 13.953 -9.366 -2.676 1.00 93.56 322 ASP A O 1
ATOM 2490 N N . GLY A 1 323 ? 14.059 -7.324 -3.604 1.00 93.69 323 GLY A N 1
ATOM 2491 C CA . GLY A 1 323 ? 14.498 -6.631 -2.402 1.00 93.69 323 GLY A CA 1
ATOM 2492 C C . GLY A 1 323 ? 13.529 -6.801 -1.236 1.00 93.69 323 GLY A C 1
ATOM 2493 O O . GLY A 1 323 ? 13.948 -7.145 -0.134 1.00 93.69 323 GLY A O 1
ATOM 2494 N N . PHE A 1 324 ? 12.223 -6.673 -1.472 1.00 93.69 324 PHE A N 1
ATOM 2495 C CA . PHE A 1 324 ? 11.213 -6.885 -0.431 1.00 93.69 324 PHE A CA 1
ATOM 2496 C C . PHE A 1 324 ? 11.170 -8.336 0.060 1.00 93.69 324 PHE A C 1
ATOM 2498 O O . PHE A 1 324 ? 10.970 -8.572 1.254 1.00 93.69 324 PHE A O 1
ATOM 2505 N N . ARG A 1 325 ? 11.399 -9.319 -0.822 1.00 92.25 325 ARG A N 1
ATOM 2506 C CA . ARG A 1 325 ? 11.536 -10.725 -0.408 1.00 92.25 325 ARG A CA 1
ATOM 2507 C C . ARG A 1 325 ? 12.778 -10.927 0.457 1.00 92.25 325 ARG A C 1
ATOM 2509 O O . ARG A 1 325 ? 12.666 -11.556 1.505 1.00 92.25 325 ARG A O 1
ATOM 2516 N N . ARG A 1 326 ? 13.930 -10.360 0.079 1.00 93.25 326 ARG A N 1
ATOM 2517 C CA . ARG A 1 326 ? 15.168 -10.419 0.882 1.00 93.25 326 ARG A CA 1
ATOM 2518 C C . ARG A 1 326 ? 15.009 -9.740 2.244 1.00 93.25 326 ARG A C 1
ATOM 2520 O O . ARG A 1 326 ? 15.465 -10.278 3.254 1.00 93.25 326 ARG A O 1
ATOM 2527 N N . LEU A 1 327 ? 14.314 -8.604 2.303 1.00 94.81 327 LEU A N 1
ATOM 2528 C CA . LEU A 1 327 ? 13.992 -7.919 3.559 1.00 94.81 327 LEU A CA 1
ATOM 2529 C C . LEU A 1 327 ? 13.101 -8.780 4.457 1.00 94.81 327 LEU A C 1
ATOM 2531 O O . LEU A 1 327 ? 13.420 -8.974 5.627 1.00 94.81 327 LEU A O 1
ATOM 2535 N N . GLY A 1 328 ? 12.041 -9.366 3.894 1.00 92.69 328 GLY A N 1
ATOM 2536 C CA . GLY A 1 328 ? 11.187 -10.311 4.612 1.00 92.69 328 GLY A CA 1
ATOM 2537 C C . GLY A 1 328 ? 11.959 -11.525 5.142 1.00 92.69 328 GLY A C 1
ATOM 2538 O O . GLY A 1 328 ? 11.784 -11.923 6.286 1.00 92.69 328 GLY A O 1
ATOM 2539 N N . GLN A 1 329 ? 12.874 -12.089 4.350 1.00 92.44 329 GLN A N 1
ATOM 2540 C CA . GLN A 1 329 ? 13.693 -13.232 4.776 1.00 92.44 329 GLN A CA 1
ATOM 2541 C C . GLN A 1 329 ? 14.686 -12.881 5.887 1.00 92.44 329 GLN A C 1
ATOM 2543 O O . GLN A 1 329 ? 14.863 -13.664 6.814 1.00 92.44 329 GLN A O 1
ATOM 2548 N N . SER A 1 330 ? 15.340 -11.724 5.797 1.00 93.69 330 SER A N 1
ATOM 2549 C CA . SER A 1 330 ? 16.376 -11.300 6.753 1.00 93.69 330 SER A CA 1
ATOM 2550 C C . SER A 1 330 ? 15.815 -10.783 8.079 1.00 93.69 330 SER A C 1
ATOM 2552 O O . SER A 1 330 ? 16.546 -10.712 9.064 1.00 93.69 330 SER A O 1
ATOM 2554 N N . HIS A 1 331 ? 14.525 -10.443 8.128 1.00 93.06 331 HIS A N 1
ATOM 2555 C CA . HIS A 1 331 ? 13.877 -9.871 9.306 1.00 93.06 331 HIS A CA 1
ATOM 2556 C C . HIS A 1 331 ? 12.656 -10.683 9.761 1.00 93.06 331 HIS A C 1
ATOM 2558 O O . HIS A 1 331 ? 11.592 -10.128 10.057 1.00 93.06 331 HIS A O 1
ATOM 2564 N N . GLN A 1 332 ? 12.790 -12.008 9.817 1.00 90.50 332 GLN A N 1
ATOM 2565 C CA . GLN A 1 332 ? 11.738 -12.880 10.345 1.00 90.50 332 GLN A CA 1
ATOM 2566 C C . GLN A 1 332 ? 11.367 -12.504 11.786 1.00 90.50 332 GLN A C 1
ATOM 2568 O O . GLN A 1 332 ? 12.233 -12.200 12.607 1.00 90.50 332 GLN A O 1
ATOM 2573 N N . GLY A 1 333 ? 10.069 -12.510 12.081 1.00 88.12 333 GLY A N 1
ATOM 2574 C CA . GLY A 1 333 ? 9.506 -12.148 13.380 1.00 88.12 333 GLY A CA 1
ATOM 2575 C C . GLY A 1 333 ? 9.457 -10.646 13.667 1.00 88.12 333 GLY A C 1
ATOM 2576 O O . GLY A 1 333 ? 9.125 -10.269 14.786 1.00 88.12 333 GLY A O 1
ATOM 2577 N N . LYS A 1 334 ? 9.796 -9.779 12.700 1.00 91.12 334 LYS A N 1
ATOM 2578 C CA . LYS A 1 334 ? 9.845 -8.319 12.892 1.00 91.12 334 LYS A CA 1
ATOM 2579 C C . LYS A 1 334 ? 8.776 -7.571 12.097 1.00 91.12 334 LYS A C 1
ATOM 2581 O O . LYS A 1 334 ? 8.194 -8.087 11.138 1.00 91.12 334 LYS A O 1
ATOM 2586 N N . VAL A 1 335 ? 8.576 -6.313 12.483 1.00 92.06 335 VAL A N 1
ATOM 2587 C CA . VAL A 1 335 ? 7.762 -5.327 11.766 1.00 92.06 335 VAL A CA 1
ATOM 2588 C C . VAL A 1 335 ? 8.676 -4.276 11.144 1.00 92.06 335 VAL A C 1
ATOM 2590 O O . VAL A 1 335 ? 9.474 -3.641 11.836 1.00 92.06 335 VAL A O 1
ATOM 2593 N N . LEU A 1 336 ? 8.579 -4.113 9.827 1.00 94.69 336 LEU A N 1
ATOM 2594 C CA . LEU A 1 336 ? 9.396 -3.197 9.037 1.00 94.69 336 LEU A CA 1
ATOM 2595 C C . LEU A 1 336 ? 8.542 -2.029 8.561 1.00 94.69 336 LEU A C 1
ATOM 2597 O O . LEU A 1 336 ? 7.548 -2.226 7.873 1.00 94.69 336 LEU A O 1
ATOM 2601 N N . CYS A 1 337 ? 8.974 -0.811 8.850 1.00 94.12 337 CYS A N 1
ATOM 2602 C CA . CYS A 1 337 ? 8.434 0.422 8.298 1.00 94.12 337 CYS A CA 1
ATOM 2603 C C . CYS A 1 337 ? 9.309 0.860 7.119 1.00 94.12 337 CYS A C 1
ATOM 2605 O O . CYS A 1 337 ? 10.442 1.296 7.317 1.00 94.12 337 CYS A O 1
ATOM 2607 N N . LEU A 1 338 ? 8.797 0.734 5.896 1.00 94.75 338 LEU A N 1
ATOM 2608 C CA . LEU A 1 338 ? 9.528 1.008 4.658 1.00 94.75 338 LEU A CA 1
ATOM 2609 C C . LEU A 1 338 ? 9.063 2.333 4.055 1.00 94.75 338 LEU A C 1
ATOM 2611 O O . LEU A 1 338 ? 7.923 2.434 3.613 1.00 94.75 338 LEU A O 1
ATOM 2615 N N . TYR A 1 339 ? 9.927 3.340 3.986 1.00 92.69 339 TYR A N 1
ATOM 2616 C CA . TYR A 1 339 ? 9.591 4.659 3.440 1.00 92.69 339 TYR A CA 1
ATOM 2617 C C . TYR A 1 339 ? 10.128 4.792 2.016 1.00 92.69 339 TYR A C 1
ATOM 2619 O O . TYR A 1 339 ? 11.336 4.729 1.790 1.00 92.69 339 TYR A O 1
ATOM 2627 N N . THR A 1 340 ? 9.235 4.958 1.040 1.00 89.69 340 THR A N 1
ATOM 2628 C CA . THR A 1 340 ? 9.580 4.755 -0.372 1.00 89.69 340 THR A CA 1
ATOM 2629 C C . THR A 1 340 ? 8.827 5.670 -1.346 1.00 89.69 340 THR A C 1
ATOM 2631 O O . THR A 1 340 ? 8.009 6.505 -0.955 1.00 89.69 340 THR A O 1
ATOM 2634 N N . HIS A 1 341 ? 9.111 5.523 -2.641 1.00 85.56 341 HIS A N 1
ATOM 2635 C CA . HIS A 1 341 ? 8.536 6.317 -3.721 1.00 85.56 341 HIS A CA 1
ATOM 2636 C C . HIS A 1 341 ? 7.304 5.684 -4.366 1.00 85.56 341 HIS A C 1
ATOM 2638 O O . HIS A 1 341 ? 7.076 4.479 -4.286 1.00 85.56 341 HIS A O 1
ATOM 2644 N N . SER A 1 342 ? 6.521 6.505 -5.070 1.00 80.75 342 SER A N 1
ATOM 2645 C CA . SER A 1 342 ? 5.301 6.080 -5.780 1.00 80.75 342 SER A CA 1
ATOM 2646 C C . SER A 1 342 ? 5.527 4.901 -6.743 1.00 80.75 342 SER A C 1
ATOM 2648 O O . SER A 1 342 ? 4.650 4.052 -6.898 1.00 80.75 342 SER A O 1
ATOM 2650 N N . SER A 1 343 ? 6.697 4.827 -7.385 1.00 82.81 343 SER A N 1
ATOM 2651 C CA . SER A 1 343 ? 7.086 3.729 -8.282 1.00 82.81 343 SER A CA 1
ATOM 2652 C C . SER A 1 343 ? 7.194 2.387 -7.556 1.00 82.81 343 SER A C 1
ATOM 2654 O O . SER A 1 343 ? 6.758 1.380 -8.112 1.00 82.81 343 SER A O 1
ATOM 2656 N N . THR A 1 344 ? 7.681 2.367 -6.312 1.00 88.50 344 THR A N 1
ATOM 2657 C CA . THR A 1 344 ? 7.736 1.157 -5.473 1.00 88.50 344 THR A CA 1
ATOM 2658 C C . THR A 1 344 ? 6.339 0.630 -5.183 1.00 88.50 344 THR A C 1
ATOM 2660 O O . THR A 1 344 ? 6.076 -0.552 -5.381 1.00 88.50 344 THR A O 1
ATOM 2663 N N . LEU A 1 345 ? 5.410 1.506 -4.777 1.00 83.50 345 LEU A N 1
ATOM 2664 C CA . LEU A 1 345 ? 4.023 1.098 -4.538 1.00 83.50 345 LEU A CA 1
ATOM 2665 C C . LEU A 1 345 ? 3.389 0.527 -5.805 1.00 83.50 345 LEU A C 1
ATOM 2667 O O . LEU A 1 345 ? 2.783 -0.538 -5.752 1.00 83.50 345 LEU A O 1
ATOM 2671 N N . ARG A 1 346 ? 3.598 1.176 -6.958 1.00 83.06 346 ARG A N 1
ATOM 2672 C CA . ARG A 1 346 ? 3.127 0.657 -8.249 1.00 83.06 346 ARG A CA 1
ATOM 2673 C C . ARG A 1 346 ? 3.704 -0.731 -8.543 1.00 83.06 346 ARG A C 1
ATOM 2675 O O . ARG A 1 346 ? 2.955 -1.614 -8.949 1.00 83.06 346 ARG A O 1
ATOM 2682 N N . ALA A 1 347 ? 5.003 -0.940 -8.331 1.00 87.94 347 ALA A N 1
ATOM 2683 C CA . ALA A 1 347 ? 5.641 -2.239 -8.536 1.00 87.94 347 ALA A CA 1
ATOM 2684 C C . ALA A 1 347 ? 5.037 -3.326 -7.629 1.00 87.94 347 ALA A C 1
ATOM 2686 O O . ALA A 1 347 ? 4.716 -4.416 -8.105 1.00 87.94 347 ALA A O 1
ATOM 2687 N N . LEU A 1 348 ? 4.800 -3.013 -6.353 1.00 86.25 348 LEU A N 1
ATOM 2688 C CA . LEU A 1 348 ? 4.156 -3.925 -5.407 1.00 86.25 348 LEU A CA 1
ATOM 2689 C C . LEU A 1 348 ? 2.710 -4.235 -5.799 1.00 86.25 348 LEU A C 1
ATOM 2691 O O . LEU A 1 348 ? 2.326 -5.400 -5.787 1.00 86.25 348 LEU A O 1
ATOM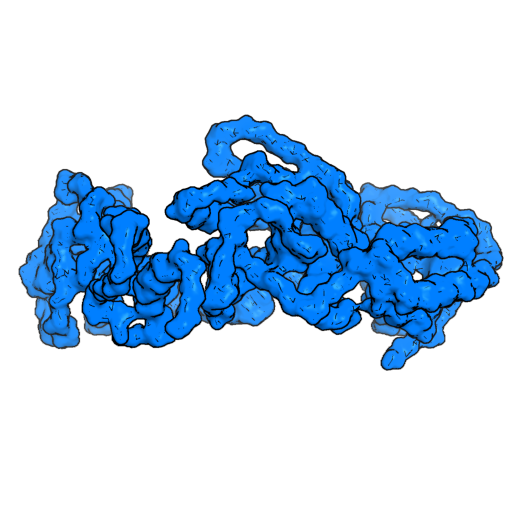 2695 N N . MET A 1 349 ? 1.922 -3.233 -6.203 1.00 80.81 349 MET A N 1
ATOM 2696 C CA . MET A 1 349 ? 0.551 -3.435 -6.691 1.00 80.81 349 MET A CA 1
ATOM 2697 C C . MET A 1 349 ? 0.528 -4.344 -7.923 1.00 80.81 349 MET A C 1
ATOM 2699 O O . MET A 1 349 ? -0.232 -5.308 -7.963 1.00 80.81 349 MET A O 1
ATOM 2703 N N . ILE A 1 350 ? 1.422 -4.102 -8.888 1.00 82.06 350 ILE A N 1
ATOM 2704 C CA . ILE A 1 350 ? 1.580 -4.964 -10.063 1.00 82.06 350 ILE A CA 1
ATOM 2705 C C . ILE A 1 350 ? 1.978 -6.377 -9.647 1.00 82.06 350 ILE A C 1
ATOM 2707 O O . ILE A 1 350 ? 1.481 -7.337 -10.230 1.00 82.06 350 ILE A O 1
ATOM 2711 N N . TYR A 1 351 ? 2.871 -6.536 -8.668 1.00 85.25 351 TYR A N 1
ATOM 2712 C CA . TYR A 1 351 ? 3.278 -7.854 -8.192 1.00 85.25 351 TYR A CA 1
ATOM 2713 C C . TYR A 1 351 ? 2.133 -8.589 -7.499 1.00 85.25 351 TYR A C 1
ATOM 2715 O O . TYR A 1 351 ? 1.977 -9.781 -7.739 1.00 85.25 351 TYR A O 1
ATOM 2723 N N . LEU A 1 352 ? 1.356 -7.906 -6.657 1.00 78.38 352 LEU A N 1
ATOM 2724 C CA . LEU A 1 352 ? 0.236 -8.469 -5.899 1.00 78.38 352 LEU A CA 1
ATOM 2725 C C . LEU A 1 352 ? -0.966 -8.827 -6.783 1.00 78.38 352 LEU A C 1
ATOM 2727 O O . LEU A 1 352 ? -1.719 -9.733 -6.430 1.00 78.38 352 LEU A O 1
ATOM 2731 N N . ASP A 1 353 ? -1.131 -8.161 -7.926 1.00 76.06 353 ASP A N 1
ATOM 2732 C CA . ASP A 1 353 ? -2.177 -8.484 -8.893 1.00 76.06 353 ASP A CA 1
ATOM 2733 C C . ASP A 1 353 ? -1.965 -9.890 -9.496 1.00 76.06 353 ASP A C 1
ATOM 2735 O O . ASP A 1 353 ? -0.844 -10.220 -9.897 1.00 76.06 353 ASP A O 1
ATOM 2739 N N . PRO A 1 354 ? -3.000 -10.743 -9.584 1.00 71.31 354 PRO A N 1
ATOM 2740 C CA . PRO A 1 354 ? -2.863 -12.095 -10.126 1.00 71.31 354 PRO A CA 1
ATOM 2741 C C . PRO A 1 354 ? -2.646 -12.143 -11.648 1.00 71.31 354 PRO A C 1
ATOM 2743 O O . PRO A 1 354 ? -2.143 -13.146 -12.151 1.00 71.31 354 PRO A O 1
ATOM 2746 N N . ARG A 1 355 ? -3.007 -11.093 -12.395 1.00 76.88 355 ARG A N 1
ATOM 2747 C CA . ARG A 1 355 ? -2.878 -11.052 -13.860 1.00 76.88 355 ARG A CA 1
ATOM 2748 C C . ARG A 1 355 ? -1.417 -10.941 -14.300 1.00 76.88 355 ARG A C 1
ATOM 2750 O O . ARG A 1 355 ? -0.560 -10.524 -13.514 1.00 76.88 355 ARG A O 1
ATOM 2757 N N . PRO A 1 356 ? -1.086 -11.249 -15.565 1.00 80.44 356 PRO A N 1
ATOM 2758 C CA . PRO A 1 356 ? 0.251 -11.021 -16.109 1.00 80.44 356 PRO A CA 1
ATOM 2759 C C . PRO A 1 356 ? 0.733 -9.574 -15.926 1.00 80.44 356 PRO A C 1
ATOM 2761 O O . PRO A 1 356 ? -0.066 -8.637 -15.933 1.00 80.44 356 PRO A O 1
ATOM 2764 N N . PHE A 1 357 ? 2.056 -9.383 -15.816 1.00 85.94 357 PHE A N 1
ATOM 2765 C CA . PHE A 1 357 ? 2.679 -8.067 -15.590 1.00 85.94 357 PHE A CA 1
ATOM 2766 C C . PHE A 1 357 ? 2.118 -6.982 -16.512 1.00 85.94 357 PHE A C 1
ATOM 2768 O O . PHE A 1 357 ? 1.793 -5.898 -16.050 1.00 85.94 357 PHE A O 1
ATOM 2775 N N . ARG A 1 358 ? 1.976 -7.281 -17.809 1.00 83.12 358 ARG A N 1
ATOM 2776 C CA . ARG A 1 358 ? 1.527 -6.313 -18.814 1.00 83.12 358 ARG A CA 1
ATOM 2777 C C . ARG A 1 358 ? 0.129 -5.767 -18.524 1.00 83.12 358 ARG A C 1
ATOM 2779 O O . ARG A 1 358 ? -0.061 -4.561 -18.600 1.00 83.12 358 ARG A O 1
ATOM 2786 N N . GLU A 1 359 ? -0.823 -6.637 -18.201 1.00 79.44 359 GLU A N 1
ATOM 2787 C CA . GLU A 1 359 ? -2.209 -6.241 -17.923 1.00 79.44 359 GLU A CA 1
ATOM 2788 C C . GLU A 1 359 ? -2.284 -5.396 -16.651 1.00 79.44 359 GLU A C 1
ATOM 2790 O O . GLU A 1 359 ? -2.849 -4.304 -16.660 1.00 79.44 359 GLU A O 1
ATOM 2795 N N . ALA A 1 360 ? -1.618 -5.858 -15.589 1.00 78.44 360 ALA A N 1
ATOM 2796 C CA . ALA A 1 360 ? -1.526 -5.121 -14.337 1.00 78.44 360 ALA A CA 1
ATOM 2797 C C . ALA A 1 360 ? -0.808 -3.770 -14.522 1.00 78.44 360 ALA A C 1
ATOM 2799 O O . ALA A 1 360 ? -1.249 -2.755 -13.993 1.00 78.44 360 ALA A O 1
ATOM 2800 N N . PHE A 1 361 ? 0.270 -3.715 -15.310 1.00 83.75 361 PHE A N 1
ATOM 2801 C CA . PHE A 1 361 ? 0.979 -2.472 -15.608 1.00 83.75 361 PHE A CA 1
ATOM 2802 C C . PHE A 1 361 ? 0.113 -1.493 -16.401 1.00 83.75 361 PHE A C 1
ATOM 2804 O O . PHE A 1 361 ? 0.172 -0.300 -16.135 1.00 83.75 361 PHE A O 1
ATOM 2811 N N . THR A 1 362 ? -0.702 -1.953 -17.352 1.00 79.88 362 THR A N 1
ATOM 2812 C CA . THR A 1 362 ? -1.619 -1.064 -18.079 1.00 79.88 362 THR A CA 1
ATOM 2813 C C . THR A 1 362 ? -2.647 -0.430 -17.141 1.00 79.88 362 THR A C 1
ATOM 2815 O O . THR A 1 362 ? -2.903 0.766 -17.252 1.00 79.88 362 THR A O 1
ATOM 2818 N N . GLU A 1 363 ? -3.183 -1.186 -16.183 1.00 73.00 363 GLU A N 1
ATOM 2819 C CA . GLU A 1 363 ? -4.141 -0.653 -15.208 1.00 73.00 363 GLU A CA 1
ATOM 2820 C C . GLU A 1 363 ? -3.479 0.270 -14.175 1.00 73.00 363 GLU A C 1
ATOM 2822 O O . GLU A 1 363 ? -3.915 1.404 -13.968 1.00 73.00 363 GLU A O 1
ATOM 2827 N N . PHE A 1 364 ? -2.383 -0.173 -13.555 1.00 72.62 364 PHE A N 1
ATOM 2828 C CA . PHE A 1 364 ? -1.708 0.579 -12.492 1.00 72.62 364 PHE A CA 1
ATOM 2829 C C . PHE A 1 364 ? -0.700 1.619 -13.008 1.00 72.62 364 PHE A C 1
ATOM 2831 O O . PHE A 1 364 ? -0.191 2.441 -12.241 1.00 72.62 364 PHE A O 1
ATOM 2838 N N . GLY A 1 365 ? -0.411 1.626 -14.307 1.00 63.16 365 GLY A N 1
ATOM 2839 C CA . GLY A 1 365 ? 0.429 2.624 -14.971 1.00 63.16 365 GLY A CA 1
ATOM 2840 C C . GLY A 1 365 ? -0.226 4.003 -15.010 1.00 63.16 365 GLY A C 1
ATOM 2841 O O . GLY A 1 365 ? 0.462 5.012 -14.859 1.00 63.16 365 GLY A O 1
ATOM 2842 N N . GLU A 1 366 ? -1.557 4.042 -15.110 1.00 57.62 366 GLU A N 1
ATOM 2843 C CA . GLU A 1 366 ? -2.372 5.266 -15.059 1.00 57.62 366 GLU A CA 1
ATOM 2844 C C . GLU A 1 366 ? -2.964 5.527 -13.658 1.00 57.62 366 GLU A C 1
ATOM 2846 O O . GLU A 1 366 ? -3.736 6.471 -13.462 1.00 57.62 366 GLU A O 1
ATOM 2851 N N . TYR A 1 367 ? -2.584 4.720 -12.659 1.00 55.78 367 TYR A N 1
ATOM 2852 C CA . TYR A 1 367 ? -2.991 4.909 -11.269 1.00 55.78 367 TYR A CA 1
ATOM 2853 C C . TYR A 1 367 ? -2.608 6.313 -10.779 1.00 55.78 367 TYR A C 1
ATOM 2855 O O . TYR A 1 367 ? -1.434 6.704 -10.785 1.00 55.78 367 TYR A O 1
ATOM 2863 N N . LYS A 1 368 ? -3.618 7.077 -10.346 1.00 54.75 368 LYS A N 1
ATOM 2864 C CA . LYS A 1 368 ? -3.450 8.445 -9.851 1.00 54.75 368 LYS A CA 1
ATOM 2865 C C . LYS A 1 368 ? -3.025 8.422 -8.389 1.00 54.75 368 LYS A C 1
ATOM 2867 O O . LYS A 1 368 ? -3.756 7.962 -7.521 1.00 54.75 368 LYS A O 1
ATOM 2872 N N . GLU A 1 369 ? -1.873 9.031 -8.141 1.00 51.28 369 GLU A N 1
ATOM 2873 C CA . GLU A 1 369 ? -1.121 9.139 -6.885 1.00 51.28 369 GLU A CA 1
ATOM 2874 C C . GLU A 1 369 ? -1.894 9.633 -5.635 1.00 51.28 369 GLU A C 1
ATOM 2876 O O . GLU A 1 369 ? -1.323 9.695 -4.554 1.00 51.28 369 GLU A O 1
ATOM 2881 N N . GLY A 1 370 ? -3.168 10.014 -5.718 1.00 51.03 370 GLY A N 1
ATOM 2882 C CA . GLY A 1 370 ? -3.893 10.643 -4.606 1.00 51.03 370 GLY A CA 1
ATOM 2883 C C . GLY A 1 370 ? -4.472 9.700 -3.541 1.00 51.03 370 GLY A C 1
ATOM 2884 O O . GLY A 1 370 ? -5.150 10.195 -2.643 1.00 51.03 370 GLY A O 1
ATOM 2885 N N . GLN A 1 371 ? -4.299 8.378 -3.659 1.00 49.19 371 GLN A N 1
ATOM 2886 C CA . GLN A 1 371 ? -5.247 7.427 -3.05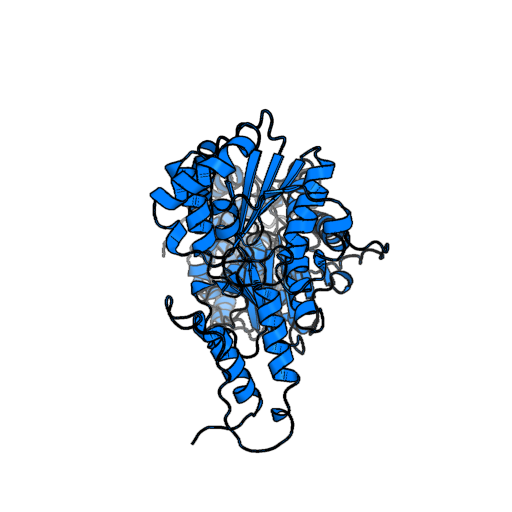4 1.00 49.19 371 GLN A CA 1
ATOM 2887 C C . GLN A 1 371 ? -4.625 6.543 -1.949 1.00 49.19 371 GLN A C 1
ATOM 2889 O O . GLN A 1 371 ? -5.200 6.470 -0.866 1.00 49.19 371 GLN A O 1
ATOM 2894 N N . ASP A 1 372 ? -3.396 6.033 -2.105 1.00 54.97 372 ASP A N 1
ATOM 2895 C CA . ASP A 1 372 ? -2.800 5.115 -1.118 1.00 54.97 372 ASP A CA 1
ATOM 2896 C C . ASP A 1 372 ? -1.523 5.670 -0.475 1.00 54.97 372 ASP A C 1
ATOM 2898 O O . ASP A 1 372 ? -0.576 6.053 -1.165 1.00 54.97 372 ASP A O 1
ATOM 2902 N N . ASN A 1 373 ? -1.494 5.720 0.863 1.00 64.88 373 ASN A N 1
ATOM 2903 C CA . ASN A 1 373 ? -0.330 6.208 1.614 1.00 64.88 373 ASN A CA 1
ATOM 2904 C C . ASN A 1 373 ? 0.413 5.090 2.361 1.00 64.88 373 ASN A C 1
ATOM 2906 O O . ASN A 1 373 ? 1.586 5.279 2.682 1.00 64.88 373 ASN A O 1
ATOM 2910 N N . VAL A 1 374 ? -0.237 3.945 2.610 1.00 72.94 374 VAL A N 1
ATOM 2911 C CA . VAL A 1 374 ? 0.348 2.791 3.300 1.00 72.94 374 VAL A CA 1
ATOM 2912 C C . VAL A 1 374 ? -0.083 1.495 2.599 1.00 72.94 374 VAL A C 1
ATOM 2914 O O . VAL A 1 374 ? -1.250 1.308 2.277 1.00 72.94 374 VAL A O 1
ATOM 2917 N N . VAL A 1 375 ? 0.853 0.588 2.343 1.00 77.50 375 VAL A N 1
ATOM 2918 C CA . VAL A 1 375 ? 0.587 -0.782 1.888 1.00 77.50 375 VAL A CA 1
ATOM 2919 C C . VAL A 1 375 ? 1.109 -1.727 2.953 1.00 77.50 375 VAL A C 1
ATOM 2921 O O . VAL A 1 375 ? 2.293 -1.696 3.292 1.00 77.50 375 VAL A O 1
ATOM 2924 N N . LEU A 1 376 ? 0.219 -2.560 3.481 1.00 81.44 376 LEU A N 1
ATOM 2925 C CA . LEU A 1 376 ? 0.544 -3.567 4.478 1.00 81.44 376 LEU A CA 1
ATOM 2926 C C . LEU A 1 376 ? 0.827 -4.876 3.757 1.00 81.44 376 LEU A C 1
ATOM 2928 O O . LEU A 1 376 ? -0.025 -5.394 3.034 1.00 81.44 376 LEU A O 1
ATOM 2932 N N . LEU A 1 377 ? 2.024 -5.409 3.952 1.00 83.94 377 LEU A N 1
ATOM 2933 C CA . LEU A 1 377 ? 2.418 -6.706 3.431 1.00 83.94 377 LEU A CA 1
ATOM 2934 C C . LEU A 1 377 ? 2.738 -7.652 4.582 1.00 83.94 377 LEU A C 1
ATOM 2936 O O . LEU A 1 377 ? 3.233 -7.243 5.633 1.00 83.94 377 LEU A O 1
ATOM 2940 N N . THR A 1 378 ? 2.524 -8.933 4.337 1.00 84.62 378 THR A N 1
ATOM 2941 C CA . THR A 1 378 ? 3.030 -10.018 5.166 1.00 84.62 378 THR A CA 1
ATOM 2942 C C . THR A 1 378 ? 3.902 -10.900 4.292 1.00 84.62 378 THR A C 1
ATOM 2944 O O . THR A 1 378 ? 3.463 -11.394 3.248 1.00 84.62 378 THR A O 1
ATOM 2947 N N . PHE A 1 379 ? 5.149 -11.080 4.711 1.00 87.56 379 PHE A N 1
ATOM 2948 C CA . PHE A 1 379 ? 6.059 -12.048 4.130 1.00 87.56 379 PHE A CA 1
ATOM 2949 C C . PHE A 1 379 ? 6.014 -13.342 4.936 1.00 87.56 379 PHE A C 1
ATOM 2951 O O . PHE A 1 379 ? 6.232 -13.329 6.145 1.00 87.56 379 PHE A O 1
ATOM 2958 N N . GLU A 1 380 ? 5.729 -14.450 4.265 1.00 82.25 380 GLU A N 1
ATOM 2959 C CA . GLU A 1 380 ? 5.577 -15.766 4.880 1.00 82.25 380 GLU A CA 1
ATOM 2960 C C . GLU A 1 380 ? 5.872 -16.849 3.830 1.00 82.25 380 GLU A C 1
ATOM 2962 O O . GLU A 1 380 ? 5.481 -16.713 2.671 1.00 82.25 380 GLU A O 1
ATOM 2967 N N . HIS A 1 381 ? 6.579 -17.919 4.214 1.00 80.00 381 HIS A N 1
ATOM 2968 C CA . HIS A 1 381 ? 6.928 -19.046 3.328 1.00 80.00 381 HIS A CA 1
ATOM 2969 C C . HIS A 1 381 ? 7.530 -18.620 1.972 1.00 80.00 381 HIS A C 1
ATOM 2971 O O . HIS A 1 381 ? 7.254 -19.209 0.928 1.00 80.00 381 HIS A O 1
ATOM 2977 N N . GLY A 1 382 ? 8.343 -17.560 1.961 1.00 81.19 382 GLY A N 1
ATOM 2978 C CA . GLY A 1 382 ? 8.963 -17.066 0.732 1.00 81.19 382 GLY A CA 1
ATOM 2979 C C . GLY A 1 382 ? 8.075 -16.164 -0.131 1.00 81.19 382 GLY A C 1
ATOM 2980 O O . GLY A 1 382 ? 8.543 -15.722 -1.181 1.00 81.19 382 GLY A O 1
ATOM 2981 N N . LEU A 1 383 ? 6.836 -15.876 0.276 1.00 80.44 383 LEU A N 1
ATOM 2982 C CA . LEU A 1 383 ? 5.840 -15.144 -0.508 1.00 80.44 383 LEU A CA 1
ATOM 2983 C C . LEU A 1 383 ? 5.420 -13.841 0.179 1.00 80.44 383 LEU A C 1
ATOM 2985 O O . LEU A 1 383 ? 5.221 -13.798 1.388 1.00 80.44 383 LEU A O 1
ATOM 2989 N N . LEU A 1 384 ? 5.226 -12.784 -0.618 1.00 82.94 384 LEU A N 1
ATOM 2990 C CA . LEU A 1 384 ? 4.581 -11.550 -0.161 1.00 82.94 384 LEU A CA 1
ATOM 2991 C C . LEU A 1 384 ? 3.079 -11.636 -0.431 1.00 82.94 384 LEU A C 1
ATOM 2993 O O . LEU A 1 384 ? 2.642 -11.737 -1.584 1.00 82.94 384 LEU A O 1
ATOM 2997 N N . SER A 1 385 ? 2.306 -11.540 0.638 1.00 77.88 385 SER A N 1
ATOM 2998 C CA . SER A 1 385 ? 0.875 -11.252 0.627 1.00 77.88 385 SER A CA 1
ATOM 2999 C C . SER A 1 385 ? 0.656 -9.812 1.076 1.00 77.88 385 SER A C 1
ATOM 3001 O O . SER A 1 385 ? 1.525 -9.241 1.730 1.00 77.88 385 SER A O 1
ATOM 3003 N N . GLY A 1 386 ? -0.458 -9.183 0.711 1.00 68.88 386 GLY A N 1
ATOM 3004 C CA . GLY A 1 386 ? -0.644 -7.789 1.089 1.00 68.88 386 GLY A CA 1
ATOM 3005 C C . GLY A 1 386 ? -2.000 -7.195 0.778 1.00 68.88 386 GLY A C 1
ATOM 3006 O O . GLY A 1 386 ? -2.824 -7.807 0.100 1.00 68.88 386 GLY A O 1
ATOM 3007 N N . TYR A 1 387 ? -2.192 -5.983 1.289 1.00 62.50 387 TYR A N 1
ATOM 3008 C CA . TYR A 1 387 ? -3.353 -5.133 1.079 1.00 62.50 387 TYR A CA 1
ATOM 3009 C C . TYR A 1 387 ? -2.951 -3.652 1.140 1.00 62.50 387 TYR A C 1
ATOM 3011 O O . TYR A 1 387 ? -2.102 -3.254 1.938 1.00 62.50 387 TYR A O 1
ATOM 3019 N N . SER A 1 388 ? -3.567 -2.826 0.293 1.00 54.00 388 SER A N 1
ATOM 3020 C CA . SER A 1 388 ? -3.351 -1.378 0.285 1.00 54.00 388 SER A CA 1
ATOM 3021 C C . SER A 1 388 ? -4.247 -0.719 1.333 1.00 54.00 388 SER A C 1
ATOM 3023 O O . SER A 1 388 ? -5.462 -0.633 1.148 1.00 54.00 388 SER A O 1
ATOM 3025 N N . THR A 1 389 ? -3.676 -0.260 2.450 1.00 47.66 389 THR A N 1
ATOM 3026 C CA . THR A 1 389 ? -4.400 0.617 3.371 1.00 47.66 389 THR A CA 1
ATOM 3027 C C . THR A 1 389 ? -4.371 2.030 2.815 1.00 47.66 389 THR A C 1
ATOM 3029 O O . THR A 1 389 ? -3.536 2.887 3.119 1.00 47.66 389 THR A O 1
ATOM 3032 N N . ALA A 1 390 ? -5.359 2.286 1.970 1.00 45.88 390 ALA A N 1
ATOM 3033 C CA . ALA A 1 390 ? -5.691 3.624 1.556 1.00 45.88 390 ALA A CA 1
ATOM 3034 C C . ALA A 1 390 ? -6.016 4.464 2.800 1.00 45.88 390 ALA A C 1
ATOM 3036 O O . ALA A 1 390 ? -7.107 4.372 3.361 1.00 45.88 390 ALA A O 1
ATOM 3037 N N . VAL A 1 391 ? -5.127 5.377 3.189 1.00 44.66 391 VAL A N 1
ATOM 3038 C CA . VAL A 1 391 ? -5.542 6.615 3.869 1.00 44.66 391 VAL A CA 1
ATOM 3039 C C . VAL A 1 391 ? -6.207 7.516 2.805 1.00 44.66 391 VAL A C 1
ATOM 3041 O O . VAL A 1 391 ? -5.768 8.637 2.545 1.00 44.66 391 VAL A O 1
ATOM 3044 N N . GLY A 1 392 ? -7.219 6.974 2.115 1.00 40.91 392 GLY A N 1
ATOM 3045 C CA . GLY A 1 392 ? -7.812 7.533 0.903 1.00 40.91 392 GLY A CA 1
ATOM 3046 C C . GLY A 1 392 ? -8.506 6.508 -0.001 1.00 40.91 392 GLY A C 1
ATOM 3047 O O . GLY A 1 392 ? -8.059 6.331 -1.124 1.00 40.91 392 GLY A O 1
ATOM 3048 N N . LEU A 1 393 ? -9.605 5.902 0.469 1.00 36.41 393 LEU A N 1
ATOM 3049 C CA . LEU A 1 393 ? -10.653 5.167 -0.278 1.00 36.41 393 LEU A CA 1
ATOM 3050 C C . LEU A 1 393 ? -10.476 5.111 -1.811 1.00 36.41 393 LEU A C 1
ATOM 3052 O O . LEU A 1 393 ? -10.352 6.158 -2.436 1.00 36.41 393 LEU A O 1
ATOM 3056 N N . SER A 1 394 ? -10.555 3.946 -2.455 1.00 46.41 394 SER A N 1
ATOM 3057 C CA . SER A 1 394 ? -10.607 3.801 -3.926 1.00 46.41 394 SER A CA 1
ATOM 3058 C C . SER A 1 394 ? -11.634 4.741 -4.581 1.00 46.41 394 SER A C 1
ATOM 3060 O O . SER A 1 394 ? -12.520 5.264 -3.921 1.00 46.41 394 SER A O 1
ATOM 3062 N N . ALA A 1 395 ? -11.577 4.985 -5.896 1.00 42.25 395 ALA A N 1
ATOM 3063 C CA . ALA A 1 395 ? -12.573 5.845 -6.565 1.00 42.25 395 ALA A CA 1
ATOM 3064 C C . ALA A 1 395 ? -14.034 5.428 -6.280 1.00 42.25 395 ALA A C 1
ATOM 3066 O O . ALA A 1 395 ? -14.892 6.285 -6.082 1.00 42.25 395 ALA A O 1
ATOM 3067 N N . ARG A 1 396 ? -14.288 4.118 -6.176 1.00 45.19 396 ARG A N 1
ATOM 3068 C CA . ARG A 1 396 ? -15.590 3.550 -5.806 1.00 45.19 396 ARG A CA 1
ATOM 3069 C C . ARG A 1 396 ? -15.937 3.800 -4.337 1.00 45.19 396 ARG A C 1
ATOM 3071 O O . ARG A 1 396 ? -17.062 4.181 -4.038 1.00 45.19 396 ARG A O 1
ATOM 3078 N N . GLU A 1 397 ? -14.984 3.614 -3.432 1.00 43.88 397 GLU A N 1
ATOM 3079 C CA . GLU A 1 397 ? -15.178 3.862 -2.001 1.00 43.88 397 GLU A CA 1
ATOM 3080 C C . GLU A 1 397 ? -15.284 5.366 -1.688 1.00 43.88 397 GLU A C 1
ATOM 3082 O O . GLU A 1 397 ? -16.076 5.746 -0.837 1.00 43.88 397 GLU A O 1
ATOM 3087 N N . ARG A 1 398 ? -14.568 6.243 -2.411 1.00 47.31 398 ARG A N 1
ATOM 3088 C CA . ARG A 1 398 ? -14.746 7.704 -2.369 1.00 47.31 398 ARG A CA 1
ATOM 3089 C C . ARG A 1 398 ? -16.135 8.076 -2.843 1.00 47.31 398 ARG A C 1
ATOM 3091 O O . ARG A 1 398 ? -16.789 8.819 -2.143 1.00 47.31 398 ARG A O 1
ATOM 3098 N N . ALA A 1 399 ? -16.616 7.523 -3.956 1.00 53.22 399 ALA A N 1
ATOM 3099 C CA . ALA A 1 399 ? -17.982 7.774 -4.407 1.00 53.22 399 ALA A CA 1
ATOM 3100 C C . ALA A 1 399 ? -19.022 7.305 -3.373 1.00 53.22 399 ALA A C 1
ATOM 3102 O O . ALA A 1 399 ? -19.973 8.028 -3.100 1.00 53.22 399 ALA A O 1
ATOM 3103 N N . ALA A 1 400 ? -18.815 6.142 -2.745 1.00 46.47 400 ALA A N 1
ATOM 3104 C CA . ALA A 1 400 ? -19.691 5.636 -1.688 1.00 46.47 400 ALA A CA 1
ATOM 3105 C C . ALA A 1 400 ? -19.638 6.497 -0.413 1.00 46.47 400 ALA A C 1
ATOM 3107 O O . ALA A 1 400 ? -20.682 6.824 0.144 1.00 46.47 400 ALA A O 1
ATOM 3108 N N . ARG A 1 401 ? -18.444 6.919 0.024 1.00 42.91 401 ARG A N 1
ATOM 3109 C CA . ARG A 1 401 ? -18.270 7.824 1.166 1.00 42.91 401 ARG A CA 1
ATOM 3110 C C . ARG A 1 401 ? -18.779 9.220 0.853 1.00 42.91 401 ARG A C 1
ATOM 3112 O O . ARG A 1 401 ? -19.392 9.812 1.713 1.00 42.91 401 ARG A O 1
ATOM 3119 N N . ASP A 1 402 ? -18.538 9.771 -0.326 1.00 48.09 402 ASP A N 1
ATOM 3120 C CA . ASP A 1 402 ? -18.979 11.114 -0.702 1.00 48.09 402 ASP A CA 1
ATOM 3121 C C . ASP A 1 402 ? -20.506 11.132 -0.899 1.00 48.09 402 ASP A C 1
ATOM 3123 O O . ASP A 1 402 ? -21.153 12.104 -0.515 1.00 48.09 402 ASP A O 1
ATOM 3127 N N . ALA A 1 403 ? -21.106 10.029 -1.365 1.00 55.09 403 ALA A N 1
ATOM 3128 C CA . ALA A 1 403 ? -22.551 9.809 -1.300 1.00 55.09 403 ALA A CA 1
ATOM 3129 C C . ALA A 1 403 ? -23.038 9.722 0.157 1.00 55.09 403 ALA A C 1
ATOM 3131 O O . ALA A 1 403 ? -23.990 10.403 0.523 1.00 55.09 403 ALA A O 1
ATOM 3132 N N . TRP A 1 404 ? -22.353 8.963 1.018 1.00 41.66 404 TRP A N 1
ATOM 3133 C CA . TRP A 1 404 ? -22.682 8.854 2.443 1.00 41.66 404 TRP A CA 1
ATOM 3134 C C . TRP A 1 404 ? -22.489 10.172 3.207 1.00 41.66 404 TRP A C 1
ATOM 3136 O O . TRP A 1 404 ? -23.308 10.501 4.047 1.00 41.66 404 TRP A O 1
ATOM 3146 N N . MET A 1 405 ? -21.464 10.961 2.885 1.00 40.50 405 MET A N 1
ATOM 3147 C CA . MET A 1 405 ? -21.155 12.278 3.446 1.00 40.50 405 MET A CA 1
ATOM 3148 C C . MET A 1 405 ? -22.114 13.333 2.919 1.00 40.50 405 MET A C 1
ATOM 3150 O O . MET A 1 405 ? -22.427 14.251 3.656 1.00 40.50 405 MET A O 1
ATOM 3154 N N . THR A 1 406 ? -22.592 13.222 1.676 1.00 51.81 406 THR A N 1
ATOM 3155 C CA . THR A 1 406 ? -23.702 14.042 1.170 1.00 51.81 406 THR A CA 1
ATOM 3156 C C . THR A 1 406 ? -24.974 13.716 1.945 1.00 51.81 406 THR A C 1
ATOM 3158 O O . THR A 1 406 ? -25.606 14.631 2.454 1.00 51.81 406 THR A O 1
ATOM 3161 N N . VAL A 1 407 ? -25.277 12.430 2.156 1.00 49.38 407 VAL A N 1
ATOM 3162 C CA . VAL A 1 407 ? -26.393 11.985 3.007 1.00 49.38 407 VAL A CA 1
ATOM 3163 C C . VAL A 1 407 ? -26.211 12.439 4.459 1.00 49.38 407 VAL A C 1
ATOM 3165 O O . VAL A 1 407 ? -27.175 12.872 5.077 1.00 49.38 407 VAL A O 1
ATOM 3168 N N . GLU A 1 408 ? -25.000 12.395 5.017 1.00 39.03 408 GLU A N 1
ATOM 3169 C CA . GLU A 1 408 ? -24.707 12.881 6.370 1.00 39.03 408 GLU A CA 1
ATOM 3170 C C . GLU A 1 408 ? -24.755 14.403 6.454 1.00 39.03 408 GLU A C 1
ATOM 3172 O O . GLU A 1 408 ? -25.237 14.941 7.434 1.00 39.03 408 GLU A O 1
ATOM 3177 N N . ARG A 1 409 ? -24.322 15.130 5.425 1.00 41.88 409 ARG A N 1
ATOM 3178 C CA . ARG A 1 409 ? -24.411 16.592 5.374 1.00 41.88 409 ARG A CA 1
ATOM 3179 C C . ARG A 1 409 ? -25.865 17.031 5.237 1.00 41.88 409 ARG A C 1
ATOM 3181 O O . ARG A 1 409 ? -26.288 17.893 5.987 1.00 41.88 409 ARG A O 1
ATOM 3188 N N . GLU A 1 410 ? -26.657 16.349 4.412 1.00 51.19 410 GLU A N 1
ATOM 3189 C CA . GLU A 1 410 ? -28.113 16.509 4.352 1.00 51.19 410 GLU A CA 1
ATOM 3190 C C . GLU A 1 410 ? -28.795 16.123 5.673 1.00 51.19 410 GLU A C 1
ATOM 3192 O O . GLU A 1 410 ? -29.739 16.790 6.089 1.00 51.19 410 GLU A O 1
ATOM 3197 N N . ARG A 1 411 ? -28.330 15.080 6.376 1.00 46.50 411 ARG A N 1
ATOM 3198 C CA . ARG A 1 411 ? -28.820 14.714 7.719 1.00 46.50 411 ARG A CA 1
ATOM 3199 C C . ARG A 1 411 ? -28.428 15.748 8.767 1.00 46.50 411 ARG A C 1
ATOM 3201 O O . ARG A 1 411 ? -29.260 16.108 9.588 1.00 46.50 411 ARG A O 1
ATOM 3208 N N . ARG A 1 412 ? -27.205 16.266 8.718 1.00 37.16 412 ARG A N 1
ATOM 3209 C CA . ARG A 1 412 ? -26.657 17.287 9.615 1.00 37.16 412 ARG A CA 1
ATOM 3210 C C . ARG A 1 412 ? -27.310 18.650 9.386 1.00 37.16 412 ARG A C 1
ATOM 3212 O O . ARG A 1 412 ? -27.549 19.358 10.355 1.00 37.16 412 ARG A O 1
ATOM 3219 N N . ASP A 1 413 ? -27.679 18.961 8.146 1.00 44.47 413 ASP A N 1
ATOM 3220 C CA . ASP A 1 413 ? -28.442 20.156 7.771 1.00 44.47 413 ASP A CA 1
ATOM 3221 C C . ASP A 1 413 ? -29.949 20.000 8.086 1.00 44.47 413 ASP A C 1
ATOM 3223 O O . ASP A 1 413 ? -30.632 20.990 8.348 1.00 44.47 413 ASP A O 1
ATOM 3227 N N . ARG A 1 414 ? -30.473 18.761 8.155 1.00 48.81 414 ARG A N 1
ATOM 3228 C CA . ARG A 1 414 ? -31.811 18.439 8.709 1.00 48.81 414 ARG A CA 1
ATOM 3229 C C . ARG A 1 414 ? -31.841 18.429 10.240 1.00 48.81 414 ARG A C 1
ATOM 3231 O O . ARG A 1 414 ? -32.887 18.683 10.832 1.00 48.81 414 ARG A O 1
ATOM 3238 N N . VAL A 1 415 ? -30.709 18.169 10.891 1.00 42.94 415 VAL A N 1
ATOM 3239 C CA . VAL A 1 415 ? 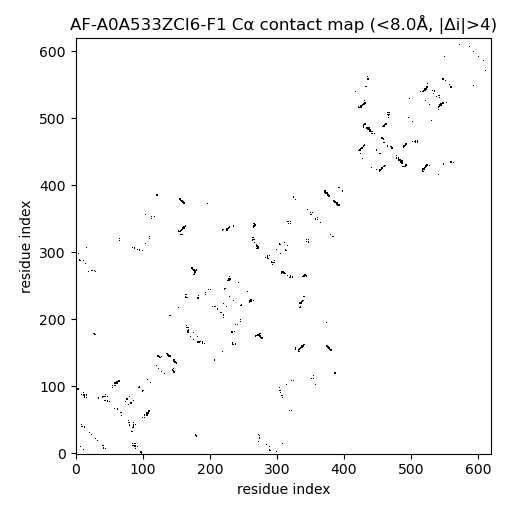-30.546 18.260 12.344 1.00 42.94 415 VAL A CA 1
ATOM 3240 C C . VAL A 1 415 ? -30.249 19.714 12.709 1.00 42.94 415 VAL A C 1
ATOM 3242 O O . VAL A 1 415 ? -29.126 20.120 12.999 1.00 42.94 415 VAL A O 1
ATOM 3245 N N . THR A 1 416 ? -31.301 20.528 12.742 1.00 39.75 416 THR A N 1
ATOM 3246 C CA . THR A 1 416 ? -31.263 21.821 13.430 1.00 39.75 416 THR A CA 1
ATOM 3247 C C . THR A 1 416 ? -31.344 21.566 14.937 1.00 39.75 416 THR A C 1
ATOM 3249 O O . THR A 1 416 ? -32.377 21.778 15.567 1.00 39.75 416 THR A O 1
ATOM 3252 N N . LEU A 1 417 ? -30.247 21.114 15.558 1.00 44.34 417 LEU A N 1
ATOM 3253 C CA . LEU A 1 417 ? -30.086 21.371 16.992 1.00 44.34 417 LEU A CA 1
ATOM 3254 C C . LEU A 1 417 ? -30.039 22.889 17.105 1.00 44.34 417 LEU A C 1
ATOM 3256 O O . LEU A 1 417 ? -29.075 23.488 16.640 1.00 44.34 417 LEU A O 1
ATOM 3260 N N . LYS A 1 418 ? -31.084 23.528 17.641 1.00 47.06 418 LYS A N 1
ATOM 3261 C CA . LYS A 1 418 ? -31.040 24.958 17.956 1.00 47.06 418 LYS A CA 1
ATOM 3262 C C . LYS A 1 418 ? -30.038 25.104 19.107 1.00 47.06 418 LYS A C 1
ATOM 3264 O O . LYS A 1 418 ? -30.397 24.806 20.240 1.00 47.06 418 LYS A O 1
ATOM 3269 N N . PRO A 1 419 ? -28.788 25.556 18.881 1.00 44.53 419 PRO A N 1
ATOM 3270 C CA . PRO A 1 419 ? -27.763 25.557 19.927 1.00 44.53 419 PRO A CA 1
ATOM 3271 C C . PRO A 1 419 ? -28.026 26.644 20.974 1.00 44.53 419 PRO A C 1
ATOM 3273 O O . PRO A 1 419 ? -27.326 26.739 21.980 1.00 44.53 419 PRO A O 1
ATOM 3276 N N . LYS A 1 420 ? -29.030 27.500 20.749 1.00 45.06 420 LYS A N 1
ATOM 3277 C CA . LYS A 1 420 ? -29.441 28.501 21.721 1.00 45.06 420 LYS A CA 1
ATOM 3278 C C . LYS A 1 420 ? -30.249 27.823 22.832 1.00 45.06 420 LYS A C 1
ATOM 3280 O O . LYS A 1 420 ? -31.460 27.699 22.732 1.00 45.06 420 LYS A O 1
ATOM 3285 N N . GLN A 1 421 ? -29.503 27.492 23.890 1.00 68.19 421 GLN A N 1
ATOM 3286 C CA . GLN A 1 421 ? -29.923 27.252 25.276 1.00 68.19 421 GLN A CA 1
ATOM 3287 C C . GLN A 1 421 ? -30.487 25.866 25.626 1.00 68.19 421 GLN A C 1
ATOM 3289 O O . GLN A 1 421 ? -31.518 25.790 26.277 1.00 68.19 421 GLN A O 1
ATOM 3294 N N . ILE A 1 422 ? -29.776 24.772 25.321 1.00 81.88 422 ILE A N 1
ATOM 3295 C CA . ILE A 1 422 ? -29.968 23.552 26.129 1.00 81.88 422 ILE A CA 1
ATOM 3296 C C . ILE A 1 422 ? -29.383 23.815 27.517 1.00 81.88 422 ILE A C 1
ATOM 3298 O O . ILE A 1 422 ? -28.190 24.090 27.634 1.00 81.88 422 ILE A O 1
ATOM 3302 N N . LYS A 1 423 ? -30.222 23.751 28.550 1.00 89.25 423 LYS A N 1
ATOM 3303 C CA . LYS A 1 423 ? -29.834 23.897 29.962 1.00 89.25 423 LYS A CA 1
ATOM 3304 C C . LYS A 1 423 ? -30.041 22.615 30.760 1.00 89.25 423 LYS A C 1
ATOM 3306 O O . LYS A 1 423 ? -29.519 22.503 31.867 1.00 89.25 423 LYS A O 1
ATOM 3311 N N . ARG A 1 424 ? -30.766 21.642 30.199 1.00 92.31 424 ARG A N 1
ATOM 3312 C CA . ARG A 1 424 ? -31.115 20.398 30.884 1.00 92.31 424 ARG A CA 1
ATOM 3313 C C . ARG A 1 424 ? -30.987 19.165 29.994 1.00 92.31 424 ARG A C 1
ATOM 3315 O O . ARG A 1 424 ? -31.255 19.201 28.796 1.00 92.31 424 ARG A O 1
ATOM 3322 N N . ILE A 1 425 ? -30.628 18.043 30.604 1.00 94.69 425 ILE A N 1
ATOM 3323 C CA . ILE A 1 425 ? -30.672 16.714 29.999 1.00 94.69 425 ILE A CA 1
ATOM 3324 C C . ILE A 1 425 ? -31.548 15.808 30.861 1.00 94.69 425 ILE A C 1
ATOM 3326 O O . ILE A 1 425 ? -31.340 15.702 32.068 1.00 94.69 425 ILE A O 1
ATOM 3330 N N . VAL A 1 426 ? -32.496 15.120 30.233 1.00 96.94 426 VAL A N 1
ATOM 3331 C CA . VAL A 1 426 ? -33.236 14.007 30.835 1.00 96.94 426 VAL A CA 1
ATOM 3332 C C . VAL A 1 426 ? -32.697 12.723 30.225 1.00 96.94 426 VAL A C 1
ATOM 3334 O O . VAL A 1 426 ? -32.697 12.594 29.006 1.00 96.94 426 VAL A O 1
ATOM 3337 N N . ALA A 1 427 ? -32.219 11.779 31.031 1.00 96.75 427 ALA A N 1
ATOM 3338 C CA . ALA A 1 427 ? -31.650 10.531 30.532 1.00 96.75 427 ALA A CA 1
ATOM 3339 C C . ALA A 1 427 ? -32.380 9.305 31.073 1.00 96.75 427 ALA A C 1
ATOM 3341 O O . ALA A 1 427 ? -32.741 9.248 32.247 1.00 96.75 427 ALA A O 1
ATOM 3342 N N . LEU A 1 428 ? -32.567 8.303 30.219 1.00 96.06 428 LEU A N 1
ATOM 3343 C CA . LEU A 1 428 ? -33.181 7.036 30.594 1.00 96.06 428 LEU A CA 1
ATOM 3344 C C . LEU A 1 428 ? -32.432 5.862 29.978 1.00 96.06 428 LEU A C 1
ATOM 3346 O O . LEU A 1 428 ? -31.847 5.976 28.899 1.00 96.06 428 LEU A O 1
ATOM 3350 N N . VAL A 1 429 ? -32.490 4.721 30.661 1.00 94.88 429 VAL A N 1
ATOM 3351 C CA . VAL A 1 429 ? -32.004 3.441 30.143 1.00 94.88 429 VAL A CA 1
ATOM 3352 C C . VAL A 1 429 ? -33.198 2.508 29.984 1.00 94.88 429 VAL A C 1
ATOM 3354 O O . VAL A 1 429 ? -33.998 2.357 30.906 1.00 94.88 429 VAL A O 1
ATOM 3357 N N . SER A 1 430 ? -33.357 1.908 28.809 1.00 91.31 430 SER A N 1
ATOM 3358 C CA . SER A 1 430 ? -34.491 1.033 28.503 1.00 91.31 430 SER A CA 1
ATOM 3359 C C . SER A 1 430 ? -34.045 -0.192 27.702 1.00 91.31 430 SER A C 1
ATOM 3361 O O . SER A 1 430 ? -33.028 -0.165 27.009 1.00 91.31 430 SER A O 1
ATOM 3363 N N . GLY A 1 431 ? -34.815 -1.280 27.795 1.00 87.19 431 GLY A N 1
ATOM 3364 C CA . GLY A 1 431 ? -34.547 -2.536 27.102 1.00 87.19 431 GLY A CA 1
ATOM 3365 C C . GLY A 1 431 ? -34.139 -3.674 28.039 1.00 87.19 431 GLY A C 1
ATOM 3366 O O . GLY A 1 431 ? -34.578 -3.746 29.183 1.00 87.19 431 GLY A O 1
ATOM 3367 N N . GLY A 1 432 ? -33.355 -4.622 27.515 1.00 82.44 432 GLY A N 1
ATOM 3368 C CA . GLY A 1 432 ? -32.683 -5.621 28.358 1.00 82.44 432 GLY A CA 1
ATOM 3369 C C . GLY A 1 432 ? -31.558 -4.979 29.170 1.00 82.44 432 GLY A C 1
ATOM 3370 O O . GLY A 1 432 ? -31.112 -3.890 28.823 1.00 82.44 432 GLY A O 1
ATOM 3371 N N . ASP A 1 433 ? -31.116 -5.635 30.241 1.00 83.19 433 ASP A N 1
ATOM 3372 C CA . ASP A 1 433 ? -29.966 -5.152 31.009 1.00 83.19 433 ASP A CA 1
ATOM 3373 C C . ASP A 1 433 ? -28.661 -5.401 30.238 1.00 83.19 433 ASP A C 1
ATOM 3375 O O . ASP A 1 433 ? -28.526 -6.405 29.531 1.00 83.19 433 ASP A O 1
ATOM 3379 N N . PHE A 1 434 ? -27.718 -4.470 30.346 1.00 85.56 434 PHE A N 1
ATOM 3380 C CA . PHE A 1 434 ? -26.421 -4.539 29.680 1.00 85.56 434 PHE A CA 1
ATOM 3381 C C . PHE A 1 434 ? -25.370 -3.774 30.491 1.00 85.56 434 PHE A C 1
ATOM 3383 O O . PHE A 1 434 ? -25.664 -2.773 31.149 1.00 85.56 434 PHE A O 1
ATOM 3390 N N . ALA A 1 435 ? -24.119 -4.224 30.414 1.00 85.19 435 ALA A N 1
ATOM 3391 C CA . ALA A 1 435 ? -23.016 -3.573 31.109 1.00 85.19 435 ALA A CA 1
ATOM 3392 C C . ALA A 1 435 ? -22.646 -2.225 30.467 1.00 85.19 435 ALA A C 1
ATOM 3394 O O . ALA A 1 435 ? -22.730 -2.044 29.253 1.00 85.19 435 ALA A O 1
ATOM 3395 N N . GLY A 1 436 ? -22.187 -1.274 31.282 1.00 86.38 436 GLY A N 1
ATOM 3396 C CA . GLY A 1 436 ? -21.728 0.043 30.820 1.00 86.38 436 GLY A CA 1
ATOM 3397 C C . GLY A 1 436 ? -22.787 1.149 30.858 1.00 86.38 436 GLY A C 1
ATOM 3398 O O . GLY A 1 436 ? -22.426 2.322 30.768 1.00 86.38 436 GLY A O 1
ATOM 3399 N N . ALA A 1 437 ? -24.064 0.822 31.094 1.00 89.81 437 ALA A N 1
ATOM 3400 C CA . ALA A 1 437 ? -25.123 1.817 31.291 1.00 89.81 437 ALA A CA 1
ATOM 3401 C C . ALA A 1 437 ? -24.806 2.783 32.449 1.00 89.81 437 ALA A C 1
ATOM 3403 O O . ALA A 1 437 ? -24.934 3.998 32.309 1.00 89.81 437 ALA A O 1
ATOM 3404 N N . GLY A 1 438 ? -24.331 2.256 33.583 1.00 90.81 438 GLY A N 1
ATOM 3405 C CA . GLY A 1 438 ? -23.959 3.068 34.744 1.00 90.81 438 GLY A CA 1
ATOM 3406 C C . GLY A 1 438 ? -22.765 3.996 34.491 1.00 90.81 438 GLY A C 1
ATOM 3407 O O . GLY A 1 438 ? -22.767 5.137 34.955 1.00 90.81 438 GLY A O 1
ATOM 3408 N N . ALA A 1 439 ? -21.781 3.555 33.702 1.00 89.50 439 ALA A N 1
ATOM 3409 C CA . ALA A 1 439 ? -20.657 4.394 33.287 1.00 89.50 439 ALA A CA 1
ATOM 3410 C C . ALA A 1 439 ? -21.117 5.529 32.362 1.00 89.50 439 ALA A C 1
ATOM 3412 O O . ALA A 1 439 ? -20.768 6.684 32.597 1.00 89.50 439 ALA A O 1
ATOM 3413 N N . ALA A 1 440 ? -21.966 5.221 31.376 1.00 91.31 440 ALA A N 1
ATOM 3414 C CA . ALA A 1 440 ? -22.527 6.219 30.469 1.00 91.31 440 ALA A CA 1
ATOM 3415 C C . ALA A 1 440 ? -23.358 7.279 31.213 1.00 91.31 440 ALA A C 1
ATOM 3417 O O . ALA A 1 440 ? -23.182 8.472 30.979 1.00 91.31 440 ALA A O 1
ATOM 3418 N N . LEU A 1 441 ? -24.212 6.865 32.155 1.00 93.00 441 LEU A N 1
ATOM 3419 C CA . LEU A 1 441 ? -24.995 7.780 32.993 1.00 93.00 441 LEU A CA 1
ATOM 3420 C C . LEU A 1 441 ? -24.100 8.668 33.866 1.00 93.00 441 LEU A C 1
ATOM 3422 O O . LEU A 1 441 ? -24.307 9.881 33.933 1.00 93.00 441 LEU A O 1
ATOM 3426 N N . LYS A 1 442 ? -23.082 8.086 34.511 1.00 91.50 442 LYS A N 1
ATOM 3427 C CA . LYS A 1 442 ? -22.126 8.841 35.328 1.00 91.50 442 LYS A CA 1
ATOM 3428 C C . LYS A 1 442 ? -21.402 9.899 34.495 1.00 91.50 442 LYS A C 1
ATOM 3430 O O . LYS A 1 442 ? -21.366 11.059 34.898 1.00 91.50 442 LYS A O 1
ATOM 3435 N N . GLU A 1 443 ? -20.865 9.527 33.336 1.00 91.06 443 GLU A N 1
ATOM 3436 C CA . GLU A 1 443 ? -20.160 10.472 32.465 1.00 91.06 443 GLU A CA 1
ATOM 3437 C C . GLU A 1 443 ? -21.095 11.542 31.901 1.00 91.06 443 GLU A C 1
ATOM 3439 O O . GLU A 1 443 ? -20.728 12.715 31.871 1.00 91.06 443 GLU A O 1
ATOM 3444 N N . LEU A 1 444 ? -22.336 11.188 31.554 1.00 90.94 444 LEU A N 1
ATOM 3445 C CA . LEU A 1 444 ? -23.349 12.161 31.147 1.00 90.94 444 LEU A CA 1
ATOM 3446 C C . LEU A 1 444 ? -23.606 13.195 32.253 1.00 90.94 444 LEU A C 1
ATOM 3448 O O . LEU A 1 444 ? -23.686 14.392 31.975 1.00 90.94 444 LEU A O 1
ATOM 3452 N N . ARG A 1 445 ? -23.674 12.756 33.517 1.00 92.06 445 ARG A N 1
ATOM 3453 C CA . ARG A 1 445 ? -23.830 13.647 34.673 1.00 92.06 445 ARG A CA 1
ATOM 3454 C C . ARG A 1 445 ? -22.623 14.561 34.863 1.00 92.06 445 ARG A C 1
ATOM 3456 O O . ARG A 1 445 ? -22.808 15.765 35.034 1.00 92.06 445 ARG A O 1
ATOM 3463 N N . VAL A 1 446 ? -21.415 13.994 34.854 1.00 85.25 446 VAL A N 1
ATOM 3464 C CA . VAL A 1 446 ? -20.150 14.718 35.067 1.00 85.25 446 VAL A CA 1
ATOM 3465 C C . VAL A 1 446 ? -19.924 15.744 33.959 1.00 85.25 446 VAL A C 1
ATOM 3467 O O . VAL A 1 446 ? -19.686 16.920 34.244 1.00 85.25 446 VAL A O 1
ATOM 3470 N N . ALA A 1 447 ? -20.053 15.328 32.699 1.00 85.50 447 ALA A N 1
ATOM 3471 C CA . ALA A 1 447 ? -19.913 16.209 31.549 1.00 85.50 447 ALA A CA 1
ATOM 3472 C C . ALA A 1 447 ? -21.011 17.278 31.523 1.00 85.50 447 ALA A C 1
ATOM 3474 O O . ALA A 1 447 ? -20.699 18.447 31.305 1.00 85.50 447 ALA A O 1
ATOM 3475 N N . GLY A 1 448 ? -22.264 16.902 31.807 1.00 85.69 448 GLY A N 1
ATOM 3476 C CA . GLY A 1 448 ? -23.384 17.836 31.908 1.00 85.69 448 GLY A CA 1
ATOM 3477 C C . GLY A 1 448 ? -23.132 18.922 32.953 1.00 85.69 448 GLY A C 1
ATOM 3478 O O . GLY A 1 448 ? -23.182 20.101 32.622 1.00 85.69 448 GLY A O 1
ATOM 3479 N N . ASN A 1 449 ? -22.734 18.544 34.172 1.00 85.12 449 ASN A N 1
ATOM 3480 C CA . ASN A 1 449 ? -22.362 19.493 35.229 1.00 85.12 449 ASN A CA 1
ATOM 3481 C C . ASN A 1 449 ? -21.246 20.446 34.809 1.00 85.12 449 ASN A C 1
ATOM 3483 O O . ASN A 1 449 ? -21.341 21.649 35.038 1.00 85.12 449 ASN A O 1
ATOM 3487 N N . ARG A 1 450 ? -20.184 19.915 34.193 1.00 81.25 450 ARG A N 1
ATOM 3488 C CA . ARG A 1 450 ? -19.051 20.723 33.721 1.00 81.25 450 ARG A CA 1
ATOM 3489 C C . ARG A 1 450 ? -19.480 21.756 32.677 1.00 81.25 450 ARG A C 1
ATOM 3491 O O . ARG A 1 450 ? -18.870 22.814 32.583 1.00 81.25 450 ARG A O 1
ATOM 3498 N N . LEU A 1 451 ? -20.520 21.446 31.907 1.00 82.38 451 LEU A N 1
ATOM 3499 C CA . LEU A 1 451 ? -21.125 22.333 30.916 1.00 82.38 451 LEU A CA 1
ATOM 3500 C C . LEU A 1 451 ? -22.241 23.220 31.499 1.00 82.38 451 LEU A C 1
ATOM 3502 O O . LEU A 1 451 ? -22.880 23.950 30.748 1.00 82.38 451 LEU A O 1
ATOM 3506 N N . GLY A 1 452 ? -22.481 23.171 32.814 1.00 85.06 452 GLY A N 1
ATOM 3507 C CA . GLY A 1 452 ? -23.535 23.939 33.479 1.00 85.06 452 GLY A CA 1
ATOM 3508 C C . GLY A 1 452 ? -24.955 23.423 33.218 1.00 85.06 452 GLY A C 1
ATOM 3509 O O . GLY A 1 452 ? -25.907 24.177 33.390 1.00 85.06 452 GLY A O 1
ATOM 3510 N N . LEU A 1 453 ? -25.105 22.166 32.789 1.00 90.31 453 LEU A N 1
ATOM 3511 C CA . LEU A 1 453 ? -26.394 21.535 32.512 1.00 90.31 453 LEU A CA 1
ATOM 3512 C C . LEU A 1 453 ? -26.957 20.842 33.757 1.00 90.31 453 LEU A C 1
ATOM 3514 O O . LEU A 1 453 ? -26.254 20.104 34.456 1.00 90.31 453 LEU A O 1
ATOM 3518 N N . GLU A 1 454 ? -28.258 21.000 33.979 1.00 93.00 454 GLU A N 1
ATOM 3519 C CA . GLU A 1 454 ? -29.009 20.164 34.910 1.00 93.00 454 GLU A CA 1
ATOM 3520 C C . GLU A 1 454 ? -29.230 18.776 34.296 1.00 93.00 454 GLU A C 1
ATOM 3522 O O . GLU A 1 454 ? -29.599 18.654 33.131 1.00 93.00 454 GLU A O 1
ATOM 3527 N N . VAL A 1 455 ? -29.014 17.711 35.067 1.00 94.31 455 VAL A N 1
ATOM 3528 C CA . VAL A 1 455 ? -29.174 16.337 34.575 1.00 94.31 455 VAL A CA 1
ATOM 3529 C C . VAL A 1 455 ? -30.150 15.584 35.468 1.00 94.31 455 VAL A C 1
ATOM 3531 O O . VAL A 1 455 ? -29.932 15.463 36.676 1.00 94.31 455 VAL A O 1
ATOM 3534 N N . LEU A 1 456 ? -31.205 15.066 34.846 1.00 96.38 456 LEU A N 1
ATOM 3535 C CA . LEU A 1 456 ? -32.264 14.274 35.461 1.00 96.38 456 LEU A CA 1
ATOM 3536 C C . LEU A 1 456 ? -32.203 12.841 34.926 1.00 96.38 456 LEU A C 1
ATOM 3538 O O . LEU A 1 456 ? -31.980 12.644 33.729 1.00 96.38 456 LEU A O 1
ATOM 3542 N N . PHE A 1 457 ? -32.439 11.846 35.778 1.00 96.31 457 PHE A N 1
ATOM 3543 C CA . PHE A 1 457 ? -32.565 10.447 35.364 1.00 96.31 457 PHE A CA 1
ATOM 3544 C C . PHE A 1 457 ? -33.997 9.958 35.510 1.00 96.31 457 PHE A C 1
ATOM 3546 O O . PHE A 1 457 ? -34.679 10.263 36.484 1.00 96.31 457 PHE A O 1
ATOM 3553 N N . VAL A 1 458 ? -34.433 9.161 34.541 1.00 96.62 458 VAL A N 1
ATOM 3554 C CA . VAL A 1 458 ? -35.721 8.476 34.582 1.00 96.62 458 VAL A CA 1
ATOM 3555 C C . VAL A 1 458 ? -35.503 7.042 35.027 1.00 96.62 458 VAL A C 1
ATOM 3557 O O . VAL A 1 458 ? -34.758 6.290 34.387 1.00 96.62 458 VAL A O 1
ATOM 3560 N N . ARG A 1 459 ? -36.166 6.640 36.109 1.00 94.50 459 ARG A N 1
ATOM 3561 C CA . ARG A 1 459 ? -36.055 5.266 36.609 1.00 94.50 459 ARG A CA 1
ATOM 3562 C C . ARG A 1 459 ? -36.809 4.296 35.707 1.00 94.50 459 ARG A C 1
ATOM 3564 O O . ARG A 1 459 ? -37.870 4.623 35.201 1.00 94.50 459 ARG A O 1
ATOM 3571 N N . HIS A 1 460 ? -36.299 3.083 35.520 1.00 93.31 460 HIS A N 1
ATOM 3572 C CA . HIS A 1 460 ? -36.993 2.026 34.767 1.00 93.31 460 HIS A CA 1
ATOM 3573 C C . HIS A 1 460 ? -37.420 2.418 33.336 1.00 93.31 460 HIS A C 1
ATOM 3575 O O . HIS A 1 460 ? -38.450 1.958 32.844 1.00 93.31 460 HIS A O 1
ATOM 3581 N N . GLY A 1 461 ? -36.631 3.233 32.635 1.00 93.56 461 GLY A N 1
ATOM 3582 C CA . GLY A 1 461 ? -36.830 3.529 31.213 1.00 93.56 461 GLY A CA 1
ATOM 3583 C C . GLY A 1 461 ? -38.160 4.218 30.879 1.00 93.56 461 GLY A C 1
ATOM 3584 O O . GLY A 1 461 ? -38.633 5.082 31.615 1.00 93.56 461 GLY A O 1
ATOM 3585 N N . PHE A 1 462 ? -38.781 3.832 29.758 1.00 94.69 462 PHE A N 1
ATOM 3586 C CA . PHE A 1 462 ? -40.055 4.419 29.314 1.00 94.69 462 PHE A CA 1
ATOM 3587 C C . PHE A 1 462 ? -41.217 4.170 30.283 1.00 94.69 462 PHE A C 1
ATOM 3589 O O . PHE A 1 462 ? -42.105 5.013 30.372 1.00 94.69 462 PHE A O 1
ATOM 3596 N N . LEU A 1 463 ? -41.191 3.071 31.047 1.00 93.88 463 LEU A N 1
ATOM 3597 C CA . LEU A 1 463 ? -42.186 2.823 32.092 1.00 93.88 463 LEU A CA 1
ATOM 3598 C C . LEU A 1 463 ? -42.158 3.927 33.153 1.00 93.88 463 LEU A C 1
ATOM 3600 O O . LEU A 1 463 ? -43.202 4.476 33.494 1.00 93.88 463 LEU A O 1
ATOM 3604 N N . GLY A 1 464 ? -40.979 4.278 33.671 1.00 94.88 464 GLY A N 1
ATOM 3605 C CA . GLY A 1 464 ? -40.904 5.362 34.648 1.00 94.88 464 GLY A CA 1
ATOM 3606 C C . GLY A 1 464 ? -41.173 6.721 34.030 1.00 94.88 464 GLY A C 1
ATOM 3607 O O . GLY A 1 464 ? -41.762 7.565 34.694 1.00 94.88 464 GLY A O 1
ATOM 3608 N N . LEU A 1 465 ? -40.855 6.924 32.748 1.00 94.75 465 LEU A N 1
ATOM 3609 C CA . LEU A 1 465 ? -41.233 8.160 32.063 1.00 94.75 465 LEU A CA 1
ATOM 3610 C C . LEU A 1 465 ? -42.762 8.320 32.017 1.00 94.75 465 LEU A C 1
ATOM 3612 O O . LEU A 1 465 ? -43.291 9.380 32.351 1.00 94.75 465 LEU A O 1
ATOM 3616 N N . ALA A 1 466 ? -43.482 7.246 31.683 1.00 93.38 466 ALA A N 1
ATOM 3617 C CA . ALA A 1 466 ? -44.943 7.222 31.674 1.00 93.38 466 ALA A CA 1
ATOM 3618 C C . ALA A 1 466 ? -45.552 7.458 33.068 1.00 93.38 466 ALA A C 1
ATOM 3620 O O . ALA A 1 466 ? -46.635 8.026 33.164 1.00 93.38 466 ALA A O 1
ATOM 3621 N N . ASN A 1 467 ? -44.842 7.095 34.141 1.00 94.31 467 ASN A N 1
ATOM 3622 C CA . ASN A 1 467 ? -45.278 7.257 35.535 1.00 94.31 467 ASN A CA 1
ATOM 3623 C C . ASN A 1 467 ? -44.667 8.478 36.254 1.00 94.31 467 ASN A C 1
ATOM 3625 O O . ASN A 1 467 ? -44.828 8.616 37.465 1.00 94.31 467 ASN A O 1
ATOM 3629 N N . ASN A 1 468 ? -43.982 9.366 35.528 1.00 95.44 468 ASN A N 1
ATOM 3630 C CA . ASN A 1 468 ? -43.326 10.563 36.064 1.00 95.44 468 ASN A CA 1
ATOM 3631 C C . ASN A 1 468 ? -42.229 10.293 37.119 1.00 95.44 468 ASN A C 1
ATOM 3633 O O . ASN A 1 468 ? -42.060 11.049 38.074 1.00 95.44 468 ASN A O 1
ATOM 3637 N N . TRP A 1 469 ? -41.459 9.216 36.963 1.00 96.50 469 TRP A N 1
ATOM 3638 C CA . TRP A 1 469 ? -40.319 8.879 37.830 1.00 96.50 469 TRP A CA 1
ATOM 3639 C C . TRP A 1 469 ? -39.029 9.543 37.338 1.00 96.50 469 TRP A C 1
ATOM 3641 O O . TRP A 1 469 ? -38.054 8.867 36.997 1.00 96.50 469 TRP A O 1
ATOM 3651 N N . ILE A 1 470 ? -39.065 10.872 37.240 1.00 95.88 470 ILE A N 1
ATOM 3652 C CA . ILE A 1 470 ? -37.967 11.721 36.772 1.00 95.88 470 ILE A CA 1
ATOM 3653 C C . ILE A 1 470 ? -37.325 12.378 37.994 1.00 95.88 470 ILE A C 1
ATOM 3655 O O . ILE A 1 470 ? -37.967 13.154 38.697 1.00 95.88 470 ILE A O 1
ATOM 3659 N N . GLU A 1 471 ? -36.057 12.074 38.256 1.00 93.50 471 GLU A N 1
ATOM 3660 C CA . GLU A 1 471 ? -35.371 12.483 39.483 1.00 93.50 471 GLU A CA 1
ATOM 3661 C C . GLU A 1 471 ? -34.103 13.286 39.180 1.00 93.50 471 GLU A C 1
ATOM 3663 O O . GLU A 1 471 ? -33.333 12.962 38.270 1.00 93.50 471 GLU A O 1
ATOM 3668 N N . ALA A 1 472 ? -33.858 14.332 39.974 1.00 90.69 472 ALA A N 1
ATOM 3669 C CA . ALA A 1 472 ? -32.602 15.068 39.936 1.00 90.69 472 ALA A CA 1
ATOM 3670 C C . ALA A 1 472 ? -31.472 14.254 40.568 1.00 90.69 472 ALA A C 1
ATOM 3672 O O . ALA A 1 472 ? -31.632 13.631 41.617 1.00 90.69 472 ALA A O 1
ATOM 3673 N N . VAL A 1 473 ? -30.304 14.277 39.929 1.00 87.31 473 VAL A N 1
ATOM 3674 C CA . VAL A 1 473 ? -29.211 13.369 40.278 1.00 87.31 473 VAL A CA 1
ATOM 3675 C C . VAL A 1 473 ? -28.102 14.115 41.011 1.00 87.31 473 VAL A C 1
ATOM 3677 O O . VAL A 1 473 ? -27.461 15.024 40.469 1.00 87.31 473 VAL A O 1
ATOM 3680 N N . THR A 1 474 ? -27.821 13.687 42.239 1.00 86.50 474 THR A N 1
ATOM 3681 C CA . THR A 1 474 ? -26.703 14.205 43.034 1.00 86.50 474 THR A CA 1
ATOM 3682 C C . THR A 1 474 ? -25.389 13.518 42.661 1.00 86.50 474 THR A C 1
ATOM 3684 O O . THR A 1 474 ? -25.370 12.404 42.138 1.00 86.50 474 THR A O 1
ATOM 3687 N N . GLU A 1 475 ? -24.256 14.161 42.957 1.00 83.12 475 GLU A N 1
ATOM 3688 C CA . GLU A 1 475 ? -22.936 13.544 42.769 1.00 83.12 475 GLU A CA 1
ATOM 3689 C C . GLU A 1 475 ? -22.832 12.215 43.535 1.00 83.12 475 GLU A C 1
ATOM 3691 O O . GLU A 1 475 ? -22.404 11.204 42.976 1.00 83.12 475 GLU A O 1
ATOM 3696 N N . GLN A 1 476 ? -23.300 12.197 44.790 1.00 84.56 476 GLN A N 1
ATOM 3697 C CA . GLN A 1 476 ? -23.327 11.003 45.636 1.00 84.56 476 GLN A CA 1
ATOM 3698 C C . GLN A 1 476 ? -24.119 9.855 45.002 1.00 84.56 476 GLN A C 1
ATOM 3700 O O . GLN A 1 476 ? -23.632 8.727 45.022 1.00 84.56 476 GLN A O 1
ATOM 3705 N N . ALA A 1 477 ? -25.266 10.134 44.374 1.00 81.31 477 ALA A N 1
ATOM 3706 C CA . ALA A 1 477 ? -26.073 9.117 43.697 1.00 81.31 477 ALA A CA 1
ATOM 3707 C C . ALA A 1 477 ? -25.336 8.451 42.519 1.00 81.31 477 ALA A C 1
ATOM 3709 O O . ALA A 1 477 ? -25.633 7.311 42.182 1.00 81.31 477 ALA A O 1
ATOM 3710 N N . THR A 1 478 ? -24.349 9.126 41.914 1.00 85.00 478 THR A N 1
ATOM 3711 C CA . THR A 1 478 ? -23.554 8.578 40.795 1.00 85.00 478 THR A CA 1
ATOM 3712 C C . THR A 1 478 ? -22.253 7.890 41.205 1.00 85.00 478 THR A C 1
ATOM 3714 O O . THR A 1 478 ? -21.563 7.305 40.360 1.00 85.00 478 THR A O 1
ATOM 3717 N N . ARG A 1 479 ? -21.891 7.920 42.495 1.00 83.25 479 ARG A N 1
ATOM 3718 C CA . ARG A 1 479 ? -20.697 7.222 42.990 1.00 83.25 479 ARG A CA 1
ATOM 3719 C C . ARG A 1 479 ? -20.878 5.714 42.824 1.00 83.25 479 ARG A C 1
ATOM 3721 O O . ARG A 1 479 ? -21.920 5.159 43.139 1.00 83.25 479 ARG A O 1
ATOM 3728 N N . GLY A 1 480 ? -19.863 5.051 42.274 1.00 81.19 480 GLY A N 1
ATOM 3729 C CA . GLY A 1 480 ? -19.889 3.605 42.027 1.00 81.19 480 GLY A CA 1
ATOM 3730 C C . GLY A 1 480 ? -20.720 3.148 40.819 1.00 81.19 480 GLY A C 1
ATOM 3731 O O . GLY A 1 480 ? -20.546 2.011 40.390 1.00 81.19 480 GLY A O 1
ATOM 3732 N N . MET A 1 481 ? -21.537 4.012 40.193 1.00 86.88 481 MET A N 1
ATOM 3733 C CA . MET A 1 481 ? -22.337 3.627 39.014 1.00 86.88 481 MET A CA 1
ATOM 3734 C C . MET A 1 481 ? -21.479 3.113 37.850 1.00 86.88 481 MET A C 1
ATOM 3736 O O . MET A 1 481 ? -21.890 2.195 37.150 1.00 86.88 481 MET A O 1
ATOM 3740 N N . GLY A 1 482 ? -20.274 3.661 37.662 1.00 81.44 482 GLY A N 1
ATOM 3741 C CA . GLY A 1 482 ? -19.365 3.240 36.589 1.00 81.44 482 GLY A CA 1
ATOM 3742 C C . GLY A 1 482 ? -18.816 1.817 36.728 1.00 81.44 482 GLY A C 1
ATOM 3743 O O . GLY A 1 482 ? -18.362 1.253 35.741 1.00 81.44 482 GLY A O 1
ATOM 3744 N N . SER A 1 483 ? -18.878 1.238 37.927 1.00 76.69 483 SER A N 1
ATOM 3745 C CA . SER A 1 483 ? -18.385 -0.113 38.222 1.00 76.69 483 SER A CA 1
ATOM 3746 C C . SER A 1 483 ? -19.519 -1.130 38.374 1.00 76.69 483 SER A C 1
ATOM 3748 O O . SER A 1 483 ? -19.259 -2.295 38.660 1.00 76.69 483 SER A O 1
ATOM 3750 N N . ASN A 1 484 ? -20.775 -0.704 38.208 1.00 76.25 484 ASN A N 1
ATOM 3751 C CA . ASN A 1 484 ? -21.927 -1.589 38.301 1.00 76.25 484 ASN A CA 1
ATOM 3752 C C . ASN A 1 484 ? -22.119 -2.350 36.978 1.00 76.25 484 ASN A C 1
ATOM 3754 O O . ASN A 1 484 ? -22.142 -1.747 35.903 1.00 76.25 484 ASN A O 1
ATOM 3758 N N . ALA A 1 485 ? -22.258 -3.674 37.067 1.00 67.25 485 ALA A N 1
ATOM 3759 C CA . ALA A 1 485 ? -22.489 -4.544 35.915 1.00 67.25 485 ALA A CA 1
ATOM 3760 C C . ALA A 1 485 ? -23.899 -4.382 35.317 1.00 67.25 485 ALA A C 1
ATOM 3762 O O . ALA A 1 485 ? -24.089 -4.655 34.133 1.00 67.25 485 ALA A O 1
ATOM 3763 N N . SER A 1 486 ? -24.855 -3.908 36.120 1.00 75.81 486 SER A N 1
ATOM 3764 C CA . SER A 1 486 ? -26.255 -3.691 35.746 1.00 75.81 486 SER A CA 1
ATOM 3765 C C . SER A 1 486 ? -26.603 -2.208 35.623 1.00 75.81 486 SER A C 1
ATOM 3767 O O . SER A 1 486 ? -25.836 -1.324 36.013 1.00 75.81 486 SER A O 1
ATOM 3769 N N . THR A 1 487 ? -27.802 -1.924 35.115 1.00 81.69 487 THR A N 1
ATOM 3770 C CA . THR A 1 487 ? -28.361 -0.570 35.008 1.00 81.69 487 THR A CA 1
ATOM 3771 C C . THR A 1 487 ? -28.768 -0.007 36.385 1.00 81.69 487 THR A C 1
ATOM 3773 O O . THR A 1 487 ? -29.807 -0.408 36.917 1.00 81.69 487 THR A O 1
ATOM 3776 N N . PRO A 1 488 ? -28.045 0.977 36.966 1.00 82.31 488 PRO A N 1
ATOM 3777 C CA . PRO A 1 488 ? -28.260 1.406 38.358 1.00 82.31 488 PRO A CA 1
ATOM 3778 C C . PRO A 1 488 ? -29.600 2.111 38.609 1.00 82.31 488 PRO A C 1
ATOM 3780 O O . PRO A 1 488 ? -30.109 2.095 39.725 1.00 82.31 488 PRO A O 1
ATOM 3783 N N . ILE A 1 489 ? -30.182 2.721 37.573 1.00 88.12 489 ILE A N 1
ATOM 3784 C CA . ILE A 1 489 ? -31.485 3.406 37.639 1.00 88.12 489 ILE A CA 1
ATOM 3785 C C . ILE A 1 489 ? -32.661 2.495 37.249 1.00 88.12 489 ILE A C 1
ATOM 3787 O O . ILE A 1 489 ? -33.808 2.940 37.204 1.00 88.12 489 ILE A O 1
ATOM 3791 N N . GLY A 1 490 ? -32.384 1.212 36.991 1.00 86.38 490 GLY A N 1
ATOM 3792 C CA . GLY A 1 490 ? -33.341 0.251 36.458 1.00 86.38 490 GLY A CA 1
ATOM 3793 C C . GLY A 1 490 ? -33.612 0.454 34.965 1.00 86.38 490 GLY A C 1
ATOM 3794 O O . GLY A 1 490 ? -33.607 1.571 34.453 1.00 86.38 490 GLY A O 1
ATOM 3795 N N . SER A 1 491 ? -33.883 -0.646 34.268 1.00 87.38 491 SER A N 1
ATOM 3796 C CA . SER A 1 491 ? -34.306 -0.669 32.865 1.00 87.38 491 SER A CA 1
ATOM 3797 C C . SER A 1 491 ? -35.624 -1.435 32.752 1.00 87.38 491 SER A C 1
ATOM 3799 O O . SER A 1 491 ? -35.926 -2.282 33.596 1.00 87.38 491 SER A O 1
ATOM 3801 N N . SER A 1 492 ? -36.433 -1.134 31.739 1.00 84.25 492 SER A N 1
ATOM 3802 C CA . SER A 1 492 ? -37.653 -1.890 31.446 1.00 84.25 492 SER A CA 1
ATOM 3803 C C . SER A 1 492 ? -37.883 -2.047 29.944 1.00 84.25 492 SER A C 1
ATOM 3805 O O . SER A 1 492 ? -37.495 -1.191 29.134 1.00 84.25 492 SER A O 1
ATOM 3807 N N . ARG A 1 493 ? -38.541 -3.156 29.584 1.00 85.38 493 ARG A N 1
ATOM 3808 C CA . ARG A 1 493 ? -39.206 -3.347 28.291 1.00 85.38 493 ARG A CA 1
ATOM 3809 C C . ARG A 1 493 ? -40.681 -3.005 28.485 1.00 85.38 493 ARG A C 1
ATOM 3811 O O . ARG A 1 493 ? -41.398 -3.775 29.113 1.00 85.38 493 ARG A O 1
ATOM 3818 N N . PHE A 1 494 ? -41.101 -1.849 27.984 1.00 88.31 494 PHE A N 1
ATOM 3819 C CA . PHE A 1 494 ? -42.465 -1.345 28.133 1.00 88.31 494 PHE A CA 1
ATOM 3820 C C . PHE A 1 494 ? -43.161 -1.363 26.769 1.00 88.31 494 PHE A C 1
ATOM 3822 O O . PHE A 1 494 ? -43.033 -0.425 25.989 1.00 88.31 494 PHE A O 1
ATOM 3829 N N . GLU A 1 495 ? -43.806 -2.487 26.445 1.00 86.38 495 GLU A N 1
ATOM 3830 C CA . GLU A 1 495 ? -44.406 -2.724 25.122 1.00 86.38 495 GLU A CA 1
ATOM 3831 C C . GLU A 1 495 ? -45.575 -1.772 24.831 1.00 86.38 495 GLU A C 1
ATOM 3833 O O . GLU A 1 495 ? -45.685 -1.297 23.701 1.00 86.38 495 GLU A O 1
ATOM 3838 N N . ASP A 1 496 ? -46.357 -1.406 25.853 1.00 87.75 496 ASP A N 1
ATOM 3839 C CA . ASP A 1 496 ? -47.485 -0.466 25.746 1.00 87.75 496 ASP A CA 1
ATOM 3840 C C . ASP A 1 496 ? -47.046 0.925 25.256 1.00 87.75 496 ASP A C 1
ATOM 3842 O O . ASP A 1 496 ? -47.847 1.688 24.727 1.00 87.75 496 ASP A O 1
ATOM 3846 N N . PHE A 1 497 ? -45.752 1.263 25.348 1.00 89.75 497 PHE A N 1
ATOM 3847 C CA . PHE A 1 497 ? -45.214 2.509 24.791 1.00 89.75 497 PHE A CA 1
ATOM 3848 C C . PHE A 1 497 ? -45.352 2.606 23.263 1.00 89.75 497 PHE A C 1
ATOM 3850 O O . PHE A 1 497 ? -45.183 3.681 22.689 1.00 89.75 497 PHE A O 1
ATOM 3857 N N . LYS A 1 498 ? -45.643 1.498 22.574 1.00 87.31 498 LYS A N 1
ATOM 3858 C CA . LYS A 1 498 ? -45.963 1.508 21.140 1.00 87.31 498 LYS A CA 1
ATOM 3859 C C . LYS A 1 498 ? -47.279 2.222 20.842 1.00 87.31 498 LYS A C 1
ATOM 3861 O O . LYS A 1 498 ? -47.418 2.749 19.740 1.00 87.31 498 LYS A O 1
ATOM 3866 N N . ASP A 1 499 ? -48.200 2.261 21.801 1.00 90.06 499 ASP A N 1
ATOM 3867 C CA . ASP A 1 499 ? -49.501 2.886 21.623 1.00 90.06 499 ASP A CA 1
ATOM 3868 C C . ASP A 1 499 ? -49.388 4.406 21.740 1.00 90.06 499 ASP A C 1
ATOM 3870 O O . ASP A 1 499 ? -48.870 4.953 22.718 1.00 90.06 499 ASP A O 1
ATOM 3874 N N . GLU A 1 500 ? -49.927 5.114 20.749 1.00 88.38 500 GLU A N 1
ATOM 3875 C CA . GLU A 1 500 ? -49.834 6.573 20.676 1.00 88.38 500 GLU A CA 1
ATOM 3876 C C . GLU A 1 500 ? -50.447 7.255 21.910 1.00 88.38 500 GLU A C 1
ATOM 3878 O O . GLU A 1 500 ? -49.886 8.214 22.432 1.00 88.38 500 GLU A O 1
ATOM 3883 N N . HIS A 1 501 ? -51.546 6.720 22.454 1.00 89.38 501 HIS A N 1
ATOM 3884 C CA . HIS A 1 501 ? -52.161 7.240 23.680 1.00 89.38 501 HIS A CA 1
ATOM 3885 C C . HIS A 1 501 ? -51.205 7.180 24.888 1.00 89.38 501 HIS A C 1
ATOM 3887 O O . HIS A 1 501 ? -51.166 8.107 25.701 1.00 89.38 501 HIS A O 1
ATOM 3893 N N . VAL A 1 502 ? -50.390 6.125 24.996 1.00 90.69 502 VAL A N 1
ATOM 3894 C CA . VAL A 1 502 ? -49.381 5.988 26.058 1.00 90.69 502 VAL A CA 1
ATOM 3895 C C . VAL A 1 502 ? -48.236 6.977 25.836 1.00 90.69 502 VAL A C 1
ATOM 3897 O O . VAL A 1 502 ? -47.777 7.607 26.792 1.00 90.69 502 VAL A O 1
ATOM 3900 N N . GLN A 1 503 ? -47.814 7.191 24.587 1.00 91.56 503 GLN A N 1
ATOM 3901 C CA . GLN A 1 503 ? -46.816 8.213 24.245 1.00 91.56 503 GLN A CA 1
ATOM 3902 C C . GLN A 1 503 ? -47.327 9.621 24.579 1.00 91.56 503 GLN A C 1
ATOM 3904 O O . GLN A 1 503 ? -46.622 10.389 25.230 1.00 91.56 503 GLN A O 1
ATOM 3909 N N . GLN A 1 504 ? -48.577 9.940 24.232 1.00 90.31 504 GLN A N 1
ATOM 3910 C CA . GLN A 1 504 ? -49.225 11.213 24.559 1.00 90.31 504 GLN A CA 1
ATOM 3911 C C . GLN A 1 504 ? -49.328 11.433 26.074 1.00 90.31 504 GLN A C 1
ATOM 3913 O O . GLN A 1 504 ? -49.042 12.530 26.558 1.00 90.31 504 GLN A O 1
ATOM 3918 N N . ALA A 1 505 ? -49.707 10.404 26.838 1.00 88.69 505 ALA A N 1
ATOM 3919 C CA . ALA A 1 505 ? -49.733 10.471 28.298 1.00 88.69 505 ALA A CA 1
ATOM 3920 C C . ALA A 1 505 ? -48.327 10.711 28.870 1.00 88.69 505 ALA A C 1
ATOM 3922 O O . ALA A 1 505 ? -48.140 11.600 29.698 1.00 88.69 505 ALA A O 1
ATOM 3923 N N . THR A 1 506 ? -47.327 9.996 28.353 1.00 92.12 506 THR A N 1
ATOM 3924 C CA . THR A 1 506 ? -45.918 10.152 28.738 1.00 92.12 506 THR A CA 1
ATOM 3925 C C . THR A 1 506 ? -45.394 11.560 28.444 1.00 92.12 506 THR A C 1
ATOM 3927 O O . THR A 1 506 ? -44.672 12.152 29.249 1.00 92.12 506 THR A O 1
ATOM 3930 N N . MET A 1 507 ? -45.812 12.150 27.323 1.00 93.56 507 MET A N 1
ATOM 3931 C CA . MET A 1 507 ? -45.447 13.514 26.953 1.00 93.56 507 MET A CA 1
ATOM 3932 C C . MET A 1 507 ? -45.953 14.564 27.942 1.00 93.56 507 MET A C 1
ATOM 3934 O O . MET A 1 507 ? -45.310 15.603 28.072 1.00 93.56 507 MET A O 1
ATOM 3938 N N . ARG A 1 508 ? -47.038 14.313 28.689 1.00 92.56 508 ARG A N 1
ATOM 3939 C CA . ARG A 1 508 ? -47.498 15.240 29.742 1.00 92.56 508 ARG A CA 1
ATOM 3940 C C . ARG A 1 508 ? -46.460 15.400 30.855 1.00 92.56 508 ARG A C 1
ATOM 3942 O O . ARG A 1 508 ? -46.326 16.495 31.390 1.00 92.56 508 ARG A O 1
ATOM 3949 N N . HIS A 1 509 ? -45.712 14.340 31.156 1.00 93.94 509 HIS A N 1
ATOM 3950 C CA . HIS A 1 509 ? -44.642 14.348 32.156 1.00 93.94 509 HIS A CA 1
ATOM 3951 C C . HIS A 1 509 ? -43.317 14.860 31.588 1.00 93.94 509 HIS A C 1
ATOM 3953 O O . HIS A 1 509 ? -42.587 15.570 32.270 1.00 93.94 509 HIS A O 1
ATOM 3959 N N . LEU A 1 510 ? -43.007 14.540 30.327 1.00 93.62 510 LEU A N 1
ATOM 3960 C CA . LEU A 1 510 ? -41.743 14.941 29.707 1.00 93.62 510 LEU A CA 1
ATOM 3961 C C . LEU A 1 510 ? -41.734 16.416 29.262 1.00 93.62 510 LEU A C 1
ATOM 3963 O O . LEU A 1 510 ? -40.706 17.080 29.375 1.00 93.62 510 LEU A O 1
ATOM 3967 N N . LYS A 1 511 ? -42.863 16.946 28.770 1.00 92.00 511 LYS A N 1
ATOM 3968 C CA . LYS A 1 511 ? -42.963 18.293 28.175 1.00 92.00 511 LYS A CA 1
ATOM 3969 C C . LYS A 1 511 ? -42.431 19.428 29.071 1.00 92.00 511 LYS A C 1
ATOM 3971 O O . LYS A 1 511 ? -41.682 20.242 28.535 1.00 92.00 511 LYS A O 1
ATOM 3976 N N . PRO A 1 512 ? -42.705 19.473 30.393 1.00 92.19 512 PRO A N 1
ATOM 3977 C CA . PRO A 1 512 ? -42.138 20.490 31.288 1.00 92.19 512 PRO A CA 1
ATOM 3978 C C . PRO A 1 512 ? -40.603 20.520 31.328 1.00 92.19 512 PRO A C 1
ATOM 3980 O O . PRO A 1 512 ? -40.011 21.522 31.718 1.00 92.19 512 PRO A O 1
ATOM 3983 N N . HIS A 1 513 ? -39.939 19.428 30.938 1.00 91.56 513 HIS A N 1
ATOM 3984 C CA . HIS A 1 513 ? -38.482 19.337 30.921 1.00 91.56 513 HIS A CA 1
ATOM 3985 C C . HIS A 1 513 ? -37.858 19.649 29.558 1.00 91.56 513 HIS A C 1
ATOM 3987 O O . HIS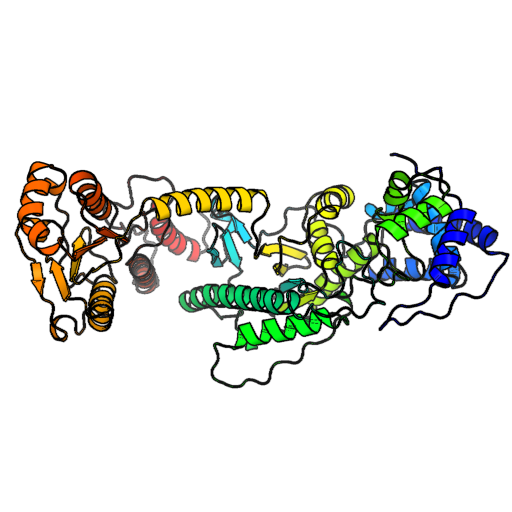 A 1 513 ? -36.639 19.763 29.498 1.00 91.56 513 HIS A O 1
ATOM 3993 N N . MET A 1 514 ? -38.650 19.753 28.484 1.00 90.69 514 MET A N 1
ATOM 3994 C CA . MET A 1 514 ? -38.161 19.817 27.097 1.00 90.69 514 MET A CA 1
ATOM 3995 C C . MET A 1 514 ? -38.220 21.221 26.472 1.00 90.69 514 MET A C 1
ATOM 3997 O O . MET A 1 514 ? -37.895 21.362 25.298 1.00 90.69 514 MET A O 1
ATOM 4001 N N . GLU A 1 515 ? -38.611 22.260 27.221 1.00 84.75 515 GLU A N 1
ATOM 4002 C CA . GLU A 1 515 ? -38.581 23.650 26.727 1.00 84.75 515 GLU A CA 1
ATOM 4003 C C . GLU A 1 515 ? -37.148 24.118 26.413 1.00 84.75 515 GLU A C 1
ATOM 4005 O O . GLU A 1 515 ? -36.903 24.729 25.374 1.00 84.75 515 GLU A O 1
ATOM 4010 N N . ASP A 1 516 ? -36.197 23.773 27.284 1.00 86.81 516 ASP A N 1
ATOM 4011 C CA . ASP A 1 516 ? -34.754 24.017 27.169 1.00 86.81 516 ASP A CA 1
ATOM 4012 C C . ASP A 1 516 ? -33.935 22.735 27.424 1.00 86.81 516 ASP A C 1
ATOM 4014 O O . ASP A 1 516 ? -32.764 22.771 27.823 1.00 86.81 516 ASP A O 1
ATOM 4018 N N . GLY A 1 517 ? -34.566 21.579 27.209 1.00 88.81 517 GLY A N 1
ATOM 4019 C CA . GLY A 1 517 ? -34.004 20.275 27.523 1.00 88.81 517 GLY A CA 1
ATOM 4020 C C . GLY A 1 517 ? -33.906 19.333 26.333 1.00 88.81 517 GLY A C 1
ATOM 4021 O O . GLY A 1 517 ? -34.608 19.469 25.334 1.00 88.81 517 GLY A O 1
ATOM 4022 N N . ALA A 1 518 ? -33.029 18.344 26.469 1.00 92.75 518 ALA A N 1
ATOM 4023 C CA . ALA A 1 518 ? -32.908 17.236 25.532 1.00 92.75 518 ALA A CA 1
ATOM 4024 C C . ALA A 1 518 ? -33.091 15.893 26.246 1.00 92.75 518 ALA A C 1
ATOM 4026 O O . ALA A 1 518 ? -32.703 15.728 27.407 1.00 92.75 518 ALA A O 1
ATOM 4027 N N . LEU A 1 519 ? -33.651 14.924 25.528 1.00 95.69 519 LEU A N 1
ATOM 4028 C CA . LEU A 1 519 ? -33.804 13.549 25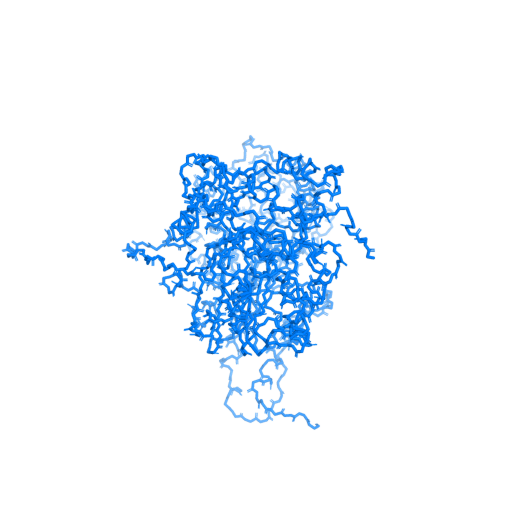.983 1.00 95.69 519 LEU A CA 1
ATOM 4029 C C . LEU A 1 519 ? -32.621 12.698 25.498 1.00 95.69 519 LEU A C 1
ATOM 4031 O O . LEU A 1 519 ? -32.287 12.693 24.317 1.00 95.69 519 LEU A O 1
ATOM 4035 N N . VAL A 1 520 ? -32.010 11.929 26.392 1.00 96.75 520 VAL A N 1
ATOM 4036 C CA . VAL A 1 520 ? -30.993 10.923 26.063 1.00 96.75 520 VAL A CA 1
ATOM 4037 C C . VAL A 1 520 ? -31.560 9.542 26.366 1.00 96.75 520 VAL A C 1
ATOM 4039 O O . VAL A 1 520 ? -31.893 9.232 27.509 1.00 96.75 520 VAL A O 1
ATOM 4042 N N . VAL A 1 521 ? -31.667 8.699 25.344 1.00 96.19 521 VAL A N 1
ATOM 4043 C CA . VAL A 1 521 ? -32.171 7.327 25.472 1.00 96.19 521 VAL A CA 1
ATOM 4044 C C . VAL A 1 521 ? -31.027 6.355 25.246 1.00 96.19 521 VAL A C 1
ATOM 4046 O O . VAL A 1 521 ? -30.480 6.290 24.148 1.00 96.19 521 VAL A O 1
ATOM 4049 N N . ILE A 1 522 ? -30.686 5.580 26.273 1.00 95.06 522 ILE A N 1
ATOM 4050 C CA . ILE A 1 522 ? -29.677 4.523 26.190 1.00 95.06 522 ILE A CA 1
ATOM 4051 C C . ILE A 1 522 ? -30.391 3.172 26.123 1.00 95.06 522 ILE A C 1
ATOM 4053 O O . ILE A 1 522 ? -31.179 2.844 27.011 1.00 95.06 522 ILE A O 1
ATOM 4057 N N . GLY A 1 523 ? -30.145 2.378 25.084 1.00 92.25 523 GLY A N 1
ATOM 4058 C CA . GLY A 1 523 ? -30.794 1.072 24.973 1.00 92.25 523 GLY A CA 1
ATOM 4059 C C . GLY A 1 523 ? -30.716 0.416 23.603 1.00 92.25 523 GLY A C 1
ATOM 4060 O O . GLY A 1 523 ? -30.029 0.884 22.694 1.00 92.25 523 GLY A O 1
ATOM 4061 N N . GLY A 1 524 ? -31.427 -0.705 23.481 1.00 87.81 524 GLY A N 1
ATOM 4062 C CA . GLY A 1 524 ? -31.476 -1.518 22.266 1.00 87.81 524 GLY A CA 1
ATOM 4063 C C . GLY A 1 524 ? -32.411 -0.947 21.195 1.00 87.81 524 GLY A C 1
ATOM 4064 O O . GLY A 1 524 ? -33.051 0.084 21.394 1.00 87.81 524 GLY A O 1
ATOM 4065 N N . ASP A 1 525 ? -32.563 -1.665 20.079 1.00 83.94 525 ASP A N 1
ATOM 4066 C CA . ASP A 1 525 ? -33.404 -1.263 18.936 1.00 83.94 525 ASP A CA 1
ATOM 4067 C C . ASP A 1 525 ? -34.822 -0.809 19.341 1.00 83.94 525 ASP A C 1
ATOM 4069 O O . ASP A 1 525 ? -35.255 0.281 18.975 1.00 83.94 525 ASP A O 1
ATOM 4073 N N . GLY A 1 526 ? -35.523 -1.575 20.184 1.00 86.88 526 GLY A N 1
ATOM 4074 C CA . GLY A 1 526 ? -36.860 -1.193 20.660 1.00 86.88 526 GLY A CA 1
ATOM 4075 C C . GLY A 1 526 ? -36.889 0.146 21.410 1.00 86.88 526 GLY A C 1
ATOM 4076 O O . GLY A 1 526 ? -37.802 0.946 21.216 1.00 86.88 526 GLY A O 1
ATOM 4077 N N . SER A 1 527 ? -35.864 0.429 22.214 1.00 92.12 527 SER A N 1
ATOM 4078 C CA . SER A 1 527 ? -35.757 1.683 22.963 1.00 92.12 527 SER A CA 1
ATOM 4079 C C . SER A 1 527 ? -35.437 2.864 22.048 1.00 92.12 527 SER A C 1
ATOM 4081 O O . SER A 1 527 ? -36.014 3.939 22.207 1.00 92.12 527 SER A O 1
ATOM 4083 N N . LEU A 1 528 ? -34.580 2.659 21.044 1.00 91.88 528 LEU A N 1
ATOM 4084 C CA . LEU A 1 528 ? -34.261 3.683 20.046 1.00 91.88 528 LEU A CA 1
ATOM 4085 C C . LEU A 1 528 ? -35.441 3.971 19.107 1.00 91.88 528 LEU A C 1
ATOM 4087 O O . LEU A 1 528 ? -35.634 5.115 18.701 1.00 91.88 528 LEU A O 1
ATOM 4091 N N . ARG A 1 529 ? -36.288 2.976 18.816 1.00 88.75 529 ARG A N 1
ATOM 4092 C CA . ARG A 1 529 ? -37.573 3.204 18.134 1.00 88.75 529 ARG A CA 1
ATOM 4093 C C . ARG A 1 529 ? -38.526 4.045 18.982 1.00 88.75 529 ARG A C 1
ATOM 4095 O O . ARG A 1 529 ? -39.167 4.937 18.439 1.00 88.75 529 ARG A O 1
ATOM 4102 N N . GLY A 1 530 ? -38.576 3.820 20.297 1.00 90.75 530 GLY A N 1
ATOM 4103 C CA . GLY A 1 530 ? -39.330 4.678 21.219 1.00 90.75 530 GLY A CA 1
ATOM 4104 C C . GLY A 1 530 ? -38.826 6.126 21.216 1.00 90.75 530 GLY A C 1
ATOM 4105 O O . GLY A 1 530 ? -39.618 7.060 21.128 1.00 90.75 530 GLY A O 1
ATOM 4106 N N . ALA A 1 531 ? -37.503 6.321 21.218 1.00 93.19 531 ALA A N 1
ATOM 4107 C CA . ALA A 1 531 ? -36.881 7.641 21.083 1.00 93.19 531 ALA A CA 1
ATOM 4108 C C . ALA A 1 531 ? -37.280 8.330 19.766 1.00 93.19 531 ALA A C 1
ATOM 4110 O O . ALA A 1 531 ? -37.680 9.494 19.761 1.00 93.19 531 ALA A O 1
ATOM 4111 N N . ARG A 1 532 ? -37.226 7.587 18.655 1.00 91.25 532 ARG A N 1
ATOM 4112 C CA . ARG A 1 532 ? -37.647 8.057 17.333 1.00 91.25 532 ARG A CA 1
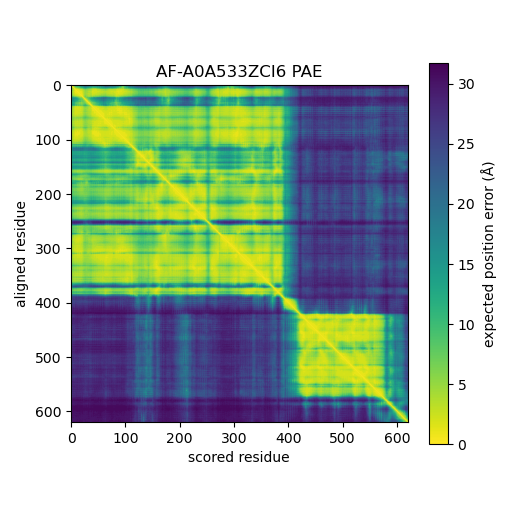ATOM 4113 C C . ARG A 1 532 ? -39.123 8.458 17.305 1.00 91.25 532 ARG A C 1
ATOM 4115 O O . ARG A 1 532 ? -39.429 9.508 16.755 1.00 91.25 532 ARG A O 1
ATOM 4122 N N . ALA A 1 533 ? -40.008 7.676 17.924 1.00 90.38 533 ALA A N 1
ATOM 4123 C CA . ALA A 1 533 ? -41.434 7.994 18.000 1.00 90.38 533 ALA A CA 1
ATOM 4124 C C . ALA A 1 533 ? -41.690 9.325 18.728 1.00 90.38 533 ALA A C 1
ATOM 4126 O O . ALA A 1 533 ? -42.490 10.133 18.266 1.00 90.38 533 ALA A O 1
ATOM 4127 N N . LEU A 1 534 ? -40.954 9.609 19.811 1.00 92.12 534 LEU A N 1
ATOM 4128 C CA . LEU A 1 534 ? -41.053 10.895 20.510 1.00 92.12 534 LEU A CA 1
ATOM 4129 C C . LEU A 1 534 ? -40.565 12.081 19.664 1.00 92.12 534 LEU A C 1
ATOM 4131 O O . LEU A 1 534 ? -41.158 13.160 19.705 1.00 92.12 534 LEU A O 1
ATOM 4135 N N . TYR A 1 535 ? -39.503 11.887 18.882 1.00 90.88 535 TYR A N 1
ATOM 4136 C CA . TYR A 1 535 ? -39.012 12.910 17.958 1.00 90.88 535 TYR A CA 1
ATOM 4137 C C . TYR A 1 535 ? -39.985 13.157 16.800 1.00 90.88 535 TYR A C 1
ATOM 4139 O O . TYR A 1 535 ? -40.383 14.296 16.574 1.00 90.88 535 TYR A O 1
ATOM 4147 N N . GLU A 1 536 ? -40.391 12.105 16.087 1.00 86.50 536 GLU A N 1
ATOM 4148 C CA . GLU A 1 536 ? -41.249 12.218 14.901 1.00 86.50 536 GLU A CA 1
ATOM 4149 C C . GLU A 1 536 ? -42.677 12.652 15.263 1.00 86.50 536 GLU A C 1
ATOM 4151 O O . GLU A 1 536 ? -43.261 13.464 14.551 1.00 86.50 536 GLU A O 1
ATOM 4156 N N . GLY A 1 537 ? -43.228 12.149 16.373 1.00 85.75 537 GLY A N 1
ATOM 4157 C CA . GLY A 1 537 ? -44.598 12.444 16.797 1.00 85.75 537 GLY A CA 1
ATOM 4158 C C . GLY A 1 537 ? -44.754 13.763 17.556 1.00 85.75 537 GLY A C 1
ATOM 4159 O O . GLY A 1 537 ? -45.794 14.409 17.452 1.00 85.75 537 GLY A O 1
ATOM 4160 N N . PHE A 1 538 ? -43.736 14.184 18.317 1.00 86.25 538 PHE A N 1
ATOM 4161 C CA . PHE A 1 538 ? -43.870 15.300 19.265 1.00 86.25 538 PHE A CA 1
ATOM 4162 C C . PHE A 1 538 ? -42.746 16.341 19.183 1.00 86.25 538 PHE A C 1
ATOM 4164 O O . PHE A 1 538 ? -42.758 17.308 19.945 1.00 86.25 538 PHE A O 1
ATOM 4171 N N . GLY A 1 539 ? -41.778 16.171 18.277 1.00 86.88 539 GLY A N 1
ATOM 4172 C CA . GLY A 1 539 ? -40.679 17.119 18.076 1.00 86.88 539 GLY A CA 1
ATOM 4173 C C . GLY A 1 539 ? -39.662 17.162 19.219 1.00 86.88 539 GLY A C 1
ATOM 4174 O O . GLY A 1 539 ? -38.928 18.141 19.340 1.00 86.88 539 GLY A O 1
ATOM 4175 N N . VAL A 1 540 ? -39.616 16.134 20.076 1.00 88.50 540 VAL A N 1
ATOM 4176 C CA . VAL A 1 540 ? -38.686 16.076 21.214 1.00 88.50 540 VAL A CA 1
ATOM 4177 C C . VAL A 1 540 ? -37.251 15.977 20.718 1.00 88.50 540 VAL A C 1
ATOM 4179 O O . VAL A 1 540 ? -36.903 15.040 20.003 1.00 88.50 540 VAL A O 1
ATOM 4182 N N . GLN A 1 541 ? -36.386 16.891 21.156 1.00 87.56 541 GLN A N 1
ATOM 4183 C CA . GLN A 1 541 ? -34.959 16.799 20.872 1.00 87.56 541 GLN A CA 1
ATOM 4184 C C . GLN A 1 541 ? -34.363 15.591 21.599 1.00 87.56 541 GLN A C 1
ATOM 4186 O O . GLN A 1 541 ? -34.245 15.589 22.824 1.00 87.56 541 GLN A O 1
ATOM 4191 N N . VAL A 1 542 ? -33.989 14.562 20.839 1.00 91.31 542 VAL A N 1
ATOM 4192 C CA . VAL A 1 542 ? -33.552 13.277 21.388 1.00 91.31 542 VAL A CA 1
ATOM 4193 C C . VAL A 1 542 ? -32.205 12.837 20.828 1.00 91.31 542 VAL A C 1
ATOM 4195 O O . VAL A 1 542 ? -31.904 13.036 19.652 1.00 91.31 542 VAL A O 1
ATOM 4198 N N . VAL A 1 543 ? -31.403 12.200 21.677 1.00 92.44 543 VAL A N 1
ATOM 4199 C CA . VAL A 1 543 ? -30.165 11.509 21.310 1.00 92.44 543 VAL A CA 1
ATOM 4200 C C . VAL A 1 543 ? -30.277 10.052 21.741 1.00 92.44 543 VAL A C 1
ATOM 4202 O O . VAL A 1 543 ? -30.566 9.754 22.900 1.00 92.44 543 VAL A O 1
ATOM 4205 N N . GLY A 1 544 ? -30.046 9.138 20.802 1.00 92.06 544 GLY A N 1
ATOM 4206 C CA . GLY A 1 544 ? -29.986 7.705 21.066 1.00 92.06 544 GLY A CA 1
ATOM 4207 C C . GLY A 1 544 ? -28.552 7.236 21.297 1.00 92.06 544 GLY A C 1
ATOM 4208 O O . GLY A 1 544 ? -27.682 7.512 20.474 1.00 92.06 544 GLY A O 1
ATOM 4209 N N . ILE A 1 545 ? -28.313 6.498 22.381 1.00 92.56 545 ILE A N 1
ATOM 4210 C CA . ILE A 1 545 ? -27.049 5.807 22.656 1.00 92.56 545 ILE A CA 1
ATOM 4211 C C . ILE A 1 545 ? -27.309 4.293 22.599 1.00 92.56 545 ILE A C 1
ATOM 4213 O O . ILE A 1 545 ? -27.986 3.748 23.474 1.00 92.56 545 ILE A O 1
ATOM 4217 N N . PRO A 1 546 ? -26.787 3.592 21.583 1.00 89.69 546 PRO A N 1
ATOM 4218 C CA . PRO A 1 546 ? -26.928 2.143 21.452 1.00 89.69 546 PRO A CA 1
ATOM 4219 C C . PRO A 1 546 ? -26.388 1.373 22.663 1.00 89.69 546 PRO A C 1
ATOM 4221 O O . PRO A 1 546 ? -25.205 1.458 22.989 1.00 89.69 546 PRO A O 1
ATOM 4224 N N . GLY A 1 547 ? -27.254 0.598 23.318 1.00 88.56 547 GLY A N 1
ATOM 4225 C CA . GLY A 1 547 ? -26.934 -0.224 24.488 1.00 88.56 547 GLY A CA 1
ATOM 4226 C C . GLY A 1 547 ? -27.644 -1.574 24.436 1.00 88.56 547 GLY A C 1
ATOM 4227 O O . GLY A 1 547 ? -28.850 -1.664 24.650 1.00 88.56 547 GLY A O 1
ATOM 4228 N N . THR A 1 548 ? -26.905 -2.626 24.091 1.00 82.44 548 THR A N 1
ATOM 4229 C CA . THR A 1 548 ? -27.411 -3.996 23.956 1.00 82.44 548 THR A CA 1
ATOM 4230 C C . THR A 1 548 ? -26.246 -4.982 23.867 1.00 82.44 548 THR A C 1
ATOM 4232 O O . THR A 1 548 ? -25.197 -4.670 23.305 1.00 82.44 548 THR A O 1
ATOM 4235 N N . ILE A 1 549 ? -26.451 -6.200 24.370 1.00 79.31 549 ILE A N 1
ATOM 4236 C CA . ILE A 1 549 ? -25.507 -7.312 24.188 1.00 79.31 549 ILE A CA 1
ATOM 4237 C C . ILE A 1 549 ? -25.598 -7.946 22.793 1.00 79.31 549 ILE A C 1
ATOM 4239 O O . ILE A 1 549 ? -24.716 -8.706 22.421 1.00 79.31 549 ILE A O 1
ATOM 4243 N N . ASP A 1 550 ? -26.652 -7.649 22.028 1.00 70.50 550 ASP A N 1
ATOM 4244 C CA . ASP A 1 550 ? -26.908 -8.273 20.722 1.00 70.50 550 ASP A CA 1
ATOM 4245 C C . ASP A 1 550 ? -26.155 -7.572 19.573 1.00 70.50 550 ASP A C 1
ATOM 4247 O O . ASP A 1 550 ? -26.130 -8.084 18.461 1.00 70.50 550 ASP A O 1
ATOM 4251 N N . ASN A 1 551 ? -25.589 -6.381 19.825 1.00 66.19 551 ASN A N 1
ATOM 4252 C CA . ASN A 1 551 ? -24.908 -5.504 18.856 1.00 66.19 551 ASN A CA 1
ATOM 4253 C C . ASN A 1 551 ? -25.616 -5.324 17.495 1.00 66.19 551 ASN A C 1
ATOM 4255 O O . ASN A 1 551 ? -24.988 -5.101 16.467 1.00 66.19 551 ASN A O 1
ATOM 4259 N N . ASN A 1 552 ? -26.942 -5.382 17.489 1.00 65.50 552 ASN A N 1
ATOM 4260 C CA . ASN A 1 552 ? -27.774 -5.414 16.287 1.00 65.50 552 ASN A CA 1
ATOM 4261 C C . ASN A 1 552 ? -28.248 -4.024 15.821 1.00 65.50 552 ASN A C 1
ATOM 4263 O O . ASN A 1 552 ? -29.291 -3.901 15.177 1.00 65.50 552 ASN A O 1
ATOM 4267 N N . ILE A 1 553 ? -27.515 -2.961 16.168 1.00 68.81 553 ILE A N 1
ATOM 4268 C CA . ILE A 1 553 ? -27.863 -1.580 15.814 1.00 68.81 553 ILE A CA 1
ATOM 4269 C C . ILE A 1 553 ? -26.952 -1.124 14.676 1.00 68.81 553 ILE A C 1
ATOM 4271 O O . ILE A 1 553 ? -25.742 -1.008 14.834 1.00 68.81 553 ILE A O 1
ATOM 4275 N N . ALA A 1 554 ? -27.541 -0.861 13.511 1.00 53.47 554 ALA A N 1
ATOM 4276 C CA . ALA A 1 554 ? -26.785 -0.523 12.312 1.00 53.47 554 ALA A CA 1
ATOM 4277 C C . ALA A 1 554 ? -25.974 0.778 12.471 1.00 53.47 554 ALA A C 1
ATOM 4279 O O . ALA A 1 554 ? -26.485 1.793 12.944 1.00 53.47 554 ALA A O 1
ATOM 4280 N N . GLY A 1 555 ? -24.727 0.759 11.993 1.00 56.28 555 GLY A N 1
ATOM 4281 C CA . GLY A 1 555 ? -23.871 1.944 11.884 1.00 56.28 555 GLY A CA 1
ATOM 4282 C C . GLY A 1 555 ? -23.015 2.271 13.112 1.00 56.28 555 GLY A C 1
ATOM 4283 O O . GLY A 1 555 ? -22.272 3.246 13.057 1.00 56.28 555 GLY A O 1
ATOM 4284 N N . THR A 1 556 ? -23.079 1.492 14.197 1.00 62.78 556 THR A N 1
ATOM 4285 C CA . THR A 1 556 ? -22.197 1.657 15.368 1.00 62.78 556 THR A CA 1
ATOM 4286 C C . THR A 1 556 ? -22.170 0.399 16.245 1.00 62.78 556 THR A C 1
ATOM 4288 O O . THR A 1 556 ? -22.997 -0.490 16.076 1.00 62.78 556 THR A O 1
ATOM 4291 N N . THR A 1 557 ? -21.233 0.329 17.192 1.00 66.62 557 THR A N 1
ATOM 4292 C CA . THR A 1 557 ? -21.156 -0.739 18.201 1.00 66.62 557 THR A CA 1
ATOM 4293 C C . THR A 1 557 ? -21.913 -0.334 19.468 1.00 66.62 557 THR A C 1
ATOM 4295 O O . THR A 1 557 ? -21.825 0.812 19.910 1.00 66.62 557 THR A O 1
ATOM 4298 N N . ALA A 1 558 ? -22.648 -1.267 20.073 1.00 76.00 558 ALA A N 1
ATOM 4299 C CA . ALA A 1 558 ? -23.463 -1.015 21.259 1.00 76.00 558 ALA A CA 1
ATOM 4300 C C . ALA A 1 558 ? -22.703 -1.197 22.586 1.00 76.00 558 ALA A C 1
ATOM 4302 O O . ALA A 1 558 ? -21.842 -2.070 22.734 1.00 76.00 558 ALA A O 1
ATOM 4303 N N . LEU A 1 559 ? -23.083 -0.408 23.597 1.00 84.62 559 LEU A N 1
ATOM 4304 C CA . LEU A 1 559 ? -22.644 -0.610 24.978 1.00 84.62 559 LEU A CA 1
ATOM 4305 C C . LEU A 1 559 ? -23.099 -1.983 25.492 1.00 84.62 559 LEU A C 1
ATOM 4307 O O . LEU A 1 559 ? -24.225 -2.410 25.239 1.00 84.62 559 LEU A O 1
ATOM 4311 N N . GLY A 1 560 ? -22.224 -2.657 26.238 1.00 79.00 560 GLY A N 1
ATOM 4312 C CA . GLY A 1 560 ? -22.491 -3.958 26.856 1.00 79.00 560 GLY A CA 1
ATOM 4313 C C . GLY A 1 560 ? -22.144 -5.174 25.999 1.00 79.00 560 GLY A C 1
ATOM 4314 O O . GLY A 1 560 ? -21.936 -6.249 26.560 1.00 79.00 560 GLY A O 1
ATOM 4315 N N . PHE A 1 561 ? -21.976 -5.011 24.682 1.00 76.75 561 PHE A N 1
ATOM 4316 C CA . PHE A 1 561 ? -21.537 -6.094 23.795 1.00 76.75 561 PHE A CA 1
ATOM 4317 C C . PHE A 1 561 ? -20.177 -6.674 24.213 1.00 76.75 561 PHE A C 1
ATOM 4319 O O . PHE A 1 561 ? -20.049 -7.876 24.429 1.00 76.75 561 PHE A O 1
ATOM 4326 N N . HIS A 1 562 ? -19.177 -5.810 24.420 1.00 68.00 562 HIS A N 1
ATOM 4327 C CA . HIS A 1 562 ? -17.826 -6.220 24.819 1.00 68.00 562 HIS A CA 1
ATOM 4328 C C . HIS A 1 562 ? -17.814 -7.029 26.126 1.00 68.00 562 HIS A C 1
ATOM 4330 O O . HIS A 1 562 ? -17.190 -8.084 26.211 1.00 68.00 562 HIS A O 1
ATOM 4336 N N . SER A 1 563 ? -18.544 -6.565 27.143 1.00 70.44 563 SER A N 1
ATOM 4337 C CA . SER A 1 563 ? -18.648 -7.264 28.426 1.00 70.44 563 SER A CA 1
ATOM 4338 C C . SER A 1 563 ? -19.337 -8.622 28.292 1.00 70.44 563 SER A C 1
ATOM 4340 O O . SER A 1 563 ? -18.930 -9.570 28.958 1.00 70.44 563 SER A O 1
ATOM 4342 N N . ALA A 1 564 ? -20.344 -8.740 27.421 1.00 72.75 564 ALA A N 1
ATOM 4343 C CA . ALA A 1 564 ? -21.013 -10.010 27.157 1.00 72.75 564 ALA A CA 1
ATOM 4344 C C . ALA A 1 564 ? -20.071 -11.027 26.493 1.00 72.75 564 ALA A C 1
ATOM 4346 O O . ALA A 1 564 ? -20.044 -12.187 26.900 1.00 72.75 564 ALA A O 1
ATOM 4347 N N . VAL A 1 565 ? -19.255 -10.589 25.528 1.00 63.75 565 VAL A N 1
ATOM 4348 C CA . VAL A 1 565 ? -18.234 -11.436 24.886 1.00 63.75 565 VAL A CA 1
ATOM 4349 C C . VAL A 1 565 ? -17.162 -11.865 25.890 1.00 63.75 565 VAL A C 1
ATOM 4351 O O . VAL A 1 565 ? -16.839 -13.049 25.968 1.00 63.75 565 VAL A O 1
ATOM 4354 N N . ALA A 1 566 ? -16.649 -10.935 26.701 1.00 65.06 566 ALA A N 1
ATOM 4355 C CA . ALA A 1 566 ? -15.648 -11.238 27.724 1.00 65.06 566 ALA A CA 1
ATOM 4356 C C . ALA A 1 566 ? -16.163 -12.263 28.751 1.00 65.06 566 ALA A C 1
ATOM 4358 O O . ALA A 1 566 ? -15.474 -13.235 29.058 1.00 65.06 566 ALA A O 1
ATOM 4359 N N . LEU A 1 567 ? -17.403 -12.097 29.227 1.00 69.00 567 LEU A N 1
ATOM 4360 C CA . LEU A 1 567 ? -18.031 -13.041 30.151 1.00 69.00 567 LEU A CA 1
ATOM 4361 C C . LEU A 1 567 ? -18.262 -14.413 29.505 1.00 69.00 567 LEU A C 1
ATOM 4363 O O . LEU A 1 567 ? -18.068 -15.438 30.161 1.00 69.00 567 LEU A O 1
ATOM 4367 N N . ALA A 1 568 ? -18.660 -14.451 28.229 1.00 60.56 568 ALA A N 1
ATOM 4368 C CA . ALA A 1 568 ? -18.817 -15.700 27.492 1.00 60.56 568 ALA A CA 1
ATOM 4369 C C . ALA A 1 568 ? -17.485 -16.461 27.397 1.00 60.56 568 ALA A C 1
ATOM 4371 O O . ALA A 1 568 ? -17.446 -17.647 27.719 1.00 60.56 568 ALA A O 1
ATOM 4372 N N . ASN A 1 569 ? -16.392 -15.774 27.050 1.00 55.72 569 ASN A N 1
ATOM 4373 C CA . ASN A 1 569 ? -15.053 -16.367 26.996 1.00 55.72 569 ASN A CA 1
ATOM 4374 C C . ASN A 1 569 ? -14.606 -16.887 28.368 1.00 55.72 569 ASN A C 1
ATOM 4376 O O . ASN A 1 569 ? -14.246 -18.055 28.496 1.00 55.72 569 ASN A O 1
ATOM 4380 N N . GLN A 1 570 ? -14.730 -16.068 29.416 1.00 63.62 570 GLN A N 1
ATOM 4381 C CA . GLN A 1 570 ? -14.374 -16.474 30.776 1.00 63.62 570 GLN A CA 1
ATOM 4382 C C . GLN A 1 570 ? -15.183 -17.692 31.245 1.00 63.62 570 GLN A C 1
ATOM 4384 O O . GLN A 1 570 ? -14.648 -18.591 31.894 1.00 63.62 570 GLN A O 1
ATOM 4389 N N . SER A 1 571 ? -16.474 -17.754 30.911 1.00 64.06 571 SER A N 1
ATOM 4390 C CA . SER A 1 571 ? -17.343 -18.886 31.264 1.00 64.06 571 SER A CA 1
ATOM 4391 C C . SER A 1 571 ? -16.908 -20.183 30.578 1.00 64.06 571 SER A C 1
ATOM 4393 O O . SER A 1 571 ? -17.068 -21.268 31.133 1.00 64.06 571 SER A O 1
ATOM 4395 N N . ILE A 1 572 ? -16.345 -20.085 29.376 1.00 57.44 572 ILE A N 1
ATOM 4396 C CA . ILE A 1 572 ? -15.841 -21.240 28.627 1.00 57.44 572 ILE A CA 1
ATOM 4397 C C . ILE A 1 572 ? -14.539 -21.747 29.227 1.00 57.44 572 ILE A C 1
ATOM 4399 O O . ILE A 1 572 ? -14.387 -22.957 29.390 1.00 57.44 572 ILE A O 1
ATOM 4403 N N . GLU A 1 573 ? -13.643 -20.833 29.594 1.00 55.81 573 GLU A N 1
ATOM 4404 C CA . GLU A 1 573 ? -12.337 -21.142 30.180 1.00 55.81 573 GLU A CA 1
ATOM 4405 C C . GLU A 1 573 ? -12.430 -21.671 31.617 1.00 55.81 573 GLU A C 1
ATOM 4407 O O . GLU A 1 573 ? -11.697 -22.585 31.987 1.00 55.81 573 GLU A O 1
ATOM 4412 N N . SER A 1 574 ? -13.339 -21.125 32.428 1.00 62.69 574 SER A N 1
ATOM 4413 C CA . SER A 1 574 ? -13.477 -21.462 33.856 1.00 62.69 574 SER A CA 1
ATOM 4414 C C . SER A 1 574 ? -14.298 -22.722 34.139 1.00 62.69 574 SER A C 1
ATOM 4416 O O . SER A 1 574 ? -14.400 -23.160 35.287 1.00 62.69 574 SER A O 1
ATOM 4418 N N . GLY A 1 575 ? -14.906 -23.318 33.117 1.00 53.81 575 GLY A N 1
ATOM 4419 C CA . GLY A 1 575 ? -15.790 -24.451 33.311 1.00 53.81 575 GLY A CA 1
ATOM 4420 C C . GLY A 1 575 ? -15.071 -25.783 33.579 1.00 53.81 575 GLY A C 1
ATOM 4421 O O . GLY A 1 575 ? -14.018 -26.059 33.000 1.00 53.81 575 GLY A O 1
ATOM 4422 N N . PRO A 1 576 ? -15.661 -26.680 34.394 1.00 46.50 576 PRO A N 1
ATOM 4423 C CA . PRO A 1 576 ? -15.050 -27.957 34.790 1.00 46.50 576 PRO A CA 1
ATOM 4424 C C . PRO A 1 576 ? -14.794 -28.939 33.625 1.00 46.50 576 PRO A C 1
ATOM 4426 O O . PRO A 1 576 ? -14.087 -29.930 33.789 1.00 46.50 576 PRO A O 1
ATOM 4429 N N . TRP A 1 577 ? -15.329 -28.663 32.431 1.00 56.75 577 TRP A N 1
ATOM 4430 C CA . TRP A 1 577 ? -15.178 -29.456 31.202 1.00 56.75 577 TRP A CA 1
ATOM 4431 C C . TRP A 1 577 ? -13.790 -29.382 30.553 1.00 56.75 577 TRP A C 1
ATOM 4433 O O . TRP A 1 577 ? -13.480 -30.219 29.705 1.00 56.75 577 TRP A O 1
ATOM 4443 N N . VAL A 1 578 ? -12.932 -28.441 30.961 1.00 47.94 578 VAL A N 1
ATOM 4444 C CA . VAL A 1 578 ? -11.516 -28.430 30.547 1.00 47.94 578 VAL A CA 1
ATOM 4445 C C . VAL A 1 578 ? -10.763 -29.630 31.151 1.00 47.94 578 VAL A C 1
ATOM 4447 O O . VAL A 1 578 ? -9.783 -30.109 30.578 1.00 47.94 578 VAL A O 1
ATOM 4450 N N . SER A 1 579 ? -11.270 -30.213 32.248 1.00 44.22 579 SER A N 1
ATOM 4451 C CA . SER A 1 579 ? -10.712 -31.413 32.871 1.00 44.22 579 SER A CA 1
ATOM 4452 C C . SER A 1 579 ? -11.687 -32.599 32.851 1.00 44.22 579 SER A C 1
ATOM 4454 O O . SER A 1 579 ? -12.485 -32.792 33.760 1.00 44.22 579 SER A O 1
ATOM 4456 N N . ARG A 1 580 ? -11.498 -33.469 31.852 1.00 42.19 580 ARG A N 1
ATOM 4457 C CA . ARG A 1 580 ? -11.961 -34.870 31.757 1.00 42.19 580 ARG A CA 1
ATOM 4458 C C . ARG A 1 580 ? -13.444 -35.128 31.421 1.00 42.19 580 ARG A C 1
ATOM 4460 O O . ARG A 1 580 ? -14.379 -34.691 32.078 1.00 42.19 580 ARG A O 1
ATOM 4467 N N . THR A 1 581 ? -13.574 -36.088 30.497 1.00 41.25 581 THR A N 1
ATOM 4468 C CA . THR A 1 581 ? -14.722 -36.945 30.126 1.00 41.25 581 THR A CA 1
ATOM 4469 C C . THR A 1 581 ? -15.592 -36.510 28.938 1.00 41.25 581 THR A C 1
ATOM 4471 O O . THR A 1 581 ? -15.958 -35.355 28.766 1.00 41.25 581 THR A O 1
ATOM 4474 N N . ARG A 1 582 ? -15.894 -37.504 28.086 1.00 38.03 582 ARG A N 1
ATOM 4475 C CA . ARG A 1 582 ? -16.698 -37.444 26.855 1.00 38.03 582 ARG A CA 1
ATOM 4476 C C . ARG A 1 582 ? -18.150 -37.044 27.147 1.00 38.03 582 ARG A C 1
ATOM 4478 O O . ARG A 1 582 ? -19.015 -37.909 27.234 1.00 38.03 582 ARG A O 1
ATOM 4485 N N . ALA A 1 583 ? -18.431 -35.755 27.239 1.00 39.53 583 ALA A N 1
ATOM 4486 C CA . ALA A 1 583 ? -19.798 -35.253 27.248 1.00 39.53 583 ALA A CA 1
ATOM 4487 C C . ALA A 1 583 ? -19.932 -34.062 26.290 1.00 39.53 583 ALA A C 1
ATOM 4489 O O . ALA A 1 583 ? -19.050 -33.214 26.196 1.00 39.53 583 ALA A O 1
ATOM 4490 N N . THR A 1 584 ? -21.023 -34.050 25.520 1.00 40.84 584 THR A N 1
ATOM 4491 C CA . THR A 1 584 ? -21.409 -32.913 24.674 1.00 40.84 584 THR A CA 1
ATOM 4492 C C . THR A 1 584 ? -22.382 -32.066 25.479 1.00 40.84 584 THR A C 1
ATOM 4494 O O . THR A 1 584 ? -23.427 -32.570 25.880 1.00 40.84 584 THR A O 1
ATOM 4497 N N . TYR A 1 585 ? -22.050 -30.798 25.699 1.00 40.97 585 TYR A N 1
ATOM 4498 C CA . TYR A 1 585 ? -22.908 -29.853 26.411 1.00 40.97 585 TYR A CA 1
ATOM 4499 C C . TYR A 1 585 ? -23.422 -28.789 25.441 1.00 40.97 585 TYR A C 1
ATOM 4501 O O . TYR A 1 585 ? -22.672 -28.326 24.582 1.00 40.97 585 TYR A O 1
ATOM 4509 N N . LEU A 1 586 ? -24.699 -28.415 25.569 1.00 39.03 586 LEU A N 1
ATOM 4510 C CA . LEU A 1 586 ? -25.294 -27.273 24.876 1.00 39.03 586 LEU A CA 1
ATOM 4511 C C . LEU A 1 586 ? -25.424 -26.097 25.850 1.00 39.03 586 LEU A C 1
ATOM 4513 O O . LEU A 1 586 ? -26.211 -26.166 26.790 1.00 39.03 586 LEU A O 1
ATOM 4517 N N . LEU A 1 587 ? -24.671 -25.019 25.619 1.00 39.22 587 LEU A N 1
ATOM 4518 C CA . LEU A 1 587 ? -24.862 -23.732 26.286 1.00 39.22 587 LEU A CA 1
ATOM 4519 C C . LEU A 1 587 ? -25.839 -22.907 25.445 1.00 39.22 587 LEU A C 1
ATOM 4521 O O . LEU A 1 587 ? -25.551 -22.540 24.310 1.00 39.22 587 LEU A O 1
ATOM 4525 N N . TRP A 1 588 ? -27.024 -22.646 25.988 1.00 36.75 588 TRP A N 1
ATOM 4526 C CA . TRP A 1 588 ? -28.041 -21.846 25.313 1.00 36.75 588 TRP A CA 1
ATOM 4527 C C . TRP A 1 588 ? -27.930 -20.381 25.758 1.00 36.75 588 TRP A C 1
ATOM 4529 O O . TRP A 1 588 ? -28.285 -20.075 26.899 1.00 36.75 588 TRP A O 1
ATOM 4539 N N . PRO A 1 589 ? -27.458 -19.451 24.910 1.00 45.41 589 PRO A N 1
ATOM 4540 C CA . PRO A 1 589 ? -27.510 -18.034 25.240 1.00 45.41 589 PRO A CA 1
ATOM 4541 C C . PRO A 1 589 ? -28.955 -17.511 25.178 1.00 45.41 589 PRO A C 1
ATOM 4543 O O . PRO A 1 589 ? -29.831 -18.123 24.571 1.00 45.41 589 PRO A O 1
ATOM 4546 N N . SER A 1 590 ? -29.240 -16.395 25.853 1.00 36.22 590 SER A N 1
ATOM 4547 C CA . SER A 1 590 ? -30.617 -15.933 26.099 1.00 36.22 590 SER A CA 1
ATOM 4548 C C . SER A 1 590 ? -31.498 -15.813 24.829 1.00 36.22 590 SER A C 1
ATOM 4550 O O . SER A 1 590 ? -31.019 -15.572 23.723 1.00 36.22 590 SER A O 1
ATOM 4552 N N . ARG A 1 591 ? -32.820 -15.996 25.012 1.00 34.53 591 ARG A N 1
ATOM 4553 C CA . ARG A 1 591 ? -33.882 -16.320 24.021 1.00 34.53 591 ARG A CA 1
ATOM 4554 C C . ARG A 1 591 ? -34.049 -15.423 22.765 1.00 34.53 591 ARG A C 1
ATOM 4556 O O . ARG A 1 591 ? -35.005 -15.644 22.028 1.00 34.53 591 ARG A O 1
ATOM 4563 N N . ARG A 1 592 ? -33.194 -14.431 22.485 1.00 37.06 592 ARG A N 1
ATOM 4564 C CA . ARG A 1 592 ? -33.290 -13.563 21.284 1.00 37.06 592 ARG A CA 1
ATOM 4565 C C . ARG A 1 592 ? -32.052 -13.539 20.378 1.00 37.06 592 ARG A C 1
ATOM 4567 O O . ARG A 1 592 ? -32.036 -12.769 19.431 1.00 37.06 592 ARG A O 1
ATOM 4574 N N . LEU A 1 593 ? -31.089 -14.440 20.564 1.00 35.81 593 LEU A N 1
ATOM 4575 C CA . LEU A 1 593 ? -30.033 -14.679 19.562 1.00 35.81 593 LEU A CA 1
ATOM 4576 C C . LEU A 1 593 ? -30.527 -15.423 18.303 1.00 35.81 593 LEU A C 1
ATOM 4578 O O . LEU A 1 593 ? -29.771 -15.610 17.355 1.00 35.81 593 LEU A O 1
ATOM 4582 N N . THR A 1 594 ? -31.787 -15.867 18.287 1.00 30.47 594 THR A N 1
ATOM 4583 C CA . THR A 1 594 ? -32.291 -16.864 17.330 1.00 30.47 594 THR A CA 1
ATOM 4584 C C . THR A 1 594 ? -33.215 -16.342 16.233 1.00 30.47 594 THR A C 1
ATOM 4586 O O . THR A 1 594 ? -33.601 -17.131 15.376 1.00 30.47 594 THR A O 1
ATOM 4589 N N . ALA A 1 595 ? -33.579 -15.059 16.193 1.00 28.14 595 ALA A N 1
ATOM 4590 C CA . ALA A 1 595 ? -34.499 -14.582 15.162 1.00 28.14 595 ALA A CA 1
ATOM 4591 C C . ALA A 1 595 ? -34.117 -13.197 14.636 1.00 28.14 595 ALA A C 1
ATOM 4593 O O . ALA A 1 595 ? -34.151 -12.218 15.373 1.00 28.14 595 ALA A O 1
ATOM 4594 N N . ILE A 1 596 ? -33.880 -13.145 13.319 1.00 28.84 596 ILE A N 1
ATOM 4595 C CA . ILE A 1 596 ? -33.649 -11.959 12.475 1.00 28.84 596 ILE A CA 1
ATOM 4596 C C . ILE A 1 596 ? -32.182 -11.496 12.421 1.00 28.84 596 ILE A C 1
ATOM 4598 O O . ILE A 1 596 ? -31.843 -10.389 12.804 1.00 28.84 596 ILE A O 1
ATOM 4602 N N . THR A 1 597 ? -31.305 -12.377 11.947 1.00 25.48 597 THR A N 1
ATOM 4603 C CA . THR A 1 597 ? -30.646 -12.346 10.622 1.00 25.48 597 THR A CA 1
ATOM 4604 C C . THR A 1 597 ? -29.744 -13.579 10.563 1.00 25.48 597 THR A C 1
ATOM 4606 O O . THR A 1 597 ? -29.061 -13.931 11.526 1.00 25.48 597 THR A O 1
ATOM 4609 N N . GLY A 1 598 ? -29.781 -14.318 9.457 1.00 31.09 598 GLY A N 1
ATOM 4610 C CA . GLY A 1 598 ? -28.867 -15.437 9.254 1.00 31.09 598 GLY A CA 1
ATOM 4611 C C . GLY A 1 598 ? -27.439 -14.918 9.114 1.00 31.09 598 GLY A C 1
ATOM 4612 O O . GLY A 1 598 ? -27.064 -14.530 8.021 1.00 31.09 598 GLY A O 1
ATOM 4613 N N . MET A 1 599 ? -26.698 -14.862 10.224 1.00 31.41 599 MET A N 1
ATOM 4614 C CA . MET A 1 599 ? -25.239 -15.042 10.346 1.00 31.41 599 MET A CA 1
ATOM 4615 C C . MET A 1 599 ? -24.727 -14.665 11.746 1.00 31.41 599 MET A C 1
ATOM 4617 O O . MET A 1 599 ? -23.749 -15.253 12.192 1.00 31.41 599 MET A O 1
ATOM 4621 N N . GLU A 1 600 ? -25.389 -13.785 12.499 1.00 34.97 600 GLU A N 1
ATOM 4622 C CA . GLU A 1 600 ? -24.828 -13.278 13.771 1.00 34.97 600 GLU A CA 1
ATOM 4623 C C . GLU A 1 600 ? -25.196 -14.107 15.015 1.00 34.97 600 GLU A C 1
ATOM 4625 O O . GLU A 1 600 ? -24.382 -14.237 15.929 1.00 34.97 600 GLU A O 1
ATOM 4630 N N . GLY A 1 601 ? -26.321 -14.835 15.001 1.00 31.16 601 GLY A N 1
ATOM 4631 C CA . GLY A 1 601 ? -26.602 -15.890 15.995 1.00 31.16 601 GLY A CA 1
ATOM 4632 C C . GLY A 1 601 ? -25.570 -17.027 15.978 1.00 31.16 601 GLY A C 1
ATOM 4633 O O . GLY A 1 601 ? -25.460 -17.807 16.927 1.00 31.16 601 GLY A O 1
ATOM 4634 N N . SER A 1 602 ? -24.761 -17.094 14.914 1.00 35.38 602 SER A N 1
ATOM 4635 C CA . SER A 1 602 ? -23.655 -18.033 14.821 1.00 35.38 602 SER A CA 1
ATOM 4636 C C . SER A 1 602 ? -22.472 -17.636 15.690 1.00 35.38 602 SER A C 1
ATOM 4638 O O . SER A 1 602 ? -21.673 -18.510 15.948 1.00 35.38 602 SER A O 1
ATOM 4640 N N . MET A 1 603 ? -22.333 -16.412 16.210 1.00 35.00 603 MET A N 1
ATOM 4641 C CA . MET A 1 603 ? -21.113 -16.039 16.941 1.00 35.00 603 MET A CA 1
ATOM 4642 C C . MET A 1 603 ? -21.032 -16.718 18.318 1.00 35.00 603 MET A C 1
ATOM 4644 O O . MET A 1 603 ? -19.989 -17.251 18.683 1.00 35.00 603 MET A O 1
ATOM 4648 N N . VAL A 1 604 ? -22.156 -16.841 19.031 1.00 34.31 604 VAL A N 1
ATOM 4649 C CA . VAL A 1 604 ? -22.202 -17.574 20.312 1.00 34.31 604 VAL A CA 1
ATOM 4650 C C . VAL A 1 604 ? -22.213 -19.098 20.104 1.00 34.31 604 VAL A C 1
ATOM 4652 O O . VAL A 1 604 ? -21.579 -19.838 20.854 1.00 34.31 604 VAL A O 1
ATOM 4655 N N . LEU A 1 605 ? -22.837 -19.580 19.023 1.00 32.75 605 LEU A N 1
ATOM 4656 C CA . LEU A 1 605 ? -22.743 -20.983 18.591 1.00 32.75 605 LEU A CA 1
ATOM 4657 C C . LEU A 1 605 ? -21.348 -21.350 18.041 1.00 32.75 605 LEU A C 1
ATOM 4659 O O . LEU A 1 605 ? -20.915 -22.490 18.189 1.00 32.75 605 LEU A O 1
ATOM 4663 N N . SER A 1 606 ? -20.620 -20.388 17.469 1.00 35.44 606 SER A N 1
ATOM 4664 C CA . SER A 1 606 ? -19.246 -20.521 16.967 1.00 35.44 606 SER A CA 1
ATOM 4665 C C . SER A 1 606 ? -18.271 -20.557 18.121 1.00 35.44 606 SER A C 1
ATOM 4667 O O . SER A 1 606 ? -17.372 -21.378 18.115 1.00 35.44 606 SER A O 1
ATOM 4669 N N . ILE A 1 607 ? -18.498 -19.760 19.160 1.00 34.94 607 ILE A N 1
ATOM 4670 C CA . ILE A 1 607 ? -17.740 -19.829 20.407 1.00 34.94 607 ILE A CA 1
ATOM 4671 C C . ILE A 1 607 ? -17.886 -21.226 21.068 1.00 34.94 607 ILE A C 1
ATOM 4673 O O . ILE A 1 607 ? -16.904 -21.809 21.528 1.00 34.94 607 ILE A O 1
ATOM 4677 N N . MET A 1 608 ? -19.071 -21.843 21.006 1.00 33.50 608 MET A N 1
ATOM 4678 C CA . MET A 1 608 ? -19.277 -23.244 21.407 1.00 33.50 608 MET A CA 1
ATOM 4679 C C . MET A 1 608 ? -18.641 -24.280 20.460 1.00 33.50 608 MET A C 1
ATOM 4681 O O . MET A 1 608 ? -18.197 -25.340 20.903 1.00 33.50 608 MET A O 1
ATOM 4685 N N . TRP A 1 609 ? -18.588 -23.998 19.157 1.00 31.48 609 TRP A N 1
ATOM 4686 C CA . TRP A 1 609 ? -17.899 -24.842 18.174 1.00 31.48 609 TRP A CA 1
ATOM 4687 C C . TRP A 1 609 ? -16.370 -24.759 18.302 1.00 31.48 609 TRP A C 1
ATOM 4689 O O . TRP A 1 609 ? -15.680 -25.763 18.120 1.00 31.48 609 TRP A O 1
ATOM 4699 N N . VAL A 1 610 ? -15.842 -23.600 18.699 1.00 34.88 610 VAL A N 1
ATOM 4700 C CA . VAL A 1 610 ? -14.416 -23.342 18.939 1.00 34.88 610 VAL A CA 1
ATOM 4701 C C . VAL A 1 610 ? -13.896 -24.179 20.111 1.00 34.88 610 VAL A C 1
ATOM 4703 O O . VAL A 1 610 ? -12.824 -24.769 19.996 1.00 34.88 610 VAL A O 1
ATOM 4706 N N . ALA A 1 611 ? -14.688 -24.386 21.171 1.00 31.86 611 ALA A N 1
ATOM 4707 C CA . ALA A 1 611 ? -14.332 -25.323 22.245 1.00 31.86 611 ALA A CA 1
ATOM 4708 C C . ALA A 1 611 ? -14.193 -26.786 21.758 1.00 31.86 611 ALA A C 1
ATOM 4710 O O . ALA A 1 611 ? -13.431 -27.568 22.325 1.00 31.86 611 ALA A O 1
ATOM 4711 N N . ARG A 1 612 ? -14.885 -27.166 20.673 1.00 35.62 612 ARG A N 1
ATOM 4712 C CA . ARG A 1 612 ? -14.839 -28.519 20.089 1.00 35.62 612 ARG A CA 1
ATOM 4713 C C . ARG A 1 612 ? -13.670 -28.694 19.111 1.00 35.62 612 ARG A C 1
ATOM 4715 O O . ARG A 1 612 ? -13.080 -29.776 19.064 1.00 35.62 612 ARG A O 1
ATOM 4722 N N . LEU A 1 613 ? -13.287 -27.627 18.406 1.00 34.84 613 LEU A N 1
ATOM 4723 C CA . LEU A 1 613 ? -12.108 -27.565 17.528 1.00 34.84 613 LEU A CA 1
ATOM 4724 C C . LEU A 1 613 ? -10.781 -27.625 18.301 1.00 34.84 613 LEU A C 1
ATOM 4726 O O . LEU A 1 613 ? -9.837 -28.257 17.833 1.00 34.84 613 LEU A O 1
ATOM 4730 N N . LEU A 1 614 ? -10.739 -27.107 19.534 1.00 34.72 614 LEU A N 1
ATOM 4731 C CA . LEU A 1 614 ? -9.574 -27.210 20.427 1.00 34.72 614 LEU A CA 1
ATOM 4732 C C . LEU A 1 614 ? -9.237 -28.655 20.872 1.00 34.72 614 LEU A C 1
ATOM 4734 O O . LEU A 1 614 ? -8.176 -28.883 21.445 1.00 34.72 614 LEU A O 1
ATOM 4738 N N . SER A 1 615 ? -10.096 -29.649 20.590 1.00 36.00 615 SER A N 1
ATOM 4739 C CA . SER A 1 615 ? -9.896 -31.058 20.991 1.00 36.00 615 SER A CA 1
ATOM 4740 C C . SER A 1 615 ? -9.300 -31.983 19.911 1.00 36.00 615 SER A C 1
ATOM 4742 O O . SER A 1 615 ? -9.053 -33.162 20.179 1.00 36.00 615 SER A O 1
ATOM 4744 N N . GLY A 1 616 ? -9.039 -31.476 18.699 1.00 30.23 616 GLY A N 1
ATOM 4745 C CA . GLY A 1 616 ? -8.169 -32.132 17.712 1.00 30.23 616 GLY A CA 1
ATOM 4746 C C . GLY A 1 616 ? -8.552 -33.549 17.246 1.00 30.23 616 GLY A C 1
ATOM 4747 O O . GLY A 1 616 ? -7.660 -34.322 16.896 1.00 30.23 616 GLY A O 1
ATOM 4748 N N . ARG A 1 617 ? -9.834 -33.951 17.221 1.00 32.06 617 ARG A N 1
ATOM 4749 C CA . ARG A 1 617 ? -10.231 -35.289 16.722 1.00 32.06 617 ARG A CA 1
ATOM 4750 C C . ARG A 1 617 ? -11.264 -35.243 15.597 1.00 32.06 617 ARG A C 1
ATOM 4752 O O . ARG A 1 617 ? -12.315 -34.625 15.723 1.00 32.06 617 ARG A O 1
ATOM 4759 N N . LYS A 1 618 ? -10.945 -35.962 14.512 1.00 27.77 618 LYS A N 1
ATOM 4760 C CA . LYS A 1 618 ? -11.792 -36.188 13.329 1.00 27.77 618 LYS A CA 1
ATOM 4761 C C . LYS A 1 618 ? -13.111 -36.881 13.702 1.00 27.77 618 LYS A C 1
ATOM 4763 O O . LYS A 1 618 ? -13.107 -37.827 14.487 1.00 27.77 618 LYS A O 1
ATOM 4768 N N . LEU A 1 619 ? -14.205 -36.446 13.077 1.00 31.50 619 LEU A N 1
ATOM 4769 C CA . LEU A 1 619 ? -15.487 -37.159 13.052 1.00 31.50 619 LEU A CA 1
ATOM 4770 C C . LEU A 1 619 ? -15.379 -38.437 12.193 1.00 31.50 619 LEU A C 1
ATOM 4772 O O . LEU A 1 619 ? -14.774 -38.409 11.119 1.00 31.50 619 LEU A O 1
ATOM 4776 N N . ARG A 1 620 ? -15.972 -39.532 12.680 1.00 28.59 620 ARG A N 1
ATOM 4777 C CA . ARG A 1 620 ? -16.538 -40.623 11.872 1.00 28.59 620 ARG A CA 1
ATOM 4778 C C . ARG A 1 620 ? -18.049 -40.477 11.905 1.00 28.59 620 ARG A C 1
ATOM 4780 O O . ARG A 1 620 ? -18.538 -40.063 12.983 1.00 28.59 620 ARG A O 1
#

Mean predicted aligned error: 16.58 Å